Protein AF-0000000078242827 (afdb_homodimer)

Sequence (764 aa):
MNLHIILLSLVAAVYADTYSPLSYVDRPCGTDLSNLWLDVVLVVDNSQEMGSQRLNDITSNILSVFGANTRIGSNSAEPRTTRVGLVTYNSAATLNADLNQFQSFSDLRNGVISFLKVAANTKDSYLANGLAMAAQVLDSNVQRDHYQKVIIVYASKYSGYGDLNPQSIADRLKGSGVKIITVPYGDEALLKSLSSPRFGFNSASGYPQIQGALLESNCYCPHTWIQYRSDYSDRSSSPYGVCLLPFSLRANWAAAKMKCSRSLNNTYLATEFSQTKHDFIFNAVKDSNIQGNPYAYHIGLNYVNGDWVWDQPEGQPPVKLQRWSNWQAGYPNSPVSQSGVSNIQNGVTTKWNNVTVYTAAADYVCETYSCDTDNYCDAEKYMNLHIILLSLVAAVYADTYSPLSYVDRPCGTDLSNLWLDVVLVVDNSQEMGSQRLNDITSNILSVFGANTRIGSNSAEPRTTRVGLVTYNSAATLNADLNQFQSFSDLRNGVISFLKVAANTKDSYLANGLAMAAQVLDSNVQRDHYQKVIIVYASKYSGYGDLNPQSIADRLKGSGVKIITVPYGDEALLKSLSSPRFGFNSASGYPQIQGALLESNCYCPHTWIQYRSDYSDRSSSPYGVCLLPFSLRANWAAAKMKCSRSLNNTYLATEFSQTKHDFIFNAVKDSNIQGNPYAYHIGLNYVNGDWVWDQPEGQPPVKLQRWSNWQAGYPNSPVSQSGVSNIQNGVTTKWNNVTVYTAAADYVCETYSCDTDNYCDAEKY

InterPro domains:
  IPR001304 C-type lectin-like [PS50041] (239-354)
  IPR001304 C-type lectin-like [SM00034] (221-367)
  IPR002035 von Willebrand factor, type A [PF00092] (39-188)
  IPR002035 von Willebrand factor, type A [PS50234] (39-194)
  IPR002035 von Willebrand factor, type A [SM00327] (37-219)
  IPR016186 C-type lectin-like/link domain superfamily [G3DSA:3.10.100.10] (222-368)
  IPR016187 C-type lectin fold [SSF56436] (214-371)
  IPR036465 von Willebrand factor A-like domain superfamily [G3DSA:3.40.50.410] (35-221)
  IPR036465 von Willebrand factor A-like domain superfamily [SSF53300] (35-225)

pLDDT: mean 88.64, std 14.14, range [30.14, 98.75]

Structure (mmCIF, N/CA/C/O backbone):
data_AF-0000000078242827-model_v1
#
loop_
_entity.id
_entity.type
_entity.pdbx_description
1 polymer 'C-type LECtin'
#
loop_
_atom_site.group_PDB
_atom_site.id
_atom_site.type_symbol
_atom_site.label_atom_id
_atom_site.label_alt_id
_atom_site.label_comp_id
_atom_site.label_asym_id
_atom_site.label_entity_id
_atom_site.label_seq_id
_atom_site.pdbx_PDB_ins_code
_atom_site.Cartn_x
_atom_site.Cartn_y
_atom_site.Cartn_z
_atom_site.occupancy
_atom_site.B_iso_or_equiv
_atom_site.auth_seq_id
_atom_site.auth_comp_id
_atom_site.auth_asym_id
_atom_site.auth_atom_id
_atom_site.pdbx_PDB_model_num
ATOM 1 N N . MET A 1 1 ? 22.266 -23.828 -60.125 1 33.56 1 MET A N 1
ATOM 2 C CA . MET A 1 1 ? 23 -23.797 -58.875 1 33.56 1 MET A CA 1
ATOM 3 C C . MET A 1 1 ? 22.422 -22.734 -57.938 1 33.56 1 MET A C 1
ATOM 5 O O . MET A 1 1 ? 22.781 -21.547 -58.062 1 33.56 1 MET A O 1
ATOM 9 N N . ASN A 1 2 ? 21.141 -22.719 -57.625 1 38.22 2 ASN A N 1
ATOM 10 C CA . ASN A 1 2 ? 20.328 -21.781 -56.844 1 38.22 2 ASN A CA 1
ATOM 11 C C . ASN A 1 2 ? 20.828 -21.688 -55.406 1 38.22 2 ASN A C 1
ATOM 13 O O . ASN A 1 2 ? 20.844 -22.688 -54.688 1 38.22 2 ASN A O 1
ATOM 17 N N . LEU A 1 3 ? 21.719 -20.688 -55.125 1 38.78 3 LEU A N 1
ATOM 18 C CA . LEU A 1 3 ? 22.281 -20.328 -53.812 1 38.78 3 LEU A CA 1
ATOM 19 C C . LEU A 1 3 ? 21.188 -20 -52.812 1 38.78 3 LEU A C 1
ATOM 21 O O . LEU A 1 3 ? 20.469 -19 -53 1 38.78 3 LEU A O 1
ATOM 25 N N . HIS A 1 4 ? 20.594 -20.969 -52.156 1 37.72 4 HIS A N 1
ATOM 26 C CA . HIS A 1 4 ? 19.703 -20.781 -51.031 1 37.72 4 HIS A CA 1
ATOM 27 C C . HIS A 1 4 ? 20.406 -20.016 -49.906 1 37.72 4 HIS A C 1
ATOM 29 O O . HIS A 1 4 ? 21.422 -20.484 -49.375 1 37.72 4 HIS A O 1
ATOM 35 N N . ILE A 1 5 ? 20.312 -18.656 -49.875 1 37.84 5 ILE A N 1
ATOM 36 C CA . ILE A 1 5 ? 20.781 -17.812 -48.781 1 37.84 5 ILE A CA 1
ATOM 37 C C . ILE A 1 5 ? 20.047 -18.203 -47.5 1 37.84 5 ILE A C 1
ATOM 39 O O . ILE A 1 5 ? 18.812 -18.109 -47.406 1 37.84 5 ILE A O 1
ATOM 43 N N . ILE A 1 6 ? 20.609 -19.109 -46.719 1 36.31 6 ILE A N 1
ATOM 44 C CA . ILE A 1 6 ? 20.188 -19.406 -45.344 1 36.31 6 ILE A CA 1
ATOM 45 C C . ILE A 1 6 ? 20.25 -18.141 -44.5 1 36.31 6 ILE A C 1
ATOM 47 O O . ILE A 1 6 ? 21.344 -17.578 -44.312 1 36.31 6 ILE A O 1
ATOM 51 N N . LEU A 1 7 ? 19.234 -17.344 -44.469 1 30.81 7 LEU A N 1
ATOM 52 C CA . LEU A 1 7 ? 19.109 -16.219 -43.562 1 30.81 7 LEU A CA 1
ATOM 53 C C . LEU A 1 7 ? 19.203 -16.703 -42.094 1 30.81 7 LEU A C 1
ATOM 55 O O . LEU A 1 7 ? 18.328 -17.422 -41.625 1 30.81 7 LEU A O 1
ATOM 59 N N . LEU A 1 8 ? 20.406 -16.828 -41.594 1 30.53 8 LEU A N 1
ATOM 60 C CA . LEU A 1 8 ? 20.656 -17.031 -40.156 1 30.53 8 LEU A CA 1
ATOM 61 C C . LEU A 1 8 ? 20.031 -15.898 -39.344 1 30.53 8 LEU A C 1
ATOM 63 O O . LEU A 1 8 ? 20.438 -14.734 -39.469 1 30.53 8 LEU A O 1
ATOM 67 N N . SER A 1 9 ? 18.797 -15.961 -39.031 1 31.44 9 SER A N 1
ATOM 68 C CA . SER A 1 9 ? 18.25 -15.047 -38.031 1 31.44 9 SER A CA 1
ATOM 69 C C . SER A 1 9 ? 19.047 -15.094 -36.75 1 31.44 9 SER A C 1
ATOM 71 O O . SER A 1 9 ? 19.125 -16.141 -36.094 1 31.44 9 SER A O 1
ATOM 73 N N . LEU A 1 10 ? 20.062 -14.281 -36.625 1 32.38 10 LEU A N 1
ATOM 74 C CA . LEU A 1 10 ? 20.719 -14.031 -35.344 1 32.38 10 LEU A CA 1
ATOM 75 C C . LEU A 1 10 ? 19.703 -13.602 -34.281 1 32.38 10 LEU A C 1
ATOM 77 O O . LEU A 1 10 ? 19.109 -12.523 -34.375 1 32.38 10 LEU A O 1
ATOM 81 N N . VAL A 1 11 ? 19.094 -14.508 -33.656 1 32.16 11 VAL A N 1
ATOM 82 C CA . VAL A 1 11 ? 18.406 -14.203 -32.406 1 32.16 11 VAL A CA 1
ATOM 83 C C . VAL A 1 11 ? 19.359 -13.484 -31.453 1 32.16 11 VAL A C 1
ATOM 85 O O . VAL A 1 11 ? 20.375 -14.047 -31.031 1 32.16 11 VAL A O 1
ATOM 88 N N . ALA A 1 12 ? 19.516 -12.242 -31.609 1 31.77 12 ALA A N 1
ATOM 89 C CA . ALA A 1 12 ? 20.203 -11.477 -30.562 1 31.77 12 ALA A CA 1
ATOM 90 C C . ALA A 1 12 ? 19.688 -11.836 -29.172 1 31.77 12 ALA A C 1
ATOM 92 O O . ALA A 1 12 ? 18.531 -11.523 -28.844 1 31.77 12 ALA A O 1
ATOM 93 N N . ALA A 1 13 ? 20.25 -12.75 -28.531 1 35.56 13 ALA A N 1
ATOM 94 C CA . ALA A 1 13 ? 20.078 -12.93 -27.078 1 35.56 13 ALA A CA 1
ATOM 95 C C . ALA A 1 13 ? 20.266 -11.602 -26.344 1 35.56 13 ALA A C 1
ATOM 97 O O . ALA A 1 13 ? 21.344 -11.008 -26.391 1 35.56 13 ALA A O 1
ATOM 98 N N . VAL A 1 14 ? 19.344 -10.789 -26.266 1 36.72 14 VAL A N 1
ATOM 99 C CA . VAL A 1 14 ? 19.438 -9.68 -25.312 1 36.72 14 VAL A CA 1
ATOM 100 C C . VAL A 1 14 ? 20.016 -10.18 -24 1 36.72 14 VAL A C 1
ATOM 102 O O . VAL A 1 14 ? 19.375 -10.945 -23.281 1 36.72 14 VAL A O 1
ATOM 105 N N . TYR A 1 15 ? 21.312 -10.289 -23.875 1 34.97 15 TYR A N 1
ATOM 106 C CA . TYR A 1 15 ? 21.984 -10.438 -22.594 1 34.97 15 TYR A CA 1
ATOM 107 C C . TYR A 1 15 ? 21.562 -9.344 -21.625 1 34.97 15 TYR A C 1
ATOM 109 O O . TYR A 1 15 ? 21.891 -8.172 -21.812 1 34.97 15 TYR A O 1
ATOM 117 N N . ALA A 1 16 ? 20.453 -9.43 -21.125 1 43.03 16 ALA A N 1
ATOM 118 C CA . ALA A 1 16 ? 20.203 -8.586 -19.969 1 43.03 16 ALA A CA 1
ATOM 119 C C . ALA A 1 16 ? 21.375 -8.617 -19 1 43.03 16 ALA A C 1
ATOM 121 O O . ALA A 1 16 ? 21.797 -9.688 -18.547 1 43.03 16 ALA A O 1
ATOM 122 N N . ASP A 1 17 ? 22.188 -7.688 -18.984 1 46 17 ASP A N 1
ATOM 123 C CA . ASP A 1 17 ? 23.312 -7.613 -18.062 1 46 17 ASP A CA 1
ATOM 124 C C . ASP A 1 17 ? 22.875 -7.902 -16.625 1 46 17 ASP A C 1
ATOM 126 O O . ASP A 1 17 ? 21.844 -7.422 -16.188 1 46 17 ASP A O 1
ATOM 130 N N . THR A 1 18 ? 23.359 -9.039 -16.109 1 57.44 18 THR A N 1
ATOM 131 C CA . THR A 1 18 ? 23.234 -9.359 -14.695 1 57.44 18 THR A CA 1
ATOM 132 C C . THR A 1 18 ? 23.484 -8.125 -13.828 1 57.44 18 THR A C 1
ATOM 134 O O . THR A 1 18 ? 24.391 -7.344 -14.102 1 57.44 18 THR A O 1
ATOM 137 N N . TYR A 1 19 ? 22.547 -7.781 -13.211 1 60.19 19 TYR A N 1
ATOM 138 C CA . TYR A 1 19 ? 22.688 -6.672 -12.273 1 60.19 19 TYR A CA 1
ATOM 139 C C . TYR A 1 19 ? 24.062 -6.691 -11.617 1 60.19 19 TYR A C 1
ATOM 141 O O . TYR A 1 19 ? 24.562 -7.75 -11.234 1 60.19 19 TYR A O 1
ATOM 149 N N . SER A 1 20 ? 24.75 -5.562 -11.938 1 65.25 20 SER A N 1
ATOM 150 C CA . SER A 1 20 ? 25.953 -5.301 -11.172 1 65.25 20 SER A CA 1
ATOM 151 C C . SER A 1 20 ? 25.656 -4.465 -9.93 1 65.25 20 SER A C 1
ATOM 153 O O . SER A 1 20 ? 25.109 -3.367 -10.031 1 65.25 20 SER A O 1
ATOM 155 N N . PRO A 1 21 ? 25.922 -5.012 -8.797 1 60.81 21 PRO A N 1
ATOM 156 C CA . PRO A 1 21 ? 25.75 -4.195 -7.598 1 60.81 21 PRO A CA 1
ATOM 157 C C . PRO A 1 21 ? 26.469 -2.85 -7.691 1 60.81 21 PRO A C 1
ATOM 159 O O . PRO A 1 21 ? 26.156 -1.925 -6.938 1 60.81 21 PRO A O 1
ATOM 162 N N . LEU A 1 22 ? 27.359 -2.814 -8.703 1 62.78 22 LEU A N 1
ATOM 163 C CA . LEU A 1 22 ? 28.125 -1.582 -8.836 1 62.78 22 LEU A CA 1
ATOM 164 C C . LEU A 1 22 ? 27.359 -0.55 -9.656 1 62.78 22 LEU A C 1
ATOM 166 O O . LEU A 1 22 ? 27.844 0.562 -9.875 1 62.78 22 LEU A O 1
ATOM 170 N N . SER A 1 23 ? 26.141 -0.86 -10.078 1 64.56 23 SER A N 1
ATOM 171 C CA . SER A 1 23 ? 25.391 -0.021 -11.008 1 64.56 23 SER A CA 1
ATOM 172 C C . SER A 1 23 ? 24.812 1.195 -10.305 1 64.56 23 SER A C 1
ATOM 174 O O . SER A 1 23 ? 24.344 2.137 -10.953 1 64.56 23 SER A O 1
ATOM 176 N N . TYR A 1 24 ? 25.078 1.463 -9.102 1 71.75 24 TYR A N 1
ATOM 177 C CA . TYR A 1 24 ? 24.609 2.604 -8.328 1 71.75 24 TYR A CA 1
ATOM 178 C C . TYR A 1 24 ? 23.094 2.744 -8.445 1 71.75 24 TYR A C 1
ATOM 180 O O . TYR A 1 24 ? 22.547 3.848 -8.328 1 71.75 24 TYR A O 1
ATOM 188 N N . VAL A 1 25 ? 22.438 1.628 -9.023 1 83 25 VAL A N 1
ATOM 189 C CA . VAL A 1 25 ? 20.984 1.574 -9.102 1 83 25 VAL A CA 1
ATOM 190 C C . VAL A 1 25 ? 20.469 0.362 -8.336 1 83 25 VAL A C 1
ATOM 192 O O . VAL A 1 25 ? 21.219 -0.581 -8.07 1 83 25 VAL A O 1
ATOM 195 N N . ASP A 1 26 ? 19.25 0.489 -7.961 1 92.38 26 ASP A N 1
ATOM 196 C CA . ASP A 1 26 ? 18.656 -0.622 -7.234 1 92.38 26 ASP A CA 1
ATOM 197 C C . ASP A 1 26 ? 18.469 -1.837 -8.141 1 92.38 26 ASP A C 1
ATOM 199 O O . ASP A 1 26 ? 18.156 -1.693 -9.328 1 92.38 26 ASP A O 1
ATOM 203 N N . ARG A 1 27 ? 18.641 -3.02 -7.582 1 92.75 27 ARG A N 1
ATOM 204 C CA . ARG A 1 27 ? 18.516 -4.289 -8.289 1 92.75 27 ARG A CA 1
ATOM 205 C C . ARG A 1 27 ? 17.141 -4.434 -8.93 1 92.75 27 ARG A C 1
ATOM 207 O O . ARG A 1 27 ? 16.125 -4.297 -8.25 1 92.75 27 ARG A O 1
ATOM 214 N N . PRO A 1 28 ? 17.094 -4.648 -10.25 1 94 28 PRO A N 1
ATOM 215 C CA . PRO A 1 28 ? 15.805 -4.961 -10.875 1 94 28 PRO A CA 1
ATOM 216 C C . PRO A 1 28 ? 15.367 -6.402 -10.625 1 94 28 PRO A C 1
ATOM 218 O O . PRO A 1 28 ? 16.172 -7.234 -10.195 1 94 28 PRO A O 1
ATOM 221 N N . CYS A 1 29 ? 14.062 -6.664 -10.867 1 96 29 CYS A N 1
ATOM 222 C CA . CYS A 1 29 ? 13.617 -8.055 -10.875 1 96 29 CYS A CA 1
ATOM 223 C C . CYS A 1 29 ? 14.305 -8.844 -11.977 1 96 29 CYS A C 1
ATOM 225 O O . CYS A 1 29 ? 14.625 -8.297 -13.031 1 96 29 CYS A O 1
ATOM 227 N N . GLY A 1 30 ? 14.484 -10.07 -11.695 1 94.88 30 GLY A N 1
ATOM 228 C CA . GLY A 1 30 ? 15.102 -10.93 -12.695 1 94.88 30 GLY A CA 1
ATOM 229 C C . GLY A 1 30 ? 14.297 -11.016 -13.984 1 94.88 30 GLY A C 1
ATOM 230 O O . GLY A 1 30 ? 13.07 -10.922 -13.961 1 94.88 30 GLY A O 1
ATOM 231 N N . THR A 1 31 ? 15.055 -11.281 -15.148 1 93.38 31 THR A N 1
ATOM 232 C CA . THR A 1 31 ? 14.367 -11.266 -16.438 1 93.38 31 THR A CA 1
ATOM 233 C C . THR A 1 31 ? 14.617 -12.562 -17.203 1 93.38 31 THR A C 1
ATOM 235 O O . THR A 1 31 ? 14.336 -12.648 -18.391 1 93.38 31 THR A O 1
ATOM 238 N N . ASP A 1 32 ? 15.172 -13.531 -16.594 1 95 32 ASP A N 1
ATOM 239 C CA . ASP A 1 32 ? 15.469 -14.797 -17.25 1 95 32 ASP A CA 1
ATOM 240 C C . ASP A 1 32 ? 14.25 -15.711 -17.266 1 95 32 ASP A C 1
ATOM 242 O O . ASP A 1 32 ? 13.969 -16.391 -16.281 1 95 32 ASP A O 1
ATOM 246 N N . LEU A 1 33 ? 13.617 -15.859 -18.375 1 95.25 33 LEU A N 1
ATOM 247 C CA . LEU A 1 33 ? 12.375 -16.625 -18.516 1 95.25 33 LEU A CA 1
ATOM 248 C C . LEU A 1 33 ? 12.617 -18.109 -18.266 1 95.25 33 LEU A C 1
ATOM 250 O O . LEU A 1 33 ? 11.695 -18.844 -17.922 1 95.25 33 LEU A O 1
ATOM 254 N N . SER A 1 34 ? 13.805 -18.562 -18.391 1 94.62 34 SER A N 1
ATOM 255 C CA . SER A 1 34 ? 14.117 -19.984 -18.203 1 94.62 34 SER A CA 1
ATOM 256 C C . SER A 1 34 ? 14.125 -20.344 -16.719 1 94.62 34 SER A C 1
ATOM 258 O O . SER A 1 34 ? 14.117 -21.516 -16.359 1 94.62 34 SER A O 1
ATOM 260 N N . ASN A 1 35 ? 14.117 -19.328 -15.875 1 94.88 35 ASN A N 1
ATOM 261 C CA . ASN A 1 35 ? 14.172 -19.547 -14.438 1 94.88 35 ASN A CA 1
ATOM 262 C C . ASN A 1 35 ? 12.852 -19.203 -13.766 1 94.88 35 ASN A C 1
ATOM 264 O O . ASN A 1 35 ? 12.797 -19 -12.547 1 94.88 35 ASN A O 1
ATOM 268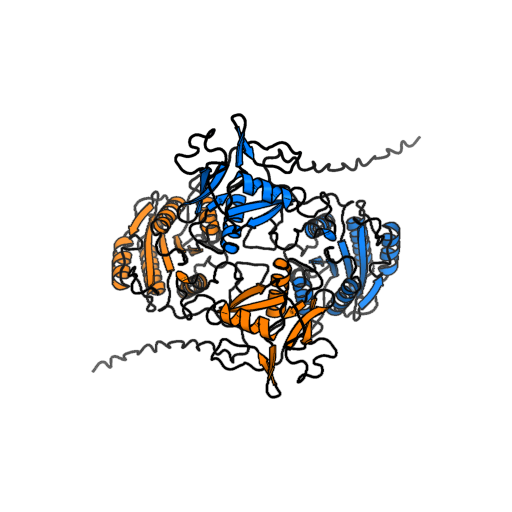 N N . LEU A 1 36 ? 11.766 -19.219 -14.516 1 95.62 36 LEU A N 1
ATOM 269 C CA . LEU A 1 36 ? 10.445 -18.938 -13.961 1 95.62 36 LEU A CA 1
ATOM 270 C C . LEU A 1 36 ? 9.953 -20.109 -13.117 1 95.62 36 LEU A C 1
ATOM 272 O O . LEU A 1 36 ? 10.133 -21.266 -13.492 1 95.62 36 LEU A O 1
ATOM 276 N N . TRP A 1 37 ? 9.367 -19.859 -11.961 1 94.88 37 TRP A N 1
ATOM 277 C CA . TRP A 1 37 ? 8.664 -20.859 -11.18 1 94.88 37 TRP A CA 1
ATOM 278 C C . TRP A 1 37 ? 7.301 -20.344 -10.719 1 94.88 37 TRP A C 1
ATOM 280 O O . TRP A 1 37 ? 7.199 -19.672 -9.695 1 94.88 37 TRP A O 1
ATOM 290 N N . LEU A 1 38 ? 6.301 -20.641 -11.453 1 95.62 38 LEU A N 1
ATOM 291 C CA . LEU A 1 38 ? 4.93 -20.172 -11.25 1 95.62 38 LEU A CA 1
ATOM 292 C C . LEU A 1 38 ? 3.938 -21.312 -11.43 1 95.62 38 LEU A C 1
ATOM 294 O O . LEU A 1 38 ? 4.277 -22.359 -12.008 1 95.62 38 LEU A O 1
ATOM 298 N N . ASP A 1 39 ? 2.826 -21.156 -10.844 1 95.31 39 ASP A N 1
ATOM 299 C CA . ASP A 1 39 ? 1.642 -21.922 -11.227 1 95.31 39 ASP A CA 1
ATOM 300 C C . ASP A 1 39 ? 0.697 -21.078 -12.078 1 95.31 39 ASP A C 1
ATOM 302 O O . ASP A 1 39 ? 0.121 -20.109 -11.594 1 95.31 39 ASP A O 1
ATOM 306 N N . VAL A 1 40 ? 0.542 -21.484 -13.352 1 97.38 40 VAL A N 1
ATOM 307 C CA . VAL A 1 40 ? -0.205 -20.672 -14.305 1 97.38 40 VAL A CA 1
ATOM 308 C C . VAL A 1 40 ? -1.395 -21.469 -14.836 1 97.38 40 VAL A C 1
ATOM 310 O O . VAL A 1 40 ? -1.243 -22.609 -15.266 1 97.38 40 VAL A O 1
ATOM 313 N N . VAL A 1 41 ? -2.533 -20.891 -14.781 1 98.19 41 VAL A N 1
ATOM 314 C CA . VAL A 1 41 ? -3.695 -21.5 -15.422 1 98.19 41 VAL A CA 1
ATOM 315 C C . VAL A 1 41 ? -4.164 -20.625 -16.578 1 98.19 41 VAL A C 1
ATOM 317 O O . VAL A 1 41 ? -4.434 -19.438 -16.391 1 98.19 41 VAL A O 1
ATOM 320 N N . LEU A 1 42 ? -4.207 -21.188 -17.75 1 98.62 42 LEU A N 1
ATOM 321 C CA . LEU A 1 42 ? -4.762 -20.516 -18.922 1 98.62 42 LEU A CA 1
ATOM 322 C C . LEU A 1 42 ? -6.273 -20.688 -18.984 1 98.62 42 LEU A C 1
ATOM 324 O O . LEU A 1 42 ? -6.785 -21.797 -18.844 1 98.62 42 LEU A O 1
ATOM 328 N N . VAL A 1 43 ? -6.969 -19.641 -19.062 1 98.38 43 VAL A N 1
ATOM 329 C CA . VAL A 1 43 ? -8.414 -19.641 -19.219 1 98.38 43 VAL A CA 1
ATOM 330 C C . VAL A 1 43 ? -8.789 -19.078 -20.594 1 98.38 43 VAL A C 1
ATOM 332 O O . VAL A 1 43 ? -8.648 -17.875 -20.844 1 98.38 43 VAL A O 1
ATOM 335 N N . VAL A 1 44 ? -9.367 -19.953 -21.484 1 97.62 44 VAL A N 1
ATOM 336 C CA . VAL A 1 44 ? -9.539 -19.562 -22.875 1 97.62 44 VAL A CA 1
ATOM 337 C C . VAL A 1 44 ? -11.016 -19.656 -23.25 1 97.62 44 VAL A C 1
ATOM 339 O O . VAL A 1 44 ? -11.641 -20.703 -23.078 1 97.62 44 VAL A O 1
ATOM 342 N N . ASP A 1 45 ? -11.531 -18.578 -23.75 1 96.38 45 ASP A N 1
ATOM 343 C CA . ASP A 1 45 ? -12.859 -18.578 -24.359 1 96.38 45 ASP A CA 1
ATOM 344 C C . ASP A 1 45 ? -12.875 -19.359 -25.656 1 96.38 45 ASP A C 1
ATOM 346 O O . ASP A 1 45 ? -12.203 -18.984 -26.625 1 96.38 45 ASP A O 1
ATOM 350 N N . ASN A 1 46 ? -13.578 -20.469 -25.703 1 95.81 46 ASN A N 1
ATOM 351 C CA . ASN A 1 46 ? -13.695 -21.219 -26.953 1 95.81 46 ASN A CA 1
ATOM 352 C C . ASN A 1 46 ? -15.133 -21.234 -27.453 1 95.81 46 ASN A C 1
ATOM 354 O O . ASN A 1 46 ? -15.547 -22.203 -28.109 1 95.81 46 ASN A O 1
ATOM 358 N N . SER A 1 47 ? -15.914 -20.219 -27.078 1 93.31 47 SER A N 1
ATOM 359 C CA . SER A 1 47 ? -17.281 -20.109 -27.578 1 93.31 47 SER A CA 1
ATOM 360 C C . SER A 1 47 ? -17.297 -19.938 -29.094 1 93.31 47 SER A C 1
ATOM 362 O O . SER A 1 47 ? -16.266 -19.688 -29.719 1 93.31 47 SER A O 1
ATOM 364 N N . GLN A 1 48 ? -18.469 -20.031 -29.641 1 92.12 48 GLN A N 1
ATOM 365 C CA . GLN A 1 48 ? -18.672 -20.031 -31.094 1 92.12 48 GLN A CA 1
ATOM 366 C C . GLN A 1 48 ? -18.078 -18.781 -31.734 1 92.12 48 GLN A C 1
ATOM 368 O O . GLN A 1 48 ? -17.5 -18.844 -32.812 1 92.12 48 GLN A O 1
ATOM 373 N N . GLU A 1 49 ? -18.203 -17.688 -31.109 1 88.56 49 GLU A N 1
ATOM 374 C CA . GLU A 1 49 ? -17.797 -16.406 -31.688 1 88.56 49 GLU A CA 1
ATOM 375 C C . GLU A 1 49 ? -16.281 -16.328 -31.844 1 88.56 49 GLU A C 1
ATOM 377 O O . GLU A 1 49 ? -15.773 -15.539 -32.656 1 88.56 49 GLU A O 1
ATOM 382 N N . MET A 1 50 ? -15.469 -17.031 -31.047 1 92.12 50 MET A N 1
ATOM 383 C CA . MET A 1 50 ? -14.008 -17 -31.141 1 92.12 50 MET A CA 1
ATOM 384 C C . MET A 1 50 ? -13.547 -17.594 -32.469 1 92.12 50 MET A C 1
ATOM 386 O O . MET A 1 50 ? -12.625 -17.062 -33.094 1 92.12 50 MET A O 1
ATOM 390 N N . GLY A 1 51 ? -14.281 -18.625 -32.906 1 89.88 51 GLY A N 1
ATOM 391 C CA . GLY A 1 51 ? -13.945 -19.234 -34.188 1 89.88 51 GLY A CA 1
ATOM 392 C C . GLY A 1 51 ? -12.562 -19.875 -34.188 1 89.88 51 GLY A C 1
ATOM 393 O O . GLY A 1 51 ? -11.812 -19.75 -33.219 1 89.88 51 GLY A O 1
ATOM 394 N N . SER A 1 52 ? -12.172 -20.484 -35.281 1 90.44 52 SER A N 1
ATOM 395 C CA . SER A 1 52 ? -10.922 -21.219 -35.406 1 90.44 52 SER A CA 1
ATOM 396 C C . SER A 1 52 ? -9.727 -20.281 -35.531 1 90.44 52 SER A C 1
ATOM 398 O O . SER A 1 52 ? -8.641 -20.578 -35.062 1 90.44 52 SER A O 1
ATOM 400 N N . GLN A 1 53 ? -9.922 -19.172 -36.188 1 90.81 53 GLN A N 1
ATOM 401 C CA . GLN A 1 53 ? -8.812 -18.25 -36.406 1 90.81 53 GLN A CA 1
ATOM 402 C C . GLN A 1 53 ? -8.312 -17.672 -35.094 1 90.81 53 GLN A C 1
ATOM 404 O O . GLN A 1 53 ? -7.109 -17.656 -34.812 1 90.81 53 GLN A O 1
ATOM 409 N N . ARG A 1 54 ? -9.219 -17.172 -34.281 1 91.94 54 ARG A N 1
ATOM 410 C CA . ARG A 1 54 ? -8.836 -16.594 -33 1 91.94 54 ARG A CA 1
ATOM 411 C C . ARG A 1 54 ? -8.203 -17.641 -32.094 1 91.94 54 ARG A C 1
ATOM 413 O O . ARG A 1 54 ? -7.246 -17.359 -31.375 1 91.94 54 ARG A O 1
ATOM 420 N N . LEU A 1 55 ? -8.758 -18.797 -32.125 1 95.44 55 LEU A N 1
ATOM 421 C CA . LEU A 1 55 ? -8.188 -19.859 -31.312 1 95.44 55 LEU A CA 1
ATOM 422 C C . LEU A 1 55 ? -6.781 -20.219 -31.781 1 95.44 55 LEU A C 1
ATOM 424 O O . LEU A 1 55 ? -5.906 -20.5 -30.953 1 95.44 55 LEU A O 1
ATOM 428 N N . ASN A 1 56 ? -6.574 -20.188 -33.062 1 93.81 56 ASN A N 1
ATOM 429 C CA . ASN A 1 56 ? -5.227 -20.391 -33.594 1 93.81 56 ASN A CA 1
ATOM 430 C C . ASN A 1 56 ? -4.273 -19.281 -33.156 1 93.81 56 ASN A C 1
ATOM 432 O O . ASN A 1 56 ? -3.111 -19.547 -32.844 1 93.81 56 ASN A O 1
ATOM 436 N N . ASP A 1 57 ? -4.73 -18.094 -33.156 1 93.44 57 ASP A N 1
ATOM 437 C CA . ASP A 1 57 ? -3.924 -16.969 -32.719 1 93.44 57 ASP A CA 1
ATOM 438 C C . ASP A 1 57 ? -3.555 -17.109 -31.25 1 93.44 57 ASP A C 1
ATOM 440 O O . ASP A 1 57 ? -2.428 -16.812 -30.844 1 93.44 57 ASP A O 1
ATOM 444 N N . ILE A 1 58 ? -4.543 -17.516 -30.469 1 95.19 58 ILE A N 1
ATOM 445 C CA . ILE A 1 58 ? -4.316 -17.719 -29.047 1 95.19 58 ILE A CA 1
ATOM 446 C C . ILE A 1 58 ? -3.273 -18.812 -28.844 1 95.19 58 ILE A C 1
ATOM 448 O O . ILE A 1 58 ? -2.367 -18.688 -28.016 1 95.19 58 ILE A O 1
ATOM 452 N N . THR A 1 59 ? -3.453 -19.875 -29.594 1 95.94 59 THR A N 1
ATOM 453 C CA . THR A 1 59 ? -2.484 -20.969 -29.547 1 95.94 59 THR A CA 1
ATOM 454 C C . THR A 1 59 ? -1.075 -20.453 -29.812 1 95.94 59 THR A C 1
ATOM 456 O O . THR A 1 59 ? -0.141 -20.734 -29.062 1 95.94 59 THR A O 1
ATOM 459 N N . SER A 1 60 ? -0.951 -19.672 -30.828 1 94.38 60 SER A N 1
ATOM 460 C CA . SER A 1 60 ? 0.342 -19.094 -31.188 1 94.38 60 SER A CA 1
ATOM 461 C C . SER A 1 60 ? 0.876 -18.203 -30.078 1 94.38 60 SER A C 1
ATOM 463 O O . SER A 1 60 ? 2.072 -18.219 -29.781 1 94.38 60 SER A O 1
ATOM 465 N N . ASN A 1 61 ? 0.028 -17.406 -29.547 1 94.62 61 ASN A N 1
ATOM 466 C CA . ASN A 1 61 ? 0.422 -16.531 -28.453 1 94.62 61 ASN A CA 1
ATOM 467 C C . ASN A 1 61 ? 0.948 -17.312 -27.25 1 94.62 61 ASN A C 1
ATOM 469 O O . ASN A 1 61 ? 2.023 -17.016 -26.734 1 94.62 61 ASN A O 1
ATOM 473 N N . ILE A 1 62 ? 0.167 -18.312 -26.844 1 96.56 62 ILE A N 1
ATOM 474 C CA . ILE A 1 62 ? 0.542 -19.141 -25.703 1 96.56 62 ILE A CA 1
ATOM 475 C C . ILE A 1 62 ? 1.915 -19.766 -25.938 1 96.56 62 ILE A C 1
ATOM 477 O O . ILE A 1 62 ? 2.779 -19.734 -25.062 1 96.56 62 ILE A O 1
ATOM 481 N N . LEU A 1 63 ? 2.121 -20.297 -27.156 1 95.38 63 LEU A N 1
ATOM 482 C CA . LEU A 1 63 ? 3.387 -20.953 -27.469 1 95.38 63 LEU A CA 1
ATOM 483 C C . LEU A 1 63 ? 4.527 -19.938 -27.5 1 95.38 63 LEU A C 1
ATOM 485 O O . LEU A 1 63 ? 5.66 -20.266 -27.141 1 95.38 63 LEU A O 1
ATOM 489 N N . SER A 1 64 ? 4.242 -18.734 -27.922 1 94.69 64 SER A N 1
ATOM 490 C CA . SER A 1 64 ? 5.254 -17.688 -27.891 1 94.69 64 SER A CA 1
ATOM 491 C C . SER A 1 64 ? 5.582 -17.266 -26.469 1 94.69 64 SER A C 1
ATOM 493 O O . SER A 1 64 ? 6.746 -17.047 -26.125 1 94.69 64 SER A O 1
ATOM 495 N N . VAL A 1 65 ? 4.609 -17.125 -25.594 1 96.44 65 VAL A N 1
ATOM 496 C CA . VAL A 1 65 ? 4.781 -16.703 -24.203 1 96.44 65 VAL A CA 1
ATOM 497 C C . VAL A 1 65 ? 5.688 -17.703 -23.469 1 96.44 65 VAL A C 1
ATOM 499 O O . VAL A 1 65 ? 6.59 -17.297 -22.734 1 96.44 65 VAL A O 1
ATOM 502 N N . PHE A 1 66 ? 5.504 -19.016 -23.719 1 96.44 66 PHE A N 1
ATOM 503 C CA . PHE A 1 66 ? 6.211 -20.031 -22.938 1 96.44 66 PHE A CA 1
ATOM 504 C C . PHE A 1 66 ? 7.352 -20.625 -23.75 1 96.44 66 PHE A C 1
ATOM 506 O O . PHE A 1 66 ? 8.07 -21.5 -23.25 1 96.44 66 PHE A O 1
ATOM 513 N N . GLY A 1 67 ? 7.523 -20.188 -24.953 1 91.75 67 GLY A N 1
ATOM 514 C CA . GLY A 1 67 ? 8.484 -20.797 -25.859 1 91.75 67 GLY A CA 1
ATOM 515 C C . GLY A 1 67 ? 9.898 -20.297 -25.641 1 91.75 67 GLY A C 1
ATOM 516 O O . GLY A 1 67 ? 10.844 -20.797 -26.266 1 91.75 67 GLY A O 1
ATOM 517 N N . ALA A 1 68 ? 10.031 -19.297 -24.812 1 86.44 68 ALA A N 1
ATOM 518 C CA . ALA A 1 68 ? 11.359 -18.734 -24.562 1 86.44 68 ALA A CA 1
ATOM 519 C C . ALA A 1 68 ? 12.078 -19.5 -23.453 1 86.44 68 ALA A C 1
ATOM 521 O O . ALA A 1 68 ? 12.523 -18.891 -22.469 1 86.44 68 ALA A O 1
ATOM 522 N N . ASN A 1 69 ? 12.234 -20.812 -23.578 1 87.12 69 ASN A N 1
ATOM 523 C CA . ASN A 1 69 ? 13 -21.734 -22.75 1 87.12 69 ASN A CA 1
ATOM 524 C C . ASN A 1 69 ? 12.406 -21.828 -21.344 1 87.12 69 ASN A C 1
ATOM 526 O O . ASN A 1 69 ? 13.109 -22.188 -20.391 1 87.12 69 ASN A O 1
ATOM 530 N N . THR A 1 70 ? 11.195 -21.406 -21.219 1 94.31 70 THR A N 1
ATOM 531 C CA . THR A 1 70 ? 10.531 -21.625 -19.938 1 94.31 70 THR A CA 1
ATOM 532 C C . THR A 1 70 ? 10.492 -23.109 -19.594 1 94.31 70 THR A C 1
ATOM 534 O O . THR A 1 70 ? 10.109 -23.938 -20.438 1 94.31 70 THR A O 1
ATOM 537 N N . ARG A 1 71 ? 10.938 -23.469 -18.422 1 95.56 71 ARG A N 1
ATOM 538 C CA . ARG A 1 71 ? 10.891 -24.844 -17.969 1 95.56 71 ARG A CA 1
ATOM 539 C C . ARG A 1 71 ? 9.492 -25.219 -17.469 1 95.56 71 ARG A C 1
ATOM 541 O O . ARG A 1 71 ? 9.062 -24.75 -16.422 1 95.56 71 ARG A O 1
ATOM 548 N N . ILE A 1 72 ? 8.875 -26.062 -18.234 1 96.69 72 ILE A N 1
ATOM 549 C CA . ILE A 1 72 ? 7.516 -26.484 -17.922 1 96.69 72 ILE A CA 1
ATOM 550 C C . ILE A 1 72 ? 7.539 -27.859 -17.234 1 96.69 72 ILE A C 1
ATOM 552 O O . ILE A 1 72 ? 8.219 -28.766 -17.703 1 96.69 72 ILE A O 1
ATOM 556 N N . GLY A 1 73 ? 6.789 -27.922 -16.109 1 93.81 73 GLY A N 1
ATOM 557 C CA . GLY A 1 73 ? 6.672 -29.219 -15.461 1 93.81 73 GLY A CA 1
ATOM 558 C C . GLY A 1 73 ? 6.336 -29.125 -13.984 1 93.81 73 GLY A C 1
ATOM 559 O O . GLY A 1 73 ? 6.199 -28.031 -13.438 1 93.81 73 GLY A O 1
ATOM 560 N N . SER A 1 74 ? 6.125 -30.266 -13.328 1 90.5 74 SER A N 1
ATOM 561 C CA . SER A 1 74 ? 5.75 -30.344 -11.922 1 90.5 74 SER A CA 1
ATOM 562 C C . SER A 1 74 ? 6.762 -31.156 -11.117 1 90.5 74 SER A C 1
ATOM 564 O O . SER A 1 74 ? 6.477 -31.562 -9.992 1 90.5 74 SER A O 1
ATOM 566 N N . ASN A 1 75 ? 7.875 -31.391 -11.773 1 86.5 75 ASN A N 1
ATOM 567 C CA . ASN A 1 75 ? 8.891 -32.188 -11.078 1 86.5 75 ASN A CA 1
ATOM 568 C C . ASN A 1 75 ? 9.445 -31.438 -9.875 1 86.5 75 ASN A C 1
ATOM 570 O O . ASN A 1 75 ? 10.094 -30.406 -10.023 1 86.5 75 ASN A O 1
ATOM 574 N N . SER A 1 76 ? 9.328 -31.969 -8.688 1 80.62 76 SER A N 1
ATOM 575 C CA . SER A 1 76 ? 9.742 -31.312 -7.441 1 80.62 76 SER A CA 1
ATOM 576 C C . SER A 1 76 ? 11.258 -31.234 -7.344 1 80.62 76 SER A C 1
ATOM 578 O O . SER A 1 76 ? 11.789 -30.422 -6.582 1 80.62 76 SER A O 1
ATOM 580 N N . ALA A 1 77 ? 11.922 -32.094 -8.094 1 85.06 77 ALA A N 1
ATOM 581 C CA . ALA A 1 77 ? 13.383 -32.094 -8.086 1 85.06 77 ALA A CA 1
ATOM 582 C C . ALA A 1 77 ? 13.922 -30.875 -8.828 1 85.06 77 ALA A C 1
ATOM 584 O O . ALA A 1 77 ? 15.102 -30.516 -8.688 1 85.06 77 ALA A O 1
ATOM 585 N N . GLU A 1 78 ? 13.102 -30.25 -9.586 1 88 78 GLU A N 1
ATOM 586 C CA . GLU A 1 78 ? 13.43 -29.031 -10.305 1 88 78 GLU A CA 1
ATOM 587 C C . GLU A 1 78 ? 12.555 -27.859 -9.844 1 88 78 GLU A C 1
ATOM 589 O O . GLU A 1 78 ? 11.547 -27.547 -10.492 1 88 78 GLU A O 1
ATOM 594 N N . PRO A 1 79 ? 12.984 -27.203 -8.852 1 87 79 PRO A N 1
ATOM 595 C CA . PRO A 1 79 ? 12.094 -26.219 -8.234 1 87 79 PRO A CA 1
ATOM 596 C C . PRO A 1 79 ? 11.859 -25 -9.125 1 87 79 PRO A C 1
ATOM 598 O O . PRO A 1 79 ? 10.844 -24.312 -8.969 1 87 79 PRO A O 1
ATOM 601 N N . ARG A 1 80 ? 12.75 -24.672 -10.023 1 90.5 80 ARG A N 1
ATOM 602 C CA . ARG A 1 80 ? 12.562 -23.531 -10.914 1 90.5 80 ARG A CA 1
ATOM 603 C C . ARG A 1 80 ? 11.789 -23.938 -12.164 1 90.5 80 ARG A C 1
ATOM 605 O O . ARG A 1 80 ? 12.289 -23.797 -13.281 1 90.5 80 ARG A O 1
ATOM 612 N N . THR A 1 81 ? 10.609 -24.391 -11.938 1 93.5 81 THR A N 1
ATOM 613 C CA . THR A 1 81 ? 9.727 -24.844 -13.008 1 93.5 81 THR A CA 1
ATOM 614 C C . THR A 1 81 ? 8.359 -24.172 -12.898 1 93.5 81 THR A C 1
ATOM 616 O O . THR A 1 81 ? 7.922 -23.812 -11.797 1 93.5 81 THR A O 1
ATOM 619 N N . THR A 1 82 ? 7.758 -24.031 -14.062 1 95.88 82 THR A N 1
ATOM 620 C CA . THR A 1 82 ? 6.418 -23.453 -14.141 1 95.88 82 THR A CA 1
ATOM 621 C C . THR A 1 82 ? 5.395 -24.531 -14.516 1 95.88 82 THR A C 1
ATOM 623 O O . THR A 1 82 ? 5.586 -25.266 -15.484 1 95.88 82 THR A O 1
ATOM 626 N N . ARG A 1 83 ? 4.426 -24.656 -13.672 1 95.94 83 ARG A N 1
ATOM 627 C CA . ARG A 1 83 ? 3.309 -25.516 -14.039 1 95.94 83 ARG A CA 1
ATOM 628 C C . ARG A 1 83 ? 2.234 -24.75 -14.789 1 95.94 83 ARG A C 1
ATOM 630 O O . ARG A 1 83 ? 1.939 -23.594 -14.445 1 95.94 83 ARG A O 1
ATOM 637 N N . VAL A 1 84 ? 1.723 -25.406 -15.852 1 97.12 84 VAL A N 1
ATOM 638 C CA . VAL A 1 84 ? 0.734 -24.719 -16.672 1 97.12 84 VAL A CA 1
ATOM 639 C C . VAL A 1 84 ? -0.517 -25.578 -16.812 1 97.12 84 VAL A C 1
ATOM 641 O O . VAL A 1 84 ? -0.427 -26.766 -17.125 1 97.12 84 VAL A O 1
ATOM 644 N N . GLY A 1 85 ? -1.611 -25.047 -16.375 1 97.44 85 GLY A N 1
ATOM 645 C CA . GLY A 1 85 ? -2.908 -25.656 -16.625 1 97.44 85 GLY A CA 1
ATOM 646 C C . GLY A 1 85 ? -3.707 -24.953 -17.703 1 97.44 85 GLY A C 1
ATOM 647 O O . GLY A 1 85 ? -3.359 -23.844 -18.109 1 97.44 85 GLY A O 1
ATOM 648 N N . LEU A 1 86 ? -4.793 -25.641 -18.188 1 98.5 86 LEU A N 1
ATOM 649 C CA . LEU A 1 86 ? -5.625 -25.094 -19.25 1 98.5 86 LEU A CA 1
ATOM 650 C C . LEU A 1 86 ? -7.102 -25.344 -18.969 1 98.5 86 LEU A C 1
ATOM 652 O O . LEU A 1 86 ? -7.508 -26.484 -18.719 1 98.5 86 LEU A O 1
ATOM 656 N N . VAL A 1 87 ? -7.773 -24.297 -18.922 1 98.44 87 VAL A N 1
ATOM 657 C CA . VAL A 1 87 ? -9.227 -24.312 -18.812 1 98.44 87 VAL A CA 1
ATOM 658 C C . VAL A 1 87 ? -9.852 -23.625 -20.016 1 98.44 87 VAL A C 1
ATOM 660 O O . VAL A 1 87 ? -9.461 -22.516 -20.375 1 98.44 87 VAL A O 1
ATOM 663 N N . THR A 1 88 ? -10.789 -24.312 -20.703 1 97.56 88 THR A N 1
ATOM 664 C CA . THR A 1 88 ? -11.609 -23.656 -21.719 1 97.56 88 THR A CA 1
ATOM 665 C C . THR A 1 88 ? -13.031 -23.438 -21.203 1 97.56 88 THR A C 1
ATOM 667 O O . THR A 1 88 ? -13.477 -24.125 -20.281 1 97.56 88 THR A O 1
ATOM 670 N N . TYR A 1 89 ? -13.656 -22.375 -21.734 1 95.88 89 TYR A N 1
ATOM 671 C CA . TYR A 1 89 ? -15.016 -22.141 -21.266 1 95.88 89 TYR A CA 1
ATOM 672 C C . TYR A 1 89 ? -15.875 -21.562 -22.391 1 95.88 89 TYR A C 1
ATOM 674 O O . TYR A 1 89 ? -15.359 -20.953 -23.328 1 95.88 89 TYR A O 1
ATOM 682 N N . ASN A 1 90 ? -17.109 -21.828 -22.375 1 94.69 90 ASN A N 1
ATOM 683 C CA . ASN A 1 90 ? -18.25 -21.25 -23.078 1 94.69 90 ASN A CA 1
ATOM 684 C C . ASN A 1 90 ? -19.438 -21.031 -22.141 1 94.69 90 ASN A C 1
ATOM 686 O O . ASN A 1 90 ? -19.328 -20.312 -21.156 1 94.69 90 ASN A O 1
ATOM 690 N N . SER A 1 91 ? -20.484 -21.781 -22.266 1 91 91 SER A N 1
ATOM 691 C CA . SER A 1 91 ? -21.547 -21.734 -21.266 1 91 91 SER A CA 1
ATOM 692 C C . SER A 1 91 ? -21.141 -22.453 -19.984 1 91 91 SER A C 1
ATOM 694 O O . SER A 1 91 ? -21.609 -22.125 -18.891 1 91 91 SER A O 1
ATOM 696 N N . ALA A 1 92 ? -20.266 -23.359 -20.203 1 93.62 92 ALA A N 1
ATOM 697 C CA . ALA A 1 92 ? -19.672 -24.109 -19.094 1 93.62 92 ALA A CA 1
ATOM 698 C C . ALA A 1 92 ? -18.156 -24.188 -19.234 1 93.62 92 ALA A C 1
ATOM 700 O O . ALA A 1 92 ? -17.609 -23.953 -20.312 1 93.62 92 ALA A O 1
ATOM 701 N N . ALA A 1 93 ? -17.516 -24.438 -18.109 1 96.25 93 ALA A N 1
ATOM 702 C CA . ALA A 1 93 ? -16.062 -24.547 -18.141 1 96.25 93 ALA A CA 1
ATOM 703 C C . ALA A 1 93 ? -15.617 -26 -18.188 1 96.25 93 ALA A C 1
ATOM 705 O O . ALA A 1 93 ? -16.297 -26.891 -17.656 1 96.25 93 ALA A O 1
ATOM 706 N N . THR A 1 94 ? -14.586 -26.266 -18.875 1 97.19 94 THR A N 1
ATOM 707 C CA . THR A 1 94 ? -13.984 -27.594 -19 1 97.19 94 THR A CA 1
ATOM 708 C C . THR A 1 94 ? -12.516 -27.547 -18.609 1 97.19 94 THR A C 1
ATOM 710 O O . THR A 1 94 ? -11.75 -26.719 -19.094 1 97.19 94 THR A O 1
ATOM 713 N N . LEU A 1 95 ? -12.156 -28.438 -17.656 1 97.69 95 LEU A N 1
ATOM 714 C CA . LEU A 1 95 ? -10.75 -28.609 -17.328 1 97.69 95 LEU A CA 1
ATOM 715 C C . LEU A 1 95 ? -10.047 -29.484 -18.359 1 97.69 95 LEU A C 1
ATOM 717 O O . LEU A 1 95 ? -10.273 -30.688 -18.406 1 97.69 95 LEU A O 1
ATOM 721 N N . ASN A 1 96 ? -9.258 -28.938 -19.156 1 97.81 96 ASN A N 1
ATOM 722 C CA . ASN A 1 96 ? -8.547 -29.672 -20.203 1 97.81 96 ASN A CA 1
ATOM 723 C C . ASN A 1 96 ? -7.258 -30.297 -19.672 1 97.81 96 ASN A C 1
ATOM 725 O O . ASN A 1 96 ? -6.906 -31.422 -20.047 1 97.81 96 ASN A O 1
ATOM 729 N N . ALA A 1 97 ? -6.57 -29.562 -18.906 1 97.31 97 ALA A N 1
ATOM 730 C CA . ALA A 1 97 ? -5.312 -30 -18.312 1 97.31 97 ALA A CA 1
ATOM 731 C C . ALA A 1 97 ? -5.094 -29.344 -16.953 1 97.31 97 ALA A C 1
ATOM 733 O O . ALA A 1 97 ? -5.195 -28.125 -16.812 1 97.31 97 ALA A O 1
ATOM 734 N N . ASP A 1 98 ? -4.844 -30.172 -15.914 1 96.06 98 ASP A N 1
ATOM 735 C CA . ASP A 1 98 ? -4.492 -29.594 -14.617 1 96.06 98 ASP A CA 1
ATOM 736 C C . ASP A 1 98 ? -3.014 -29.203 -14.578 1 96.06 98 ASP A C 1
ATOM 738 O O . ASP A 1 98 ? -2.332 -29.219 -15.602 1 96.06 98 ASP A O 1
ATOM 742 N N . LEU A 1 99 ? -2.518 -28.828 -13.422 1 95.31 99 LEU A N 1
ATOM 743 C CA . LEU A 1 99 ? -1.178 -28.266 -13.305 1 95.31 99 LEU A CA 1
ATOM 744 C C . LEU A 1 99 ? -0.118 -29.359 -13.438 1 95.31 99 LEU A C 1
ATOM 746 O O . LEU A 1 99 ? 1.067 -29.062 -13.602 1 95.31 99 LEU A O 1
ATOM 750 N N . ASN A 1 100 ? -0.523 -30.594 -13.469 1 93.75 100 ASN A N 1
ATOM 751 C CA . ASN A 1 100 ? 0.435 -31.688 -13.508 1 93.75 100 ASN A CA 1
ATOM 752 C C . ASN A 1 100 ? 0.41 -32.406 -14.859 1 93.75 100 ASN A C 1
ATOM 754 O O . ASN A 1 100 ? 1.135 -33.375 -15.062 1 93.75 100 ASN A O 1
ATOM 758 N N . GLN A 1 101 ? -0.374 -31.922 -15.758 1 94.81 101 GLN A N 1
ATOM 759 C CA . GLN A 1 101 ? -0.557 -32.625 -17.016 1 94.81 101 GLN A CA 1
ATOM 760 C C . GLN A 1 101 ? 0.603 -32.344 -17.969 1 94.81 101 GLN A C 1
ATOM 762 O O . GLN A 1 101 ? 1.136 -33.281 -18.594 1 94.81 101 GLN A O 1
ATOM 767 N N . PHE A 1 102 ? 0.908 -31.094 -18.188 1 96.62 102 PHE A N 1
ATOM 768 C CA . PHE A 1 102 ? 2.004 -30.734 -19.094 1 96.62 102 PHE A CA 1
ATOM 769 C C . PHE A 1 102 ? 3.344 -30.844 -18.375 1 96.62 102 PHE A C 1
ATOM 771 O O . PHE A 1 102 ? 3.559 -30.172 -17.359 1 96.62 102 PHE A O 1
ATOM 778 N N . GLN A 1 103 ? 4.27 -31.688 -18.891 1 96.12 103 GLN A N 1
ATOM 779 C CA . GLN A 1 103 ? 5.543 -31.922 -18.219 1 96.12 103 GLN A CA 1
ATOM 780 C C . GLN A 1 103 ? 6.707 -31.375 -19.047 1 96.12 103 GLN A C 1
ATOM 782 O O . GLN A 1 103 ? 7.867 -31.5 -18.641 1 96.12 103 GLN A O 1
ATOM 787 N N . SER A 1 104 ? 6.473 -30.812 -20.156 1 95.81 104 SER A N 1
ATOM 788 C CA . SER A 1 104 ? 7.445 -30.172 -21.031 1 95.81 104 SER A CA 1
ATOM 789 C C . SER A 1 104 ? 6.77 -29.172 -21.969 1 95.81 104 SER A C 1
ATOM 791 O O . SER A 1 104 ? 5.543 -29.125 -22.062 1 95.81 104 SER A O 1
ATOM 793 N N . PHE A 1 105 ? 7.629 -28.406 -22.578 1 95.75 105 PHE A N 1
ATOM 794 C CA . PHE A 1 105 ? 7.078 -27.484 -23.578 1 95.75 105 PHE A CA 1
ATOM 795 C C . PHE A 1 105 ? 6.391 -28.25 -24.703 1 95.75 105 PHE A C 1
ATOM 797 O O . PHE A 1 105 ? 5.371 -27.797 -25.234 1 95.75 105 PHE A O 1
ATOM 804 N N . SER A 1 106 ? 6.949 -29.359 -25.094 1 96.44 106 SER A N 1
ATOM 805 C CA . SER A 1 106 ? 6.344 -30.172 -26.141 1 96.44 106 SER A CA 1
ATOM 806 C C . SER A 1 106 ? 4.953 -30.656 -25.719 1 96.44 106 SER A C 1
ATOM 808 O O . SER A 1 106 ? 4.031 -30.672 -26.547 1 96.44 106 SER A O 1
ATOM 810 N N . ASP A 1 107 ? 4.852 -31.078 -24.453 1 96.69 107 ASP A N 1
ATOM 811 C CA . ASP A 1 107 ? 3.545 -31.469 -23.922 1 96.69 107 ASP A CA 1
ATOM 812 C C . ASP A 1 107 ? 2.549 -30.312 -24.016 1 96.69 107 ASP A C 1
ATOM 814 O O . ASP A 1 107 ? 1.402 -30.516 -24.438 1 96.69 107 ASP A O 1
ATOM 818 N N . LEU A 1 108 ? 3.02 -29.188 -23.594 1 97.44 108 LEU A N 1
ATOM 819 C CA . LEU A 1 108 ? 2.17 -28 -23.625 1 97.44 108 LEU A CA 1
ATOM 820 C C . LEU A 1 108 ? 1.744 -27.688 -25.062 1 97.44 108 LEU A C 1
ATOM 822 O O . LEU A 1 108 ? 0.562 -27.453 -25.328 1 97.44 108 LEU A O 1
ATOM 826 N N . ARG A 1 109 ? 2.707 -27.656 -25.984 1 96.25 109 ARG A N 1
ATOM 827 C CA . ARG A 1 109 ? 2.441 -27.375 -27.391 1 96.25 109 ARG A CA 1
ATOM 828 C C . ARG A 1 109 ? 1.385 -28.328 -27.953 1 96.25 109 ARG A C 1
ATOM 830 O O . ARG A 1 109 ? 0.387 -27.875 -28.516 1 96.25 109 ARG A O 1
ATOM 837 N N . ASN A 1 110 ? 1.599 -29.609 -27.75 1 97.19 110 ASN A N 1
ATOM 838 C CA . ASN A 1 110 ? 0.666 -30.594 -28.281 1 97.19 110 ASN A CA 1
ATOM 839 C C . ASN A 1 110 ? -0.716 -30.453 -27.641 1 97.19 110 ASN A C 1
ATOM 841 O O . ASN A 1 110 ? -1.732 -30.578 -28.328 1 97.19 110 ASN A O 1
ATOM 845 N N . GLY A 1 111 ? -0.712 -30.266 -26.328 1 97 111 GLY A N 1
ATOM 846 C CA . GLY A 1 111 ? -1.972 -30.109 -25.625 1 97 111 GLY A CA 1
ATOM 847 C C . GLY A 1 111 ? -2.768 -28.906 -26.094 1 97 111 GLY A C 1
ATOM 848 O O . GLY A 1 111 ? -3.949 -29.016 -26.422 1 97 111 GLY A O 1
ATOM 849 N N . VAL A 1 112 ? -2.115 -27.734 -26.125 1 97.12 112 VAL A N 1
ATOM 850 C CA . VAL A 1 112 ? -2.785 -26.5 -26.484 1 97.12 112 VAL A CA 1
ATOM 851 C C . VAL A 1 112 ? -3.303 -26.578 -27.922 1 97.12 112 VAL A C 1
ATOM 853 O O . VAL A 1 112 ? -4.43 -26.172 -28.219 1 97.12 112 VAL A O 1
ATOM 856 N N . ILE A 1 113 ? -2.488 -27.109 -28.891 1 95.31 113 ILE A N 1
ATOM 857 C CA . ILE A 1 113 ? -2.902 -27.266 -30.281 1 95.31 113 ILE A CA 1
ATOM 858 C C . ILE A 1 113 ? -4.137 -28.156 -30.359 1 95.31 113 ILE A C 1
ATOM 860 O O . ILE A 1 113 ? -5.082 -27.875 -31.094 1 95.31 113 ILE A O 1
ATOM 864 N N . SER A 1 114 ? -4.113 -29.25 -29.547 1 96.12 114 SER A N 1
ATOM 865 C CA . SER A 1 114 ? -5.199 -30.219 -29.578 1 96.12 114 SER A CA 1
ATOM 866 C C . SER A 1 114 ? -6.473 -29.656 -28.969 1 96.12 114 SER A C 1
ATOM 868 O O . SER A 1 114 ? -7.559 -29.781 -29.531 1 96.12 114 SER A O 1
ATOM 870 N N . PHE A 1 115 ? -6.352 -29.047 -27.828 1 95.5 115 PHE A N 1
ATOM 871 C CA . PHE A 1 115 ? -7.516 -28.641 -27.047 1 95.5 115 PHE A CA 1
ATOM 872 C C . PHE A 1 115 ? -8.133 -27.375 -27.625 1 95.5 115 PHE A C 1
ATOM 874 O O . PHE A 1 115 ? -9.312 -27.094 -27.406 1 95.5 115 PHE A O 1
ATOM 881 N N . LEU A 1 116 ? -7.383 -26.562 -28.359 1 95.88 116 LEU A N 1
ATOM 882 C CA . LEU A 1 116 ? -7.887 -25.281 -28.875 1 95.88 116 LEU A CA 1
ATOM 883 C C . LEU A 1 116 ? -8.086 -25.359 -30.375 1 95.88 116 LEU A C 1
ATOM 885 O O . LEU A 1 116 ? -8.055 -24.328 -31.062 1 95.88 116 LEU A O 1
ATOM 889 N N . LYS A 1 117 ? -8.242 -26.5 -30.844 1 91.38 117 LYS A N 1
ATOM 890 C CA . LYS A 1 117 ? -8.352 -26.703 -32.281 1 91.38 117 LYS A CA 1
ATOM 891 C C . LYS A 1 117 ? -9.695 -26.219 -32.812 1 91.38 117 LYS A C 1
ATOM 893 O O . LYS A 1 117 ? -9.773 -25.641 -33.906 1 91.38 117 LYS A O 1
ATOM 898 N N . VAL A 1 118 ? -10.781 -26.562 -32.062 1 89.94 118 VAL A N 1
ATOM 899 C CA . VAL A 1 118 ? -12.117 -26.266 -32.562 1 89.94 118 VAL A CA 1
ATOM 900 C C . VAL A 1 118 ? -12.906 -25.5 -31.531 1 89.94 118 VAL A C 1
ATOM 902 O O . VAL A 1 118 ? -12.844 -25.812 -30.328 1 89.94 118 VAL A O 1
ATOM 905 N N . ALA A 1 119 ? -13.586 -24.531 -32 1 92 119 ALA A N 1
ATOM 906 C CA . ALA A 1 119 ? -14.469 -23.766 -31.141 1 92 119 ALA A CA 1
ATOM 907 C C . ALA A 1 119 ? -15.75 -24.531 -30.844 1 92 119 ALA A C 1
ATOM 909 O O . ALA A 1 119 ? -16.172 -25.391 -31.625 1 92 119 ALA A O 1
ATOM 910 N N . ALA A 1 120 ? -16.281 -24.219 -29.703 1 90.81 120 ALA A N 1
ATOM 911 C CA . ALA A 1 120 ? -17.562 -24.828 -29.359 1 90.81 120 ALA A CA 1
ATOM 912 C C . ALA A 1 120 ? -18.688 -24.219 -30.156 1 90.81 120 ALA A C 1
ATOM 914 O O . ALA A 1 120 ? -18.531 -23.141 -30.766 1 90.81 120 ALA A O 1
ATOM 915 N N . ASN A 1 121 ? -19.844 -24.922 -30.203 1 90.81 121 ASN A N 1
ATOM 916 C CA . ASN A 1 121 ? -21.016 -24.438 -30.938 1 90.81 121 ASN A CA 1
ATOM 917 C C . ASN A 1 121 ? -21.953 -23.672 -30.016 1 90.81 121 ASN A C 1
ATOM 919 O O . ASN A 1 121 ? -23.141 -23.531 -30.328 1 90.81 121 ASN A O 1
ATOM 923 N N . THR A 1 122 ? -21.5 -23.25 -28.969 1 90 122 THR A N 1
ATOM 924 C CA . THR A 1 122 ? -22.297 -22.5 -28 1 90 122 THR A CA 1
ATOM 925 C C . THR A 1 122 ? -21.953 -21.016 -28.078 1 90 122 THR A C 1
ATOM 927 O O . THR A 1 122 ? -20.781 -20.641 -28.125 1 90 122 THR A O 1
ATOM 930 N N . LYS A 1 123 ? -23.031 -20.109 -28.078 1 87.19 123 LYS A N 1
ATOM 931 C CA . LYS A 1 123 ? -22.828 -18.672 -28.219 1 87.19 123 LYS A CA 1
ATOM 932 C C . LYS A 1 123 ? -22.5 -18.016 -26.875 1 87.19 123 LYS A C 1
ATOM 934 O O . LYS A 1 123 ? -21.812 -17 -26.812 1 87.19 123 LYS A O 1
ATOM 939 N N . ASP A 1 124 ? -23.016 -18.625 -25.797 1 89.12 124 ASP A N 1
ATOM 940 C CA . ASP A 1 124 ? -22.828 -18.047 -24.484 1 89.12 124 ASP A CA 1
ATOM 941 C C . ASP A 1 124 ? -21.391 -18.25 -23.984 1 89.12 124 ASP A C 1
ATOM 943 O O . ASP A 1 124 ? -20.797 -19.297 -24.234 1 89.12 124 ASP A O 1
ATOM 947 N N . SER A 1 125 ? -20.797 -17.266 -23.406 1 91.88 125 SER A N 1
ATOM 948 C CA . SER A 1 125 ? -19.453 -17.297 -22.828 1 91.88 125 SER A CA 1
ATOM 949 C C . SER A 1 125 ? -19.438 -16.75 -21.406 1 91.88 125 SER A C 1
ATOM 951 O O . SER A 1 125 ? -19.391 -15.531 -21.219 1 91.88 125 SER A O 1
ATOM 953 N N . TYR A 1 126 ? -19.531 -17.594 -20.453 1 93.25 126 TYR A N 1
ATOM 954 C CA . TYR A 1 126 ? -19.547 -17.172 -19.062 1 93.25 126 TYR A CA 1
ATOM 955 C C . TYR A 1 126 ? -18.156 -17.297 -18.438 1 93.25 126 TYR A C 1
ATOM 957 O O . TYR A 1 126 ? -17.797 -18.344 -17.891 1 93.25 126 TYR A O 1
ATOM 965 N N . LEU A 1 127 ? -17.438 -16.188 -18.453 1 95 127 LEU A N 1
ATOM 966 C CA . LEU A 1 127 ? -16.062 -16.141 -17.953 1 95 127 LEU A CA 1
ATOM 967 C C . LEU A 1 127 ? -16 -16.5 -16.484 1 95 127 LEU A C 1
ATOM 969 O O . LEU A 1 127 ? -15.008 -17.062 -16.016 1 95 127 LEU A O 1
ATOM 973 N N . ALA A 1 128 ? -17.062 -16.203 -15.695 1 95 128 ALA A N 1
ATOM 974 C CA . ALA A 1 128 ? -17.125 -16.547 -14.273 1 95 128 ALA A CA 1
ATOM 975 C C . ALA A 1 128 ? -16.875 -18.031 -14.055 1 95 128 ALA A C 1
ATOM 977 O O . ALA A 1 128 ? -16.172 -18.422 -13.109 1 95 128 ALA A O 1
ATOM 978 N N . ASN A 1 129 ? -17.422 -18.844 -14.953 1 94.81 129 ASN A N 1
ATOM 979 C CA . ASN A 1 129 ? -17.234 -20.297 -14.852 1 94.81 129 ASN A CA 1
ATOM 980 C C . ASN A 1 129 ? -15.773 -20.688 -15.109 1 94.81 129 ASN A C 1
ATOM 982 O O . ASN A 1 129 ? -15.234 -21.562 -14.438 1 94.81 129 ASN A O 1
ATOM 986 N N . GLY A 1 130 ? -15.203 -20.047 -16.078 1 96.88 130 GLY A N 1
ATOM 987 C CA . GLY A 1 130 ? -13.797 -20.297 -16.359 1 96.88 130 GLY A CA 1
ATOM 988 C C . GLY A 1 130 ? -12.891 -19.953 -15.195 1 96.88 130 GLY A C 1
ATOM 989 O O . GLY A 1 130 ? -12.008 -20.734 -14.836 1 96.88 130 GLY A O 1
ATOM 990 N N . LEU A 1 131 ? -13.133 -18.781 -14.625 1 96.62 131 LEU A N 1
ATOM 991 C CA . LEU A 1 131 ? -12.336 -18.328 -13.492 1 96.62 131 LEU A CA 1
ATOM 992 C C . LEU A 1 131 ? -12.539 -19.234 -12.281 1 96.62 131 LEU A C 1
ATOM 994 O O . LEU A 1 131 ? -11.594 -19.516 -11.539 1 96.62 131 LEU A O 1
ATOM 998 N N . ALA A 1 132 ? -13.75 -19.625 -12.094 1 94.19 132 ALA A N 1
ATOM 999 C CA . ALA A 1 132 ? -14.039 -20.516 -10.977 1 94.19 132 ALA A CA 1
ATOM 1000 C C . ALA A 1 132 ? -13.281 -21.844 -11.109 1 94.19 132 ALA A C 1
ATOM 1002 O O . ALA A 1 132 ? -12.727 -22.344 -10.133 1 94.19 132 ALA A O 1
ATOM 1003 N N . MET A 1 133 ? -13.312 -22.375 -12.258 1 96.19 133 MET A N 1
ATOM 1004 C CA . MET A 1 133 ? -12.586 -23.625 -12.484 1 96.19 133 MET A CA 1
ATOM 1005 C C . MET A 1 133 ? -11.086 -23.406 -12.312 1 96.19 133 MET A C 1
ATOM 1007 O O . MET A 1 133 ? -10.398 -24.266 -11.75 1 96.19 133 MET A O 1
ATOM 1011 N N . ALA A 1 134 ? -10.602 -22.328 -12.805 1 97 134 ALA A N 1
ATOM 1012 C CA . ALA A 1 134 ? -9.188 -22 -12.617 1 97 134 ALA A CA 1
ATOM 1013 C C . ALA A 1 134 ? -8.828 -21.938 -11.133 1 97 134 ALA A C 1
ATOM 1015 O O . ALA A 1 134 ? -7.773 -22.422 -10.719 1 97 134 ALA A O 1
ATOM 1016 N N . ALA A 1 135 ? -9.672 -21.328 -10.391 1 93.88 135 ALA A N 1
ATOM 1017 C CA . ALA A 1 135 ? -9.469 -21.234 -8.953 1 93.88 135 ALA A CA 1
ATOM 1018 C C . ALA A 1 135 ? -9.352 -22.625 -8.328 1 93.88 135 ALA A C 1
ATOM 1020 O O . ALA A 1 135 ? -8.492 -22.859 -7.473 1 93.88 135 ALA A O 1
ATOM 1021 N N . GLN A 1 136 ? -10.195 -23.5 -8.75 1 92.5 136 GLN A N 1
ATOM 1022 C CA . GLN A 1 136 ? -10.164 -24.859 -8.25 1 92.5 136 GLN A CA 1
ATOM 1023 C C . GLN A 1 136 ? -8.852 -25.562 -8.594 1 92.5 136 GLN A C 1
ATOM 1025 O O . GLN A 1 136 ? -8.289 -26.281 -7.781 1 92.5 136 GLN A O 1
ATOM 1030 N N . VAL A 1 137 ? -8.422 -25.328 -9.758 1 94.31 137 VAL A N 1
ATOM 1031 C CA . VAL A 1 137 ? -7.172 -25.938 -10.219 1 94.31 137 VAL A CA 1
ATOM 1032 C C . VAL A 1 137 ? -6.012 -25.422 -9.359 1 94.31 137 VAL A C 1
ATOM 1034 O O . VAL A 1 137 ? -5.148 -26.203 -8.953 1 94.31 137 VAL A O 1
ATOM 1037 N N . LEU A 1 138 ? -6.012 -24.172 -9.031 1 92.62 138 LEU A N 1
ATOM 1038 C CA . LEU A 1 138 ? -4.941 -23.547 -8.258 1 92.62 138 LEU A CA 1
ATOM 1039 C C . LEU A 1 138 ? -4.992 -24 -6.797 1 92.62 138 LEU A C 1
ATOM 1041 O O . LEU A 1 138 ? -3.984 -23.938 -6.094 1 92.62 138 LEU A O 1
ATOM 1045 N N . ASP A 1 139 ? -6.148 -24.406 -6.34 1 84.88 139 ASP A N 1
ATOM 1046 C CA . ASP A 1 139 ? -6.348 -24.797 -4.949 1 84.88 139 ASP A CA 1
ATOM 1047 C C . ASP A 1 139 ? -5.816 -26.203 -4.699 1 84.88 139 ASP A C 1
ATOM 1049 O O . ASP A 1 139 ? -5.527 -26.578 -3.561 1 84.88 139 ASP A O 1
ATOM 1053 N N . SER A 1 140 ? -5.766 -27.016 -5.613 1 70.94 140 SER A N 1
ATOM 1054 C CA . SER A 1 140 ? -5.492 -28.438 -5.465 1 70.94 140 SER A CA 1
ATOM 1055 C C . SER A 1 140 ? -4.035 -28.688 -5.086 1 70.94 140 SER A C 1
ATOM 1057 O O . SER A 1 140 ? -3.682 -29.781 -4.652 1 70.94 140 SER A O 1
ATOM 1059 N N . ASN A 1 141 ? -3.189 -27.688 -5.164 1 60.44 141 ASN A N 1
ATOM 1060 C CA . ASN A 1 141 ? -1.787 -28.047 -4.977 1 60.44 141 ASN A CA 1
ATOM 1061 C C . ASN A 1 141 ? -1.174 -27.297 -3.793 1 60.44 141 ASN A C 1
ATOM 1063 O O . ASN A 1 141 ? -0.762 -26.141 -3.926 1 60.44 141 ASN A O 1
ATOM 1067 N N . VAL A 1 142 ? -1.102 -28.125 -2.648 1 61.31 142 VAL A N 1
ATOM 1068 C CA . VAL A 1 142 ? -0.694 -27.578 -1.36 1 61.31 142 VAL A CA 1
ATOM 1069 C C . VAL A 1 142 ? 0.83 -27.562 -1.261 1 61.31 142 VAL A C 1
ATOM 1071 O O . VAL A 1 142 ? 1.4 -26.797 -0.476 1 61.31 142 VAL A O 1
ATOM 1074 N N . GLN A 1 143 ? 1.579 -28.125 -2.289 1 61.91 143 GLN A N 1
ATOM 1075 C CA . GLN A 1 143 ? 2.998 -28.312 -2.02 1 61.91 143 GLN A CA 1
ATOM 1076 C C . GLN A 1 143 ? 3.818 -27.109 -2.465 1 61.91 143 GLN A C 1
ATOM 1078 O O . GLN A 1 143 ? 4.996 -26.984 -2.117 1 61.91 143 GLN A O 1
ATOM 1083 N N . ARG A 1 144 ? 3.287 -26.188 -3.121 1 77.25 144 ARG A N 1
ATOM 1084 C CA . ARG A 1 144 ? 4.039 -25.047 -3.637 1 77.25 144 ARG A CA 1
ATOM 1085 C C . ARG A 1 144 ? 3.436 -23.734 -3.16 1 77.25 144 ARG A C 1
ATOM 1087 O O . ARG A 1 144 ? 3.238 -22.812 -3.953 1 77.25 144 ARG A O 1
ATOM 1094 N N . ASP A 1 145 ? 3.354 -23.688 -1.862 1 71.69 145 ASP A N 1
ATOM 1095 C CA . ASP A 1 145 ? 2.598 -22.562 -1.304 1 71.69 145 ASP A CA 1
ATOM 1096 C C . ASP A 1 145 ? 3.344 -21.25 -1.494 1 71.69 145 ASP A C 1
ATOM 1098 O O . ASP A 1 145 ? 2.736 -20.172 -1.473 1 71.69 145 ASP A O 1
ATOM 1102 N N . HIS A 1 146 ? 4.652 -21.297 -1.749 1 77.5 146 HIS A N 1
ATOM 1103 C CA . HIS A 1 146 ? 5.379 -20.047 -1.9 1 77.5 146 HIS A CA 1
ATOM 1104 C C . HIS A 1 146 ? 5.469 -19.641 -3.365 1 77.5 146 HIS A C 1
ATOM 1106 O O . HIS A 1 146 ? 6.008 -18.578 -3.686 1 77.5 146 HIS A O 1
ATOM 1112 N N . TYR A 1 147 ? 4.91 -20.516 -4.246 1 88.25 147 TYR A N 1
ATOM 1113 C CA . TYR A 1 147 ? 4.859 -20.156 -5.656 1 88.25 147 TYR A CA 1
ATOM 1114 C C . TYR A 1 147 ? 3.713 -19.188 -5.93 1 88.25 147 TYR A C 1
ATOM 1116 O O . TYR A 1 147 ? 2.615 -19.344 -5.391 1 88.25 147 TYR A O 1
ATOM 1124 N N . GLN A 1 148 ? 4.035 -18.203 -6.688 1 91.88 148 GLN A N 1
ATOM 1125 C CA . GLN A 1 148 ? 2.982 -17.266 -7.066 1 91.88 148 GLN A CA 1
ATOM 1126 C C . GLN A 1 148 ? 2.025 -17.891 -8.078 1 91.88 148 GLN A C 1
ATOM 1128 O O . GLN A 1 148 ? 2.43 -18.734 -8.891 1 91.88 148 GLN A O 1
ATOM 1133 N N . LYS A 1 149 ? 0.831 -17.578 -7.977 1 94.75 149 LYS A N 1
ATOM 1134 C CA . LYS A 1 149 ? -0.224 -18.125 -8.82 1 94.75 149 LYS A CA 1
ATOM 1135 C C . LYS A 1 149 ? -0.744 -17.094 -9.8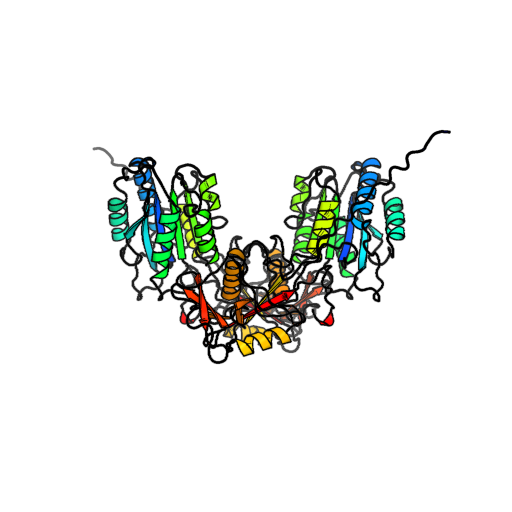05 1 94.75 149 LYS A C 1
ATOM 1137 O O . LYS A 1 149 ? -1.003 -15.938 -9.43 1 94.75 149 LYS A O 1
ATOM 1142 N N . VAL A 1 150 ? -0.884 -17.484 -11.086 1 97.69 150 VAL A N 1
ATOM 1143 C CA . VAL A 1 150 ? -1.27 -16.562 -12.148 1 97.69 150 VAL A CA 1
ATOM 1144 C C . VAL A 1 150 ? -2.355 -17.188 -13.008 1 97.69 150 VAL A C 1
ATOM 1146 O O . VAL A 1 150 ? -2.299 -18.391 -13.32 1 97.69 150 VAL A O 1
ATOM 1149 N N . ILE A 1 151 ? -3.342 -16.422 -13.352 1 98.38 151 ILE A N 1
ATOM 1150 C CA . ILE A 1 151 ? -4.344 -16.797 -14.344 1 98.38 151 ILE A CA 1
ATOM 1151 C C . ILE A 1 151 ? -4.207 -15.898 -15.578 1 98.38 151 ILE A C 1
ATOM 1153 O O . ILE A 1 151 ? -4.141 -14.68 -15.461 1 98.38 151 ILE A O 1
ATOM 1157 N N . ILE A 1 152 ? -4.074 -16.469 -16.734 1 98.19 152 ILE A N 1
ATOM 1158 C CA . ILE A 1 152 ? -4.098 -15.711 -17.984 1 98.19 152 ILE A CA 1
ATOM 1159 C C . ILE A 1 152 ? -5.422 -15.945 -18.703 1 98.19 152 ILE A C 1
ATOM 1161 O O . ILE A 1 152 ? -5.742 -17.078 -19.062 1 98.19 152 ILE A O 1
ATOM 1165 N N . VAL A 1 153 ? -6.172 -14.891 -18.953 1 97.31 153 VAL A N 1
ATOM 1166 C CA . VAL A 1 153 ? -7.492 -14.969 -19.562 1 97.31 153 VAL A CA 1
ATOM 1167 C C . VAL A 1 153 ? -7.418 -14.516 -21.016 1 97.31 153 VAL A C 1
ATOM 1169 O O . VAL A 1 153 ? -6.988 -13.398 -21.297 1 97.31 153 VAL A O 1
ATOM 1172 N N . TYR A 1 154 ? -7.758 -15.359 -21.891 1 95.62 154 TYR A N 1
ATOM 1173 C CA . TYR A 1 154 ? -7.941 -15.039 -23.297 1 95.62 154 TYR A CA 1
ATOM 1174 C C . TYR A 1 154 ? -9.422 -15.016 -23.656 1 95.62 154 TYR A C 1
ATOM 1176 O O . TYR A 1 154 ? -10.086 -16.062 -23.656 1 95.62 154 TYR A O 1
ATOM 1184 N N . ALA A 1 155 ? -9.914 -13.891 -23.938 1 93.06 155 ALA A N 1
ATOM 1185 C CA . ALA A 1 155 ? -11.352 -13.781 -24.188 1 93.06 155 ALA A CA 1
ATOM 1186 C C . ALA A 1 155 ? -11.656 -12.602 -25.109 1 93.06 155 ALA A C 1
ATOM 1188 O O . ALA A 1 155 ? -10.828 -11.703 -25.266 1 93.06 155 ALA A O 1
ATOM 1189 N N . SER A 1 156 ? -12.766 -12.672 -25.797 1 85.06 156 SER A N 1
ATOM 1190 C CA . SER A 1 156 ? -13.25 -11.539 -26.594 1 85.06 156 SER A CA 1
ATOM 1191 C C . SER A 1 156 ? -14.273 -10.719 -25.812 1 85.06 156 SER A C 1
ATOM 1193 O O . SER A 1 156 ? -14.266 -9.492 -25.875 1 85.06 156 SER A O 1
ATOM 1195 N N . LYS A 1 157 ? -15.164 -11.289 -25.281 1 81.12 157 LYS A N 1
ATOM 1196 C CA . LYS A 1 157 ? -16.188 -10.719 -24.422 1 81.12 157 LYS A CA 1
ATOM 1197 C C . LYS A 1 157 ? -16.656 -11.727 -23.375 1 81.12 157 LYS A C 1
ATOM 1199 O O . LYS A 1 157 ? -16.172 -12.859 -23.328 1 81.12 157 LYS A O 1
ATOM 1204 N N . TYR A 1 158 ? -17.422 -11.227 -22.469 1 78.75 158 TYR A N 1
ATOM 1205 C CA . TYR A 1 158 ? -18.078 -12.164 -21.562 1 78.75 158 TYR A CA 1
ATOM 1206 C C . TYR A 1 158 ? -19.516 -11.734 -21.297 1 78.75 158 TYR A C 1
ATOM 1208 O O . TYR A 1 158 ? -19.859 -10.57 -21.469 1 78.75 158 TYR A O 1
ATOM 1216 N N . SER A 1 159 ? -20.188 -12.758 -21.047 1 78.12 159 SER A N 1
ATOM 1217 C CA . SER A 1 159 ? -21.562 -12.547 -20.594 1 78.12 159 SER A CA 1
ATOM 1218 C C . SER A 1 159 ? -21.703 -12.836 -19.109 1 78.12 159 SER A C 1
ATOM 1220 O O . SER A 1 159 ? -20.906 -13.578 -18.531 1 78.12 159 SER A O 1
ATOM 1222 N N . GLY A 1 160 ? -22.516 -12.062 -18.484 1 72.69 160 GLY A N 1
ATOM 1223 C CA . GLY A 1 160 ? -22.797 -12.492 -17.125 1 72.69 160 GLY A CA 1
ATOM 1224 C C . GLY A 1 160 ? -23.578 -11.461 -16.328 1 72.69 160 GLY A C 1
ATOM 1225 O O . GLY A 1 160 ? -23.422 -10.258 -16.547 1 72.69 160 GLY A O 1
ATOM 1226 N N . TYR A 1 161 ? -24.578 -11.977 -15.711 1 73.62 161 TYR A N 1
ATOM 1227 C CA . TYR A 1 161 ? -25.359 -11.227 -14.727 1 73.62 161 TYR A CA 1
ATOM 1228 C C . TYR A 1 161 ? -25.375 -11.953 -13.383 1 73.62 161 TYR A C 1
ATOM 1230 O O . TYR A 1 161 ? -25.141 -13.156 -13.32 1 73.62 161 TYR A O 1
ATOM 1238 N N . GLY A 1 162 ? -25.547 -11.219 -12.328 1 71.62 162 GLY A N 1
ATOM 1239 C CA . GLY A 1 162 ? -25.625 -11.828 -11.016 1 71.62 162 GLY A CA 1
ATOM 1240 C C . GLY A 1 162 ? -24.391 -12.641 -10.672 1 71.62 162 GLY A C 1
ATOM 1241 O O . GLY A 1 162 ? -23.266 -12.141 -10.75 1 71.62 162 GLY A O 1
ATOM 1242 N N . ASP A 1 163 ? -24.656 -13.992 -10.461 1 74.44 163 ASP A N 1
ATOM 1243 C CA . ASP A 1 163 ? -23.594 -14.914 -10.047 1 74.44 163 ASP A CA 1
ATOM 1244 C C . ASP A 1 163 ? -22.672 -15.234 -11.219 1 74.44 163 ASP A C 1
ATOM 1246 O O . ASP A 1 163 ? -21.562 -15.727 -11.008 1 74.44 163 ASP A O 1
ATOM 1250 N N . LEU A 1 164 ? -23.109 -14.93 -12.336 1 84.31 164 LEU A N 1
ATOM 1251 C CA . LEU A 1 164 ? -22.297 -15.219 -13.516 1 84.31 164 LEU A CA 1
ATOM 1252 C C . LEU A 1 164 ? -21.469 -14 -13.914 1 84.31 164 LEU A C 1
ATOM 1254 O O . LEU A 1 164 ? -20.734 -14.031 -14.906 1 84.31 164 LEU A O 1
ATOM 1258 N N . ASN A 1 165 ? -21.578 -12.969 -13.125 1 88.38 165 ASN A N 1
ATOM 1259 C CA . ASN A 1 165 ? -20.688 -11.828 -13.305 1 88.38 165 ASN A CA 1
ATOM 1260 C C . ASN A 1 165 ? -19.266 -12.164 -12.891 1 88.38 165 ASN A C 1
ATOM 1262 O O . ASN A 1 165 ? -19 -12.477 -11.727 1 88.38 165 ASN A O 1
ATOM 1266 N N . PRO A 1 166 ? -18.344 -12.078 -13.812 1 93.5 166 PRO A N 1
ATOM 1267 C CA . PRO A 1 166 ? -16.984 -12.516 -13.5 1 93.5 166 PRO A CA 1
ATOM 1268 C C . PRO A 1 166 ? -16.25 -11.555 -12.562 1 93.5 166 PRO A C 1
ATOM 1270 O O . PRO A 1 166 ? -15.195 -11.891 -12.023 1 93.5 166 PRO A O 1
ATOM 1273 N N . GLN A 1 167 ? -16.781 -10.367 -12.352 1 91.31 167 GLN A N 1
ATOM 1274 C CA . GLN A 1 167 ? -16.109 -9.359 -11.531 1 91.31 167 GLN A CA 1
ATOM 1275 C C . GLN A 1 167 ? -15.922 -9.844 -10.102 1 91.31 167 GLN A C 1
ATOM 1277 O O . GLN A 1 167 ? -14.852 -9.672 -9.508 1 91.31 167 GLN A O 1
ATOM 1282 N N . SER A 1 168 ? -16.938 -10.445 -9.586 1 87.31 168 SER A N 1
ATOM 1283 C CA . SER A 1 168 ? -16.906 -10.891 -8.195 1 87.31 168 SER A CA 1
ATOM 1284 C C . SER A 1 168 ? -15.812 -11.922 -7.973 1 87.31 168 SER A C 1
ATOM 1286 O O . SER A 1 168 ? -15.016 -11.805 -7.043 1 87.31 168 SER A O 1
ATOM 1288 N N . ILE A 1 169 ? -15.82 -12.93 -8.789 1 91.06 169 ILE A N 1
ATOM 1289 C CA . ILE A 1 169 ? -14.828 -13.984 -8.617 1 91.06 169 ILE A CA 1
ATOM 1290 C C . ILE A 1 169 ? -13.438 -13.438 -8.93 1 91.06 169 ILE A C 1
ATOM 1292 O O . ILE A 1 169 ? -12.453 -13.828 -8.297 1 91.06 169 ILE A O 1
ATOM 1296 N N . ALA A 1 170 ? -13.336 -12.594 -9.891 1 94.25 170 ALA A N 1
ATOM 1297 C CA . ALA A 1 170 ? -12.047 -11.969 -10.195 1 94.25 170 ALA A CA 1
ATOM 1298 C C . ALA A 1 170 ? -11.508 -11.203 -8.992 1 94.25 170 ALA A C 1
ATOM 1300 O O . ALA A 1 170 ? -10.336 -11.32 -8.641 1 94.25 170 ALA A O 1
ATOM 1301 N N . ASP A 1 171 ? -12.367 -10.461 -8.414 1 89.69 171 ASP A N 1
ATOM 1302 C CA . ASP A 1 171 ? -11.977 -9.68 -7.242 1 89.69 171 ASP A CA 1
ATOM 1303 C C . ASP A 1 171 ? -11.523 -10.594 -6.102 1 89.69 171 ASP A C 1
ATOM 1305 O O . ASP A 1 171 ? -10.547 -10.289 -5.406 1 89.69 171 ASP A O 1
ATOM 1309 N N . ARG A 1 172 ? -12.203 -11.648 -5.938 1 87.38 172 ARG A N 1
ATOM 1310 C CA . ARG A 1 172 ? -11.844 -12.602 -4.898 1 87.38 172 ARG A CA 1
ATOM 1311 C C . ARG A 1 172 ? -10.477 -13.227 -5.176 1 87.38 172 ARG A C 1
ATOM 1313 O O . ARG A 1 172 ? -9.656 -13.367 -4.266 1 87.38 172 ARG A O 1
ATOM 1320 N N . LEU A 1 173 ? -10.273 -13.57 -6.398 1 93.38 173 LEU A N 1
ATOM 1321 C CA . LEU A 1 173 ? -8.992 -14.156 -6.793 1 93.38 173 LEU A CA 1
ATOM 1322 C C . LEU A 1 173 ? -7.855 -13.164 -6.586 1 93.38 173 LEU A C 1
ATOM 1324 O O . LEU A 1 173 ? -6.84 -13.492 -5.973 1 93.38 173 LEU A O 1
ATOM 1328 N N . LYS A 1 174 ? -8.047 -12 -7.027 1 92.88 174 LYS A N 1
ATOM 1329 C CA . LYS A 1 174 ? -7.035 -10.961 -6.828 1 92.88 174 LYS A CA 1
ATOM 1330 C C . LYS A 1 174 ? -6.82 -10.688 -5.344 1 92.88 174 LYS A C 1
ATOM 1332 O O . LYS A 1 174 ? -5.684 -10.523 -4.898 1 92.88 174 LYS A O 1
ATOM 1337 N N . GLY A 1 175 ? -7.875 -10.656 -4.676 1 85.88 175 GLY A N 1
ATOM 1338 C CA . GLY A 1 175 ? -7.805 -10.438 -3.236 1 85.88 175 GLY A CA 1
ATOM 1339 C C . GLY A 1 175 ? -7.047 -11.531 -2.508 1 85.88 175 GLY A C 1
ATOM 1340 O O . GLY A 1 175 ? -6.535 -11.312 -1.41 1 85.88 175 GLY A O 1
ATOM 1341 N N . SER A 1 176 ? -7.008 -12.68 -3.127 1 86.12 176 SER A N 1
ATOM 1342 C CA . SER A 1 176 ? -6.305 -13.805 -2.533 1 86.12 176 SER A CA 1
ATOM 1343 C C . SER A 1 176 ? -4.836 -13.82 -2.943 1 86.12 176 SER A C 1
ATOM 1345 O O . SER A 1 176 ? -4.078 -14.703 -2.533 1 86.12 176 SER A O 1
ATOM 1347 N N . GLY A 1 177 ? -4.48 -12.914 -3.76 1 86.94 177 GLY A N 1
ATOM 1348 C CA . GLY A 1 177 ? -3.09 -12.82 -4.168 1 86.94 177 GLY A CA 1
ATOM 1349 C C . GLY A 1 177 ? -2.83 -13.398 -5.547 1 86.94 177 GLY A C 1
ATOM 1350 O O . GLY A 1 177 ? -1.706 -13.336 -6.047 1 86.94 177 GLY A O 1
ATOM 1351 N N . VAL A 1 178 ? -3.826 -13.984 -6.133 1 93.44 178 VAL A N 1
ATOM 1352 C CA . VAL A 1 178 ? -3.684 -14.516 -7.484 1 93.44 178 VAL A CA 1
ATOM 1353 C C . VAL A 1 178 ? -3.609 -13.367 -8.484 1 93.44 178 VAL A C 1
ATOM 1355 O O . VAL A 1 178 ? -4.363 -12.398 -8.383 1 93.44 178 VAL A O 1
ATOM 1358 N N . LYS A 1 179 ? -2.654 -13.461 -9.359 1 96.88 179 LYS A N 1
ATOM 1359 C CA . LYS A 1 179 ? -2.561 -12.461 -10.422 1 96.88 179 LYS A CA 1
ATOM 1360 C C . LYS A 1 179 ? -3.391 -12.859 -11.633 1 96.88 179 LYS A C 1
ATOM 1362 O O . LYS A 1 179 ? -3.375 -14.023 -12.047 1 96.88 179 LYS A O 1
ATOM 1367 N N . ILE A 1 180 ? -4.137 -11.891 -12.156 1 97.88 180 ILE A N 1
ATOM 1368 C CA . ILE A 1 180 ? -4.938 -12.148 -13.352 1 97.88 180 ILE A CA 1
ATOM 1369 C C . ILE A 1 180 ? -4.422 -11.289 -14.508 1 97.88 180 ILE A C 1
ATOM 1371 O O . ILE A 1 180 ? -4.414 -10.062 -14.422 1 97.88 180 ILE A O 1
ATOM 1375 N N . ILE A 1 181 ? -3.992 -11.938 -15.5 1 97.62 181 ILE A N 1
ATOM 1376 C CA . ILE A 1 181 ? -3.598 -11.297 -16.75 1 97.62 181 ILE A CA 1
ATOM 1377 C C . ILE A 1 181 ? -4.715 -11.453 -17.781 1 97.62 181 ILE A C 1
ATOM 1379 O O . ILE A 1 181 ? -5.23 -12.555 -17.984 1 97.62 181 ILE A O 1
ATOM 1383 N N . THR A 1 182 ? -5.113 -10.344 -18.422 1 96.12 182 THR A N 1
ATOM 1384 C CA . THR A 1 182 ? -6.145 -10.445 -19.453 1 96.12 182 THR A CA 1
ATOM 1385 C C . THR A 1 182 ? -5.582 -10.086 -20.812 1 96.12 182 THR A C 1
ATOM 1387 O O . THR A 1 182 ? -4.859 -9.094 -20.953 1 96.12 182 THR A O 1
ATOM 1390 N N . VAL A 1 183 ? -5.805 -10.883 -21.719 1 94.75 183 VAL A N 1
ATOM 1391 C CA . VAL A 1 183 ? -5.418 -10.711 -23.125 1 94.75 183 VAL A CA 1
ATOM 1392 C C . VAL A 1 183 ? -6.664 -10.68 -24 1 94.75 183 VAL A C 1
ATOM 1394 O O . VAL A 1 183 ? -7.227 -11.727 -24.328 1 94.75 183 VAL A O 1
ATOM 1397 N N . PRO A 1 184 ? -6.996 -9.531 -24.5 1 92.56 184 PRO A N 1
ATOM 1398 C CA . PRO A 1 184 ? -8.281 -9.383 -25.203 1 92.56 184 PRO A CA 1
ATOM 1399 C C . PRO A 1 184 ? -8.195 -9.766 -26.672 1 92.56 184 PRO A C 1
ATOM 1401 O O . PRO A 1 184 ? -7.211 -9.438 -27.344 1 92.56 184 PRO A O 1
ATOM 1404 N N . TYR A 1 185 ? -9.195 -10.414 -27.156 1 88.56 185 TYR A N 1
ATOM 1405 C CA . TYR A 1 185 ? -9.445 -10.68 -28.578 1 88.56 185 TYR A CA 1
ATOM 1406 C C . TYR A 1 185 ? -10.789 -10.102 -29.016 1 88.56 185 TYR A C 1
ATOM 1408 O O . TYR A 1 185 ? -11.555 -10.766 -29.719 1 88.56 185 TYR A O 1
ATOM 1416 N N . GLY A 1 186 ? -11.117 -8.93 -28.453 1 86 186 GLY A N 1
ATOM 1417 C CA . GLY A 1 186 ? -12.359 -8.211 -28.672 1 86 186 GLY A CA 1
ATOM 1418 C C . GLY A 1 186 ? -12.508 -6.988 -27.797 1 86 186 GLY A C 1
ATOM 1419 O O . GLY A 1 186 ? -11.688 -6.07 -27.859 1 86 186 GLY A O 1
ATOM 1420 N N . ASP A 1 187 ? -13.562 -7.051 -26.906 1 79.12 187 ASP A N 1
ATOM 1421 C CA . ASP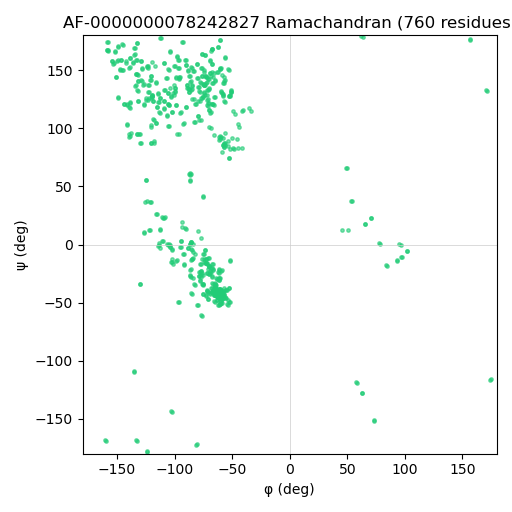 A 1 187 ? -13.852 -5.93 -26.016 1 79.12 187 ASP A CA 1
ATOM 1422 C C . ASP A 1 187 ? -12.758 -5.77 -24.969 1 79.12 187 ASP A C 1
ATOM 1424 O O . ASP A 1 187 ? -12.875 -6.312 -23.859 1 79.12 187 ASP A O 1
ATOM 1428 N N . GLU A 1 188 ? -11.898 -4.883 -25.156 1 79.56 188 GLU A N 1
ATOM 1429 C CA . GLU A 1 188 ? -10.703 -4.711 -24.328 1 79.56 188 GLU A CA 1
ATOM 1430 C C . GLU A 1 188 ? -11.047 -4.086 -22.984 1 79.56 188 GLU A C 1
ATOM 1432 O O . GLU A 1 188 ? -10.523 -4.504 -21.938 1 79.56 188 GLU A O 1
ATOM 1437 N N . ALA A 1 189 ? -11.883 -3.109 -22.969 1 79.06 189 ALA A N 1
ATOM 1438 C CA . ALA A 1 189 ? -12.203 -2.375 -21.75 1 79.06 189 ALA A CA 1
ATOM 1439 C C . ALA A 1 189 ? -12.875 -3.283 -20.719 1 79.06 189 ALA A C 1
ATOM 1441 O O . ALA A 1 189 ? -12.586 -3.205 -19.531 1 79.06 189 ALA A O 1
ATOM 1442 N N . LEU A 1 190 ? -13.703 -4.133 -21.219 1 80.88 190 LEU A N 1
ATOM 1443 C CA . LEU A 1 190 ? -14.453 -5.051 -20.359 1 80.88 190 LEU A CA 1
ATOM 1444 C C . LEU A 1 190 ? -13.516 -6.023 -19.656 1 80.88 190 LEU A C 1
ATOM 1446 O O . LEU A 1 190 ? -13.664 -6.273 -18.453 1 80.88 190 LEU A O 1
ATOM 1450 N N . LEU A 1 191 ? -12.547 -6.508 -20.312 1 88.62 191 LEU A N 1
ATOM 1451 C CA . LEU A 1 191 ? -11.641 -7.496 -19.734 1 88.62 191 LEU A CA 1
ATOM 1452 C C . LEU A 1 191 ? -10.625 -6.836 -18.812 1 88.62 191 LEU A C 1
ATOM 1454 O O . LEU A 1 191 ? -10.203 -7.438 -17.812 1 88.62 191 LEU A O 1
ATOM 1458 N N . LYS A 1 192 ? -10.297 -5.605 -19.156 1 87.75 192 LYS A N 1
ATOM 1459 C CA . LYS A 1 192 ? -9.289 -4.895 -18.375 1 87.75 192 LYS A CA 1
ATOM 1460 C C . LYS A 1 192 ? -9.734 -4.707 -16.922 1 87.75 192 LYS A C 1
ATOM 1462 O O . LYS A 1 192 ? -8.906 -4.734 -16.016 1 87.75 192 LYS A O 1
ATOM 1467 N N . SER A 1 193 ? -10.961 -4.621 -16.656 1 87.81 193 SER A N 1
ATOM 1468 C CA . SER A 1 193 ? -11.492 -4.414 -15.32 1 87.81 193 SER A CA 1
ATOM 1469 C C . SER A 1 193 ? -11.297 -5.652 -14.453 1 87.81 193 SER A C 1
ATOM 1471 O O . SER A 1 193 ? -11.352 -5.57 -13.219 1 87.81 193 SER A O 1
ATOM 1473 N N . LEU A 1 194 ? -11.07 -6.773 -15.062 1 92.81 194 LEU A N 1
ATOM 1474 C CA . LEU A 1 194 ? -10.945 -8.031 -14.344 1 92.81 194 LEU A CA 1
ATOM 1475 C C . LEU A 1 194 ? -9.484 -8.32 -13.992 1 92.81 194 LEU A C 1
ATOM 1477 O O . LEU A 1 194 ? -9.203 -9.148 -13.133 1 92.81 194 LEU A O 1
ATOM 1481 N N . SER A 1 195 ? -8.602 -7.633 -14.648 1 95.38 195 SER A N 1
ATOM 1482 C CA . SER A 1 195 ? -7.184 -7.945 -14.516 1 95.38 195 SER A CA 1
ATOM 1483 C C . SER A 1 195 ? -6.602 -7.328 -13.242 1 95.38 195 SER A C 1
ATOM 1485 O O . SER A 1 195 ? -7.188 -6.402 -12.672 1 95.38 195 SER A O 1
ATOM 1487 N N . SER A 1 196 ? -5.535 -7.938 -12.773 1 95.69 196 SER A N 1
ATOM 1488 C CA . SER A 1 196 ? -4.719 -7.254 -11.781 1 95.69 196 SER A CA 1
ATOM 1489 C C . SER A 1 196 ? -4.156 -5.945 -12.328 1 95.69 196 SER A C 1
ATOM 1491 O O . SER A 1 196 ? -3.967 -5.805 -13.539 1 95.69 196 SER A O 1
ATOM 1493 N N . PRO A 1 197 ? -3.918 -4.973 -11.438 1 91.5 197 PRO A N 1
ATOM 1494 C CA . PRO A 1 197 ? -3.359 -3.705 -11.906 1 91.5 197 PRO A CA 1
ATOM 1495 C C . PRO A 1 197 ? -2.111 -3.895 -12.766 1 91.5 197 PRO A C 1
ATOM 1497 O O . PRO A 1 197 ? -1.223 -4.672 -12.406 1 91.5 197 PRO A O 1
ATOM 1500 N N . ARG A 1 198 ? -2.072 -3.213 -13.984 1 92.94 198 ARG A N 1
ATOM 1501 C CA . ARG A 1 198 ? -0.967 -3.182 -14.938 1 92.94 198 ARG A CA 1
ATOM 1502 C C . ARG A 1 198 ? -0.921 -4.461 -15.766 1 92.94 198 ARG A C 1
ATOM 1504 O O . ARG A 1 198 ? -0.062 -4.613 -16.641 1 92.94 198 ARG A O 1
ATOM 1511 N N . PHE A 1 199 ? -1.891 -5.418 -15.516 1 96.19 199 PHE A N 1
ATOM 1512 C CA . PHE A 1 199 ? -1.839 -6.703 -16.203 1 96.19 199 PHE A CA 1
ATOM 1513 C C . PHE A 1 199 ? -3.008 -6.848 -17.172 1 96.19 199 PHE A C 1
ATOM 1515 O O . PHE A 1 199 ? -3.359 -7.961 -17.562 1 96.19 199 PHE A O 1
ATOM 1522 N N . GLY A 1 200 ? -3.678 -5.738 -17.406 1 94.31 200 GLY A N 1
ATOM 1523 C CA . GLY A 1 200 ? -4.684 -5.688 -18.453 1 94.31 200 GLY A CA 1
ATOM 1524 C C . GLY A 1 200 ? -4.133 -5.223 -19.797 1 94.31 200 GLY A C 1
ATOM 1525 O O . GLY A 1 200 ? -3.984 -4.02 -20.031 1 94.31 200 GLY A O 1
ATOM 1526 N N . PHE A 1 201 ? -3.953 -6.133 -20.688 1 90.5 201 PHE A N 1
ATOM 1527 C CA . PHE A 1 201 ? -3.273 -5.781 -21.938 1 90.5 201 PHE A CA 1
ATOM 1528 C C . PHE A 1 201 ? -4.281 -5.516 -23.047 1 90.5 201 PHE A C 1
ATOM 1530 O O . PHE A 1 201 ? -5.477 -5.754 -22.875 1 90.5 201 PHE A O 1
ATOM 1537 N N . ASN A 1 202 ? -3.775 -4.852 -24.062 1 87.06 202 ASN A N 1
ATOM 1538 C CA . ASN A 1 202 ? -4.633 -4.543 -25.203 1 87.06 202 ASN A CA 1
ATOM 1539 C C . ASN A 1 202 ? -4.195 -5.297 -26.453 1 87.06 202 ASN A C 1
ATOM 1541 O O . ASN A 1 202 ? -3.256 -6.094 -26.406 1 87.06 202 ASN A O 1
ATOM 1545 N N . SER A 1 203 ? -4.977 -5.098 -27.531 1 78.75 203 SER A N 1
ATOM 1546 C CA . SER A 1 203 ? -4.758 -5.82 -28.781 1 78.75 203 SER A CA 1
ATOM 1547 C C . SER A 1 203 ? -3.383 -5.508 -29.359 1 78.75 203 SER A C 1
ATOM 1549 O O . SER A 1 203 ? -2.832 -6.305 -30.125 1 78.75 203 SER A O 1
ATOM 1551 N N . ALA A 1 204 ? -2.881 -4.406 -28.938 1 74.62 204 ALA A N 1
ATOM 1552 C CA . ALA A 1 204 ? -1.571 -4.012 -29.453 1 74.62 204 ALA A CA 1
ATOM 1553 C C . ALA A 1 204 ? -0.449 -4.656 -28.641 1 74.62 204 ALA A C 1
ATOM 1555 O O . ALA A 1 204 ? 0.707 -4.664 -29.062 1 74.62 204 ALA A O 1
ATOM 1556 N N . SER A 1 205 ? -0.901 -5.191 -27.531 1 78.38 205 SER A N 1
ATOM 1557 C CA . SER A 1 205 ? 0.103 -5.816 -26.672 1 78.38 205 SER A CA 1
ATOM 1558 C C . SER A 1 205 ? 0.563 -7.152 -27.25 1 78.38 205 SER A C 1
ATOM 1560 O O . SER A 1 205 ? -0.245 -7.914 -27.781 1 78.38 205 SER A O 1
ATOM 1562 N N . GLY A 1 206 ? 1.909 -7.371 -27.344 1 84.69 206 GLY A N 1
ATOM 1563 C CA . GLY A 1 206 ? 2.465 -8.641 -27.781 1 84.69 206 GLY A CA 1
ATOM 1564 C C . GLY A 1 206 ? 2.777 -9.586 -26.625 1 84.69 206 GLY A C 1
ATOM 1565 O O . GLY A 1 206 ? 2.529 -9.258 -25.469 1 84.69 206 GLY A O 1
ATOM 1566 N N . TYR A 1 207 ? 3.174 -10.828 -27 1 91.12 207 TYR A N 1
ATOM 1567 C CA . TYR A 1 207 ? 3.461 -11.852 -26.016 1 91.12 207 TYR A CA 1
ATOM 1568 C C . TYR A 1 207 ? 4.578 -11.406 -25.078 1 91.12 207 TYR A C 1
ATOM 1570 O O . TYR A 1 207 ? 4.652 -11.852 -23.922 1 91.12 207 TYR A O 1
ATOM 1578 N N . PRO A 1 208 ? 5.469 -10.406 -25.516 1 92.25 208 PRO A N 1
ATOM 1579 C CA . PRO A 1 208 ? 6.5 -9.969 -24.562 1 92.25 208 PRO A CA 1
ATOM 1580 C C . PRO A 1 208 ? 5.918 -9.297 -23.328 1 92.25 208 PRO A C 1
ATOM 1582 O O . PRO A 1 208 ? 6.488 -9.398 -22.234 1 92.25 208 PRO A O 1
ATOM 1585 N N . GLN A 1 209 ? 4.844 -8.578 -23.484 1 94.19 209 GLN A N 1
ATOM 1586 C CA . GLN A 1 209 ? 4.219 -7.934 -22.328 1 94.19 209 GLN A CA 1
ATOM 1587 C C . GLN A 1 209 ? 3.676 -8.969 -21.344 1 94.19 209 GLN A C 1
ATOM 1589 O O . GLN A 1 209 ? 3.73 -8.773 -20.125 1 94.19 209 GLN A O 1
ATOM 1594 N N . ILE A 1 210 ? 3.139 -10.031 -21.906 1 95.94 210 ILE A N 1
ATOM 1595 C CA . ILE A 1 210 ? 2.666 -11.117 -21.047 1 95.94 210 ILE A CA 1
ATOM 1596 C C . ILE A 1 210 ? 3.846 -11.758 -20.328 1 95.94 210 ILE A C 1
ATOM 1598 O O . ILE A 1 210 ? 3.773 -12.016 -19.125 1 95.94 210 ILE A O 1
ATOM 1602 N N . GLN A 1 211 ? 4.938 -11.93 -21.047 1 96.12 211 GLN A N 1
ATOM 1603 C CA . GLN A 1 211 ? 6.156 -12.453 -20.422 1 96.12 211 GLN A CA 1
ATOM 1604 C C . GLN A 1 211 ? 6.648 -11.523 -19.312 1 96.12 211 GLN A C 1
ATOM 1606 O O . GLN A 1 211 ? 7.066 -11.992 -18.25 1 96.12 211 GLN A O 1
ATOM 1611 N N . GLY A 1 212 ? 6.602 -10.234 -19.594 1 96.31 212 GLY A N 1
ATOM 1612 C CA . GLY A 1 212 ? 6.961 -9.266 -18.562 1 96.31 212 GLY A CA 1
ATOM 1613 C C . GLY A 1 212 ? 6.109 -9.383 -17.312 1 96.31 212 GLY A C 1
ATOM 1614 O O . GLY A 1 212 ? 6.621 -9.289 -16.203 1 96.31 212 GLY A O 1
ATOM 1615 N N . ALA A 1 213 ? 4.812 -9.594 -17.516 1 97.19 213 ALA A N 1
ATOM 1616 C CA . ALA A 1 213 ? 3.9 -9.75 -16.391 1 97.19 213 ALA A CA 1
ATOM 1617 C C . ALA A 1 213 ? 4.223 -11.008 -15.586 1 97.19 213 ALA A C 1
ATOM 1619 O O . ALA A 1 213 ? 4.133 -11.008 -14.352 1 97.19 213 ALA A O 1
ATOM 1620 N N . LEU A 1 214 ? 4.566 -12.07 -16.266 1 97.75 214 LEU A N 1
ATOM 1621 C CA . LEU A 1 214 ? 4.945 -13.305 -15.586 1 97.75 214 LEU A CA 1
ATOM 1622 C C . LEU A 1 214 ? 6.219 -13.102 -14.766 1 97.75 214 LEU A C 1
ATOM 1624 O O . LEU A 1 214 ? 6.309 -13.562 -13.625 1 97.75 214 LEU A O 1
ATOM 1628 N N . LEU A 1 215 ? 7.16 -12.445 -15.375 1 97.19 215 LEU A N 1
ATOM 1629 C CA . LEU A 1 215 ? 8.406 -12.148 -14.672 1 97.19 215 LEU A CA 1
ATOM 1630 C C . LEU A 1 215 ? 8.141 -11.297 -13.438 1 97.19 215 LEU A C 1
ATOM 1632 O O . LEU A 1 215 ? 8.695 -11.562 -12.367 1 97.19 215 LEU A O 1
ATOM 1636 N N . GLU A 1 216 ? 7.316 -10.305 -13.586 1 97.12 216 GLU A N 1
ATOM 1637 C CA . GLU A 1 216 ? 6.977 -9.453 -12.453 1 97.12 216 GLU A CA 1
ATOM 1638 C C . GLU A 1 216 ? 6.234 -10.234 -11.375 1 97.12 216 GLU A C 1
ATOM 1640 O O . GLU A 1 216 ? 6.445 -10.016 -10.18 1 97.12 216 GLU A O 1
ATOM 1645 N N . SER A 1 217 ? 5.348 -11.156 -11.773 1 96.75 217 SER A N 1
ATOM 1646 C CA . SER A 1 217 ? 4.621 -11.992 -10.828 1 96.75 217 SER A CA 1
ATOM 1647 C C . SER A 1 217 ? 5.566 -12.906 -10.047 1 96.75 217 SER A C 1
ATOM 1649 O O . SER A 1 217 ? 5.305 -13.242 -8.891 1 96.75 217 SER A O 1
ATOM 1651 N N . ASN A 1 218 ? 6.648 -13.258 -10.641 1 97 218 ASN A N 1
ATOM 1652 C CA . ASN A 1 218 ? 7.645 -14.133 -10.031 1 97 218 ASN A CA 1
ATOM 1653 C C . ASN A 1 218 ? 8.633 -13.352 -9.18 1 97 218 ASN A C 1
ATOM 1655 O O . ASN A 1 218 ? 9.664 -13.883 -8.758 1 97 218 ASN A O 1
ATOM 1659 N N . CYS A 1 219 ? 8.461 -12.094 -9.062 1 96.81 219 CYS A N 1
ATOM 1660 C CA . CYS A 1 219 ? 9.289 -11.203 -8.258 1 96.81 219 CYS A CA 1
ATOM 1661 C C . CYS A 1 219 ? 8.57 -10.789 -6.98 1 96.81 219 CYS A C 1
ATOM 1663 O O . CYS A 1 219 ? 7.664 -9.961 -7.012 1 96.81 219 CYS A O 1
ATOM 1665 N N . TYR A 1 220 ? 8.945 -11.406 -5.875 1 93.94 220 TYR A N 1
ATOM 1666 C CA . TYR A 1 220 ? 8.219 -11.156 -4.629 1 93.94 220 TYR A CA 1
ATOM 1667 C C . TYR A 1 220 ? 9.164 -11.227 -3.434 1 93.94 220 TYR A C 1
ATOM 1669 O O . TYR A 1 220 ? 10.266 -11.773 -3.533 1 93.94 220 TYR A O 1
ATOM 1677 N N . CYS A 1 221 ? 8.781 -10.625 -2.363 1 92.94 221 CYS A N 1
ATOM 1678 C CA . CYS A 1 221 ? 9.578 -10.594 -1.142 1 92.94 221 CYS A CA 1
ATOM 1679 C C . CYS A 1 221 ? 9.07 -11.617 -0.135 1 92.94 221 CYS A C 1
ATOM 1681 O O . CYS A 1 221 ? 7.906 -12.023 -0.183 1 92.94 221 CYS A O 1
ATOM 1683 N N . PRO A 1 222 ? 10.008 -12.062 0.724 1 86.06 222 PRO A N 1
ATOM 1684 C CA . PRO A 1 222 ? 9.555 -12.891 1.843 1 86.06 222 PRO A CA 1
ATOM 1685 C C . PRO A 1 222 ? 8.492 -12.195 2.695 1 86.06 222 PRO A C 1
ATOM 1687 O O . PRO A 1 222 ? 8.383 -10.969 2.674 1 86.06 222 PRO A O 1
ATOM 1690 N N . HIS A 1 223 ? 7.812 -13.078 3.42 1 82.38 223 HIS A N 1
ATOM 1691 C CA . HIS A 1 223 ? 6.766 -12.547 4.289 1 82.38 223 HIS A CA 1
ATOM 1692 C C . HIS A 1 223 ? 7.324 -11.508 5.254 1 82.38 223 HIS A C 1
ATOM 1694 O O . HIS A 1 223 ? 8.445 -11.648 5.742 1 82.38 223 HIS A O 1
ATOM 1700 N N . THR A 1 224 ? 6.637 -10.445 5.551 1 85.81 224 THR A N 1
ATOM 1701 C CA . THR A 1 224 ? 6.914 -9.383 6.508 1 85.81 224 THR A CA 1
ATOM 1702 C C . THR A 1 224 ? 7.844 -8.336 5.902 1 85.81 224 THR A C 1
ATOM 1704 O O . THR A 1 224 ? 8.078 -7.281 6.5 1 85.81 224 THR A O 1
ATOM 1707 N N . TRP A 1 225 ? 8.539 -8.766 4.777 1 92.81 225 TRP A N 1
ATOM 1708 C CA . TRP A 1 225 ? 9.391 -7.793 4.105 1 92.81 225 TRP A CA 1
ATOM 1709 C C . TRP A 1 225 ? 8.586 -6.93 3.145 1 92.81 225 TRP A C 1
ATOM 1711 O O . TRP A 1 225 ? 7.574 -7.375 2.6 1 92.81 225 TRP A O 1
ATOM 1721 N N . ILE A 1 226 ? 9.023 -5.727 2.99 1 95.12 226 ILE A N 1
ATOM 1722 C CA . ILE A 1 226 ? 8.344 -4.773 2.119 1 95.12 226 ILE A CA 1
ATOM 1723 C C . ILE A 1 226 ? 9.055 -4.715 0.768 1 95.12 226 ILE A C 1
ATOM 1725 O O . ILE A 1 226 ? 10.234 -4.375 0.695 1 95.12 226 ILE A O 1
ATOM 1729 N N . GLN A 1 227 ? 8.336 -5.035 -0.291 1 96.81 227 GLN A N 1
ATOM 1730 C CA . GLN A 1 227 ? 8.898 -4.934 -1.634 1 96.81 227 GLN A CA 1
ATOM 1731 C C . GLN A 1 227 ? 9.148 -3.479 -2.016 1 96.81 227 GLN A C 1
ATOM 1733 O O . GLN A 1 227 ? 8.234 -2.648 -1.948 1 96.81 227 GLN A O 1
ATOM 1738 N N . TYR A 1 228 ? 10.43 -3.15 -2.328 1 97.94 228 TYR A N 1
ATOM 1739 C CA . TYR A 1 228 ? 10.695 -1.82 -2.861 1 97.94 228 TYR A CA 1
ATOM 1740 C C . TYR A 1 228 ? 10.055 -1.642 -4.23 1 97.94 228 TYR A C 1
ATOM 1742 O O . TYR A 1 228 ? 10.211 -2.49 -5.113 1 97.94 228 TYR A O 1
ATOM 1750 N N . ARG A 1 229 ? 9.273 -0.594 -4.363 1 96.75 229 ARG A N 1
ATOM 1751 C CA . ARG A 1 229 ? 8.547 -0.29 -5.59 1 96.75 229 ARG A CA 1
ATOM 1752 C C . ARG A 1 229 ? 8.711 1.175 -5.977 1 96.75 229 ARG A C 1
ATOM 1754 O O . ARG A 1 229 ? 9.305 1.957 -5.23 1 96.75 229 ARG A O 1
ATOM 1761 N N . SER A 1 230 ? 8.18 1.504 -7.188 1 93.75 230 SER A N 1
ATOM 1762 C CA . SER A 1 230 ? 8.32 2.861 -7.703 1 93.75 230 SER A CA 1
ATOM 1763 C C . SER A 1 230 ? 7.5 3.852 -6.887 1 93.75 230 SER A C 1
ATOM 1765 O O . SER A 1 230 ? 7.766 5.055 -6.91 1 93.75 230 SER A O 1
ATOM 1767 N N . ASP A 1 231 ? 6.496 3.314 -6.258 1 91.81 231 ASP A N 1
ATOM 1768 C CA . ASP A 1 231 ? 5.598 4.148 -5.465 1 91.81 231 ASP A CA 1
ATOM 1769 C C . ASP A 1 231 ? 5.172 3.434 -4.184 1 91.81 231 ASP A C 1
ATOM 1771 O O . ASP A 1 231 ? 4.535 2.379 -4.238 1 91.81 231 ASP A O 1
ATOM 1775 N N . TYR A 1 232 ? 5.488 4.027 -2.988 1 93.56 232 TYR A N 1
ATOM 1776 C CA . TYR A 1 232 ? 5.148 3.398 -1.717 1 93.56 232 TYR A CA 1
ATOM 1777 C C . TYR A 1 232 ? 3.637 3.305 -1.542 1 93.56 232 TYR A C 1
ATOM 1779 O O . TYR A 1 232 ? 3.133 2.352 -0.944 1 93.56 232 TYR A O 1
ATOM 1787 N N . SER A 1 233 ? 2.92 4.293 -2.061 1 90.88 233 SER A N 1
ATOM 1788 C CA . SER A 1 233 ? 1.479 4.371 -1.837 1 90.88 233 SER A CA 1
ATOM 1789 C C . SER A 1 233 ? 0.728 3.383 -2.723 1 90.88 233 SER A C 1
ATOM 1791 O O . SER A 1 233 ? -0.458 3.125 -2.506 1 90.88 233 SER A O 1
ATOM 1793 N N . ASP A 1 234 ? 1.371 2.875 -3.744 1 92.75 234 ASP A N 1
ATOM 1794 C CA . ASP A 1 234 ? 0.758 1.933 -4.676 1 92.75 234 ASP A CA 1
ATOM 1795 C C . ASP A 1 234 ? 1.457 0.576 -4.625 1 92.75 234 ASP A C 1
ATOM 1797 O O . ASP A 1 234 ? 2.484 0.376 -5.273 1 92.75 234 ASP A O 1
ATOM 1801 N N . ARG A 1 235 ? 0.783 -0.387 -3.979 1 92.81 235 ARG A N 1
ATOM 1802 C CA . ARG A 1 235 ? 1.368 -1.709 -3.775 1 92.81 235 ARG A CA 1
ATOM 1803 C C . ARG A 1 235 ? 1.39 -2.504 -5.078 1 92.81 235 ARG A C 1
ATOM 1805 O O . ARG A 1 235 ? 1.964 -3.594 -5.137 1 92.81 235 ARG A O 1
ATOM 1812 N N . SER A 1 236 ? 0.796 -1.916 -6.129 1 92.38 236 SER A N 1
ATOM 1813 C CA . SER A 1 236 ? 0.776 -2.594 -7.422 1 92.38 236 SER A CA 1
ATOM 1814 C C . SER A 1 236 ? 1.752 -1.947 -8.398 1 92.38 236 SER A C 1
ATOM 1816 O O . SER A 1 236 ? 1.87 -2.385 -9.547 1 92.38 236 SER A O 1
ATOM 1818 N N . SER A 1 237 ? 2.469 -0.868 -7.922 1 95.19 237 SER A N 1
ATOM 1819 C CA . SER A 1 237 ? 3.42 -0.208 -8.812 1 95.19 237 SER A CA 1
ATOM 1820 C C . SER A 1 237 ? 4.598 -1.121 -9.141 1 95.19 237 SER A C 1
ATOM 1822 O O . SER A 1 237 ? 4.699 -2.227 -8.602 1 95.19 237 SER A O 1
ATOM 1824 N N . SER A 1 238 ? 5.41 -0.757 -10.109 1 95.06 238 SER A N 1
ATOM 1825 C CA . SER A 1 238 ? 6.5 -1.599 -10.594 1 95.06 238 SER A CA 1
ATOM 1826 C C . SER A 1 238 ? 7.473 -1.948 -9.469 1 95.06 238 SER A C 1
ATOM 1828 O O . SER A 1 238 ? 7.918 -1.068 -8.727 1 95.06 238 SER A O 1
ATOM 1830 N N . PRO A 1 239 ? 7.75 -3.238 -9.367 1 97 239 PRO A N 1
ATOM 1831 C CA . PRO A 1 239 ? 8.656 -3.668 -8.297 1 97 239 PRO A CA 1
ATOM 1832 C C . PRO A 1 239 ? 10.125 -3.627 -8.719 1 97 239 PRO A C 1
ATOM 1834 O O . PRO A 1 239 ? 10.43 -3.746 -9.906 1 97 239 PRO A O 1
ATOM 1837 N N . TYR A 1 240 ? 10.984 -3.381 -7.762 1 96.81 240 TYR A N 1
ATOM 1838 C CA . TYR A 1 240 ? 12.406 -3.672 -7.867 1 96.81 240 TYR A CA 1
ATOM 1839 C C . TYR A 1 240 ? 12.742 -5.012 -7.223 1 96.81 240 TYR A C 1
ATOM 1841 O O . TYR A 1 240 ? 11.938 -5.562 -6.473 1 96.81 240 TYR A O 1
ATOM 1849 N N . GLY A 1 241 ? 13.867 -5.621 -7.59 1 96.69 241 GLY A N 1
ATOM 1850 C CA . GLY A 1 241 ? 14.32 -6.859 -6.977 1 96.69 241 GLY A CA 1
ATOM 1851 C C . GLY A 1 241 ? 14.906 -6.656 -5.594 1 96.69 241 GLY A C 1
ATOM 1852 O O . GLY A 1 241 ? 15.961 -7.207 -5.273 1 96.69 241 GLY A O 1
ATOM 1853 N N . VAL A 1 242 ? 14.25 -5.773 -4.777 1 96.88 242 VAL A N 1
ATOM 1854 C CA . VAL A 1 242 ? 14.742 -5.359 -3.467 1 96.88 242 VAL A CA 1
ATOM 1855 C C . VAL A 1 242 ? 13.617 -5.465 -2.436 1 96.88 242 VAL A C 1
ATOM 1857 O O . VAL A 1 242 ? 12.477 -5.074 -2.707 1 96.88 242 VAL A O 1
ATOM 1860 N N . CYS A 1 243 ? 13.914 -6.062 -1.312 1 96.75 243 CYS A N 1
ATOM 1861 C CA . CYS A 1 243 ? 13.008 -6.137 -0.172 1 96.75 243 CYS A CA 1
ATOM 1862 C C . CYS A 1 243 ? 13.57 -5.395 1.028 1 96.75 243 CYS A C 1
ATOM 1864 O O . CYS A 1 243 ? 14.773 -5.465 1.297 1 96.75 243 CYS A O 1
ATOM 1866 N N . LEU A 1 244 ? 12.711 -4.668 1.754 1 97.62 244 LEU A N 1
ATOM 1867 C CA . LEU A 1 244 ? 13.125 -3.832 2.879 1 97.62 244 LEU A CA 1
ATOM 1868 C C . LEU A 1 244 ? 12.43 -4.277 4.164 1 97.62 244 LEU A C 1
ATOM 1870 O O . LEU A 1 244 ? 11.273 -4.703 4.137 1 97.62 244 LEU A O 1
ATOM 1874 N N . LEU A 1 245 ? 13.094 -4.191 5.238 1 95.88 245 LEU A N 1
ATOM 1875 C CA . LEU A 1 245 ? 12.508 -4.469 6.547 1 95.88 245 LEU A CA 1
ATOM 1876 C C . LEU A 1 245 ? 13.039 -3.492 7.594 1 95.88 245 LEU A C 1
ATOM 1878 O O . LEU A 1 245 ? 14.195 -3.584 8.008 1 95.88 245 LEU A O 1
ATOM 1882 N N . PRO A 1 246 ? 12.234 -2.473 7.988 1 95.38 246 PRO A N 1
ATOM 1883 C CA . PRO A 1 246 ? 12.617 -1.632 9.125 1 95.38 246 PRO A CA 1
ATOM 1884 C C . PRO A 1 246 ? 12.539 -2.373 10.461 1 95.38 246 PRO A C 1
ATOM 1886 O O . PRO A 1 246 ? 11.594 -3.121 10.703 1 95.38 246 PRO A O 1
ATOM 1889 N N . PHE A 1 247 ? 13.531 -2.227 11.258 1 93.25 247 PHE A N 1
ATOM 1890 C CA . PHE A 1 247 ? 13.562 -2.771 12.609 1 93.25 247 PHE A CA 1
ATOM 1891 C C . PHE A 1 247 ? 13.453 -1.656 13.641 1 93.25 247 PHE A C 1
ATOM 1893 O O . PHE A 1 247 ? 14.305 -0.766 13.695 1 93.25 247 PHE A O 1
ATOM 1900 N N . SER A 1 248 ? 12.375 -1.739 14.383 1 89.81 248 SER A N 1
ATOM 1901 C CA . SER A 1 248 ? 12.234 -0.816 15.5 1 89.81 248 SER A CA 1
ATOM 1902 C C . SER A 1 248 ? 12.914 -1.36 16.75 1 89.81 248 SER A C 1
ATOM 1904 O O . SER A 1 248 ? 12.266 -1.574 17.781 1 89.81 248 SER A O 1
ATOM 1906 N N . LEU A 1 249 ? 14.078 -1.546 16.688 1 89.12 249 LEU A N 1
ATOM 1907 C CA . LEU A 1 249 ? 14.969 -2.057 17.719 1 89.12 249 LEU A CA 1
ATOM 1908 C C . LEU A 1 249 ? 16.297 -1.294 17.719 1 89.12 249 LEU A C 1
ATOM 1910 O O . LEU A 1 249 ? 17.062 -1.372 16.75 1 89.12 249 LEU A O 1
ATOM 1914 N N . ARG A 1 250 ? 16.594 -0.643 18.797 1 92 250 ARG A N 1
ATOM 1915 C CA . ARG A 1 250 ? 17.781 0.203 18.844 1 92 250 ARG A CA 1
ATOM 1916 C C . ARG A 1 250 ? 19.047 -0.64 18.922 1 92 250 ARG A C 1
ATOM 1918 O O . ARG A 1 250 ? 19.125 -1.604 19.672 1 92 250 ARG A O 1
ATOM 1925 N N . ALA A 1 251 ? 19.938 -0.394 18.094 1 95.56 251 ALA A N 1
ATOM 1926 C CA . ALA A 1 251 ? 21.266 -0.996 18.031 1 95.56 251 ALA A CA 1
ATOM 1927 C C . ALA A 1 251 ? 22.297 -0.002 17.5 1 95.56 251 ALA A C 1
ATOM 1929 O O . ALA A 1 251 ? 21.938 0.987 16.859 1 95.56 251 ALA A O 1
ATOM 1930 N N . ASN A 1 252 ? 23.5 -0.193 17.969 1 96.19 252 ASN A N 1
ATOM 1931 C CA . ASN A 1 252 ? 24.516 0.615 17.281 1 96.19 252 ASN A CA 1
ATOM 1932 C C . ASN A 1 252 ? 24.703 0.172 15.836 1 96.19 252 ASN A C 1
ATOM 1934 O O . ASN A 1 252 ? 24.188 -0.866 15.43 1 96.19 252 ASN A O 1
ATOM 1938 N N . TRP A 1 253 ? 25.391 0.96 15.078 1 97.81 253 TRP A N 1
ATOM 1939 C CA . TRP A 1 253 ? 25.469 0.749 13.633 1 97.81 253 TRP A CA 1
ATOM 1940 C C . TRP A 1 253 ? 26.109 -0.599 13.312 1 97.81 253 TRP A C 1
ATOM 1942 O O . TRP A 1 253 ? 25.641 -1.321 12.43 1 97.81 253 TRP A O 1
ATOM 1952 N N . ALA A 1 254 ? 27.188 -0.959 14.023 1 96.25 254 ALA A N 1
ATOM 1953 C CA . ALA A 1 254 ? 27.891 -2.219 13.797 1 96.25 254 ALA A CA 1
ATOM 1954 C C . ALA A 1 254 ? 26.984 -3.412 14.109 1 96.25 254 ALA A C 1
ATOM 1956 O O . ALA A 1 254 ? 26.969 -4.391 13.359 1 96.25 254 ALA A O 1
ATOM 1957 N N . ALA A 1 255 ? 26.312 -3.305 15.172 1 96.62 255 ALA A N 1
ATOM 1958 C CA . ALA A 1 255 ? 25.391 -4.371 15.555 1 96.62 255 ALA A CA 1
ATOM 1959 C C . ALA A 1 255 ? 24.25 -4.496 14.555 1 96.62 255 ALA A C 1
ATOM 1961 O O . ALA A 1 255 ? 23.812 -5.605 14.234 1 96.62 255 ALA A O 1
ATOM 1962 N N . ALA A 1 256 ? 23.75 -3.348 14.109 1 97.75 256 ALA A N 1
ATOM 1963 C CA . ALA A 1 256 ? 22.688 -3.35 13.109 1 97.75 256 ALA A CA 1
ATOM 1964 C C . ALA A 1 256 ? 23.125 -4.07 11.844 1 97.75 256 ALA A C 1
ATOM 1966 O O . ALA A 1 256 ? 22.391 -4.895 11.297 1 97.75 256 ALA A O 1
ATOM 1967 N N . LYS A 1 257 ? 24.328 -3.758 11.398 1 97 257 LYS A N 1
ATOM 1968 C CA . LYS A 1 257 ? 24.891 -4.422 10.227 1 97 257 LYS A CA 1
ATOM 1969 C C . LYS A 1 257 ? 24.969 -5.934 10.43 1 97 257 LYS A C 1
ATOM 1971 O O . LYS A 1 257 ? 24.578 -6.699 9.547 1 97 257 LYS A O 1
ATOM 1976 N N . MET A 1 258 ? 25.406 -6.309 11.562 1 94.75 258 MET A N 1
ATOM 1977 C CA . MET A 1 258 ? 25.547 -7.727 11.875 1 94.75 258 MET A CA 1
ATOM 1978 C C . MET A 1 258 ? 24.188 -8.414 11.914 1 94.75 258 MET A C 1
ATOM 1980 O O . MET A 1 258 ? 24.016 -9.516 11.391 1 94.75 258 MET A O 1
ATOM 1984 N N . LYS A 1 259 ? 23.25 -7.77 12.5 1 95.25 259 LYS A N 1
ATOM 1985 C CA . LYS A 1 259 ? 21.922 -8.352 12.602 1 95.25 259 LYS A CA 1
ATOM 1986 C C . LYS A 1 259 ? 21.281 -8.531 11.227 1 95.25 259 LYS A C 1
ATOM 1988 O O . LYS A 1 259 ? 20.641 -9.547 10.969 1 95.25 259 LYS A O 1
ATOM 1993 N N . CYS A 1 260 ? 21.469 -7.543 10.367 1 96.5 260 CYS A N 1
ATOM 1994 C CA . CYS A 1 260 ? 20.953 -7.672 9.016 1 96.5 260 CYS A CA 1
ATOM 1995 C C . CYS A 1 260 ? 21.609 -8.836 8.289 1 96.5 260 CYS A C 1
ATOM 1997 O O . CYS A 1 260 ? 20.922 -9.656 7.672 1 96.5 260 CYS A O 1
ATOM 1999 N N . SER A 1 261 ? 22.906 -8.984 8.422 1 94.25 261 SER A N 1
ATOM 2000 C CA . SER A 1 261 ? 23.641 -10.008 7.684 1 94.25 261 SER A CA 1
ATOM 2001 C C . SER A 1 261 ? 23.25 -11.406 8.141 1 94.25 261 SER A C 1
ATOM 2003 O O . SER A 1 261 ? 23.453 -12.383 7.418 1 94.25 261 SER A O 1
ATOM 2005 N N . ARG A 1 262 ? 22.625 -11.477 9.312 1 89.38 262 ARG A N 1
ATOM 2006 C CA . ARG A 1 262 ? 22.281 -12.781 9.875 1 89.38 262 ARG A CA 1
ATOM 2007 C C . ARG A 1 262 ? 20.812 -13.102 9.672 1 89.38 262 ARG A C 1
ATOM 2009 O O . ARG A 1 262 ? 20.344 -14.18 10.039 1 89.38 262 ARG A O 1
ATOM 2016 N N . SER A 1 263 ? 20.047 -12.219 9.141 1 84.88 263 SER A N 1
ATOM 2017 C CA . SER A 1 263 ? 18.594 -12.391 9.008 1 84.88 263 SER A CA 1
ATOM 2018 C C . SER A 1 263 ? 18.266 -13.328 7.852 1 84.88 263 SER A C 1
ATOM 2020 O O . SER A 1 263 ? 17.547 -14.312 8.039 1 84.88 263 SER A O 1
ATOM 2022 N N . LEU A 1 264 ? 18.625 -13.016 6.66 1 86.25 264 LEU A N 1
ATOM 2023 C CA . LEU A 1 264 ? 18.438 -13.797 5.441 1 86.25 264 LEU A CA 1
ATOM 2024 C C . LEU A 1 264 ? 19.672 -13.75 4.562 1 86.25 264 LEU A C 1
ATOM 2026 O O . LEU A 1 264 ? 20.531 -12.875 4.727 1 86.25 264 LEU A O 1
ATOM 2030 N N . ASN A 1 265 ? 19.688 -14.703 3.723 1 87.12 265 ASN A N 1
ATOM 2031 C CA . ASN A 1 265 ? 20.766 -14.648 2.746 1 87.12 265 ASN A CA 1
ATOM 2032 C C . ASN A 1 265 ? 20.75 -13.352 1.945 1 87.12 265 ASN A C 1
ATOM 2034 O O . ASN A 1 265 ? 19.672 -12.867 1.571 1 87.12 265 ASN A O 1
ATOM 2038 N N . ASN A 1 266 ? 21.922 -12.75 1.691 1 90.12 266 ASN A N 1
ATOM 2039 C CA . ASN A 1 266 ? 22.078 -11.555 0.872 1 90.12 266 ASN A CA 1
ATOM 2040 C C . ASN A 1 266 ? 21.516 -10.32 1.562 1 90.12 266 ASN A C 1
ATOM 2042 O O . ASN A 1 266 ? 21.094 -9.375 0.896 1 90.12 266 ASN A O 1
ATOM 2046 N N . THR A 1 267 ? 21.422 -10.391 2.859 1 95.19 267 THR A N 1
ATOM 2047 C CA . THR A 1 267 ? 20.828 -9.266 3.578 1 95.19 267 THR A CA 1
ATOM 2048 C C . THR A 1 267 ? 21.922 -8.32 4.09 1 95.19 267 THR A C 1
ATOM 2050 O O . THR A 1 267 ? 22.984 -8.773 4.512 1 95.19 267 THR A O 1
ATOM 2053 N N . TYR A 1 268 ? 21.688 -7.086 4.094 1 96.94 268 TYR A N 1
ATOM 2054 C CA . TYR A 1 268 ? 22.609 -6.02 4.48 1 96.94 268 TYR A CA 1
ATOM 2055 C C . TYR A 1 268 ? 21.844 -4.754 4.863 1 96.94 268 TYR A C 1
ATOM 2057 O O . TYR A 1 268 ? 20.625 -4.727 4.812 1 96.94 268 TYR A O 1
ATOM 2065 N N . LEU A 1 269 ? 22.578 -3.738 5.352 1 97.88 269 LEU A N 1
ATOM 2066 C CA . LEU A 1 269 ? 21.938 -2.469 5.676 1 97.88 269 LEU A CA 1
ATOM 2067 C C . LEU A 1 269 ? 21.516 -1.738 4.406 1 97.88 269 LEU A C 1
ATOM 2069 O O . LEU A 1 269 ? 22.25 -1.718 3.42 1 97.88 269 LEU A O 1
ATOM 2073 N N . ALA A 1 270 ? 20.406 -1.105 4.449 1 98.06 270 ALA A N 1
ATOM 2074 C CA . ALA A 1 270 ? 19.719 -0.589 3.268 1 98.06 270 ALA A CA 1
ATOM 2075 C C . ALA A 1 270 ? 20.547 0.503 2.592 1 98.06 270 ALA A C 1
ATOM 2077 O O . ALA A 1 270 ? 21.156 1.344 3.268 1 98.06 270 ALA A O 1
ATOM 2078 N N . THR A 1 271 ? 20.531 0.484 1.284 1 96.38 271 THR A N 1
ATOM 2079 C CA . THR A 1 271 ? 21.094 1.562 0.487 1 96.38 271 THR A CA 1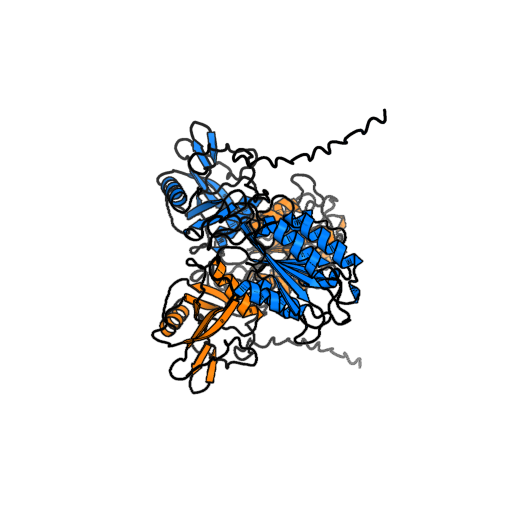
ATOM 2080 C C . THR A 1 271 ? 20.062 2.635 0.194 1 96.38 271 THR A C 1
ATOM 2082 O O . THR A 1 271 ? 18.859 2.371 0.248 1 96.38 271 THR A O 1
ATOM 2085 N N . GLU A 1 272 ? 20.453 3.812 -0.03 1 95.81 272 GLU A N 1
ATOM 2086 C CA . GLU A 1 272 ? 19.656 4.91 -0.556 1 95.81 272 GLU A CA 1
ATOM 2087 C C . GLU A 1 272 ? 20.344 5.582 -1.742 1 95.81 272 GLU A C 1
ATOM 2089 O O . GLU A 1 272 ? 20.953 6.637 -1.593 1 95.81 272 GLU A O 1
ATOM 2094 N N . PHE A 1 273 ? 20.094 5.027 -2.938 1 93.38 273 PHE A N 1
ATOM 2095 C CA . PHE A 1 273 ? 20.797 5.5 -4.129 1 93.38 273 PHE A CA 1
ATOM 2096 C C . PHE A 1 273 ? 20.094 6.723 -4.715 1 93.38 273 PHE A C 1
ATOM 2098 O O . PHE A 1 273 ? 20.641 7.395 -5.59 1 93.38 273 PHE A O 1
ATOM 2105 N N . SER A 1 274 ? 18.891 6.988 -4.23 1 91.5 274 SER A N 1
ATOM 2106 C CA . SER A 1 274 ? 18.109 8.07 -4.816 1 91.5 274 SER A CA 1
ATOM 2107 C C . SER A 1 274 ? 17.141 8.68 -3.793 1 91.5 274 SER A C 1
ATOM 2109 O O . SER A 1 274 ? 16.906 8.094 -2.734 1 91.5 274 SER A O 1
ATOM 2111 N N . GLN A 1 275 ? 16.641 9.836 -4.168 1 90.69 275 GLN A N 1
ATOM 2112 C CA . GLN A 1 275 ? 15.617 10.484 -3.35 1 90.69 275 GLN A CA 1
ATOM 2113 C C . GLN A 1 275 ? 14.375 9.609 -3.234 1 90.69 275 GLN A C 1
ATOM 2115 O O . GLN A 1 275 ? 13.773 9.516 -2.162 1 90.69 275 GLN A O 1
ATOM 2120 N N . THR A 1 276 ? 14.016 8.938 -4.297 1 91.19 276 THR A N 1
ATOM 2121 C CA . THR A 1 276 ? 12.828 8.102 -4.332 1 91.19 276 THR A CA 1
ATOM 2122 C C . THR A 1 276 ? 12.945 6.961 -3.322 1 91.19 276 THR A C 1
ATOM 2124 O O . THR A 1 276 ? 12 6.684 -2.582 1 91.19 276 THR A O 1
ATOM 2127 N N . LYS A 1 277 ? 14.094 6.371 -3.291 1 95.5 277 LYS A N 1
ATOM 2128 C CA . LYS A 1 277 ? 14.258 5.266 -2.35 1 95.5 277 LYS A CA 1
ATOM 2129 C C . LYS A 1 277 ? 14.328 5.777 -0.913 1 95.5 277 LYS A C 1
ATOM 2131 O O . LYS A 1 277 ? 13.805 5.137 0.005 1 95.5 277 LYS A O 1
ATOM 2136 N N . HIS A 1 278 ? 15.031 6.902 -0.727 1 96.06 278 HIS A N 1
ATOM 2137 C CA . HIS A 1 278 ? 15.039 7.531 0.59 1 96.06 278 HIS A CA 1
ATOM 2138 C C . HIS A 1 278 ? 13.617 7.75 1.104 1 96.06 278 HIS A C 1
ATOM 2140 O O . HIS A 1 278 ? 13.305 7.391 2.24 1 96.06 278 HIS A O 1
ATOM 2146 N N . ASP A 1 279 ? 12.766 8.352 0.234 1 93.56 279 ASP A N 1
ATOM 2147 C CA . ASP A 1 279 ? 11.391 8.633 0.617 1 93.56 279 ASP A CA 1
ATOM 2148 C C . ASP A 1 279 ? 10.617 7.336 0.886 1 93.56 279 ASP A C 1
ATOM 2150 O O . ASP A 1 279 ? 9.828 7.266 1.826 1 93.56 279 ASP A O 1
ATOM 2154 N N . PHE A 1 280 ? 10.82 6.312 0.072 1 96.31 280 PHE A N 1
ATOM 2155 C CA . PHE A 1 280 ? 10.172 5.02 0.238 1 96.31 280 PHE A CA 1
ATOM 2156 C C . PHE A 1 280 ? 10.516 4.41 1.591 1 96.31 280 PHE A C 1
ATOM 2158 O O . PHE A 1 280 ? 9.633 3.961 2.32 1 96.31 280 PHE A O 1
ATOM 2165 N N . ILE A 1 281 ? 11.805 4.457 1.928 1 97.25 281 ILE A N 1
ATOM 2166 C CA . ILE A 1 281 ? 12.281 3.877 3.18 1 97.25 281 ILE A CA 1
ATOM 2167 C C . ILE A 1 281 ? 11.719 4.664 4.359 1 97.25 281 ILE A C 1
ATOM 2169 O O . ILE A 1 281 ? 11.305 4.078 5.363 1 97.25 281 ILE A O 1
ATOM 2173 N N . PHE A 1 282 ? 11.688 5.953 4.242 1 95.5 282 PHE A N 1
ATOM 2174 C CA . PHE A 1 282 ? 11.156 6.777 5.32 1 95.5 282 PHE A CA 1
ATOM 2175 C C . PHE A 1 282 ? 9.703 6.426 5.605 1 95.5 282 PHE A C 1
ATOM 2177 O O . PHE A 1 282 ? 9.305 6.285 6.766 1 95.5 282 PHE A O 1
ATOM 2184 N N . ASN A 1 283 ? 8.906 6.227 4.562 1 92.5 283 ASN A N 1
ATOM 2185 C CA . ASN A 1 283 ? 7.512 5.855 4.742 1 92.5 283 ASN A CA 1
ATOM 2186 C C . ASN A 1 283 ? 7.375 4.465 5.355 1 92.5 283 ASN A C 1
ATOM 2188 O O . ASN A 1 283 ? 6.504 4.23 6.195 1 92.5 283 ASN A O 1
ATOM 2192 N N . ALA A 1 284 ? 8.203 3.586 4.938 1 94.31 284 ALA A N 1
ATOM 2193 C CA . ALA A 1 284 ? 8.195 2.244 5.516 1 94.31 284 ALA A CA 1
ATOM 2194 C C . ALA A 1 284 ? 8.508 2.287 7.008 1 94.31 284 ALA A C 1
ATOM 2196 O O . ALA A 1 284 ? 7.891 1.571 7.801 1 94.31 284 ALA A O 1
ATOM 2197 N N . VAL A 1 285 ? 9.484 3.137 7.348 1 94.19 285 VAL A N 1
ATOM 2198 C CA . VAL A 1 285 ? 9.875 3.281 8.742 1 94.19 285 VAL A CA 1
ATOM 2199 C C . VAL A 1 285 ? 8.719 3.889 9.539 1 94.19 285 VAL A C 1
ATOM 2201 O O . VAL A 1 285 ? 8.406 3.432 10.641 1 94.19 285 VAL A O 1
ATOM 2204 N N . LYS A 1 286 ? 8.07 4.891 8.992 1 88.06 286 LYS A N 1
ATOM 2205 C CA . LYS A 1 286 ? 6.945 5.531 9.664 1 88.06 286 LYS A CA 1
ATOM 2206 C C . LYS A 1 286 ? 5.828 4.531 9.938 1 88.06 286 LYS A C 1
ATOM 2208 O O . LYS A 1 286 ? 5.234 4.539 11.023 1 88.06 286 LYS A O 1
ATOM 2213 N N . ASP A 1 287 ? 5.594 3.648 9.016 1 86.38 287 ASP A N 1
ATOM 2214 C CA . ASP A 1 287 ? 4.484 2.699 9.102 1 86.38 287 ASP A CA 1
ATOM 2215 C C . ASP A 1 287 ? 4.812 1.565 10.07 1 86.38 287 ASP A C 1
ATOM 2217 O O . ASP A 1 287 ? 3.91 0.915 10.602 1 86.38 287 ASP A O 1
ATOM 2221 N N . SER A 1 288 ? 6.086 1.398 10.242 1 84.12 288 SER A N 1
ATOM 2222 C CA . SER A 1 288 ? 6.484 0.234 11.031 1 84.12 288 SER A CA 1
ATOM 2223 C C . SER A 1 288 ? 6.859 0.629 12.453 1 84.12 288 SER A C 1
ATOM 2225 O O . SER A 1 288 ? 6.977 -0.23 13.328 1 84.12 288 SER A O 1
ATOM 2227 N N . ASN A 1 289 ? 7.082 1.883 12.609 1 73 289 ASN A N 1
ATOM 2228 C CA . ASN A 1 289 ? 7.699 2.344 13.844 1 73 289 ASN A CA 1
ATOM 2229 C C . ASN A 1 289 ? 6.688 2.393 14.992 1 73 289 ASN A C 1
ATOM 2231 O O . ASN A 1 289 ? 5.629 3.008 14.859 1 73 289 ASN A O 1
ATOM 2235 N N . ILE A 1 290 ? 7.176 1.824 16.016 1 65 290 ILE A N 1
ATOM 2236 C CA . ILE A 1 290 ? 6.336 1.733 17.203 1 65 290 ILE A CA 1
ATOM 2237 C C . ILE A 1 290 ? 6.414 3.041 17.984 1 65 290 ILE A C 1
ATOM 2239 O O . ILE A 1 290 ? 5.41 3.5 18.547 1 65 290 ILE A O 1
ATOM 2243 N N . GLN A 1 291 ? 7.602 3.654 17.969 1 68.62 291 GLN A N 1
ATOM 2244 C CA . GLN A 1 291 ? 7.832 4.816 18.812 1 68.62 291 GLN A CA 1
ATOM 2245 C C . GLN A 1 291 ? 7.383 6.102 18.125 1 68.62 291 GLN A C 1
ATOM 2247 O O . GLN A 1 291 ? 7.039 7.082 18.797 1 68.62 291 GLN A O 1
ATOM 2252 N N . GLY A 1 292 ? 7.289 6.043 16.891 1 67.44 292 GLY A N 1
ATOM 2253 C CA . GLY A 1 292 ? 6.891 7.242 16.172 1 67.44 292 GLY A CA 1
ATOM 2254 C C . GLY A 1 292 ? 7.98 8.297 16.109 1 67.44 292 GLY A C 1
ATOM 2255 O O . GLY A 1 292 ? 9.164 7.965 16.062 1 67.44 292 GLY A O 1
ATOM 2256 N N . ASN A 1 293 ? 7.645 9.664 16.016 1 75.81 293 ASN A N 1
ATOM 2257 C CA . ASN A 1 293 ? 8.562 10.797 15.922 1 75.81 293 ASN A CA 1
ATOM 2258 C C . ASN A 1 293 ? 9.219 11.094 17.266 1 75.81 293 ASN A C 1
ATOM 2260 O O . ASN A 1 293 ? 8.594 10.938 18.312 1 75.81 293 ASN A O 1
ATOM 2264 N N . PRO A 1 294 ? 10.586 11.406 17.25 1 85.44 294 PRO A N 1
ATOM 2265 C CA . PRO A 1 294 ? 11.414 11.617 16.062 1 85.44 294 PRO A CA 1
ATOM 2266 C C . PRO A 1 294 ? 12.008 10.32 15.516 1 85.44 294 PRO A C 1
ATOM 2268 O O . PRO A 1 294 ? 12.383 9.438 16.297 1 85.44 294 PRO A O 1
ATOM 2271 N N . TYR A 1 295 ? 12.109 10.281 14.32 1 90.62 295 TYR A N 1
ATOM 2272 C CA . TYR A 1 295 ? 12.633 9.086 13.664 1 90.62 295 TYR A CA 1
ATOM 2273 C C . TYR A 1 295 ? 14.148 9.133 13.57 1 90.62 295 TYR A C 1
ATOM 2275 O O . TYR A 1 295 ? 14.734 10.18 13.281 1 90.62 295 TYR A O 1
ATOM 2283 N N . ALA A 1 296 ? 14.82 8.07 13.906 1 95.19 296 ALA A N 1
ATOM 2284 C CA . ALA A 1 296 ? 16.25 7.855 13.742 1 95.19 296 ALA A CA 1
ATOM 2285 C C . ALA A 1 296 ? 16.562 6.402 13.391 1 95.19 296 ALA A C 1
ATOM 2287 O O . ALA A 1 296 ? 16.188 5.488 14.133 1 95.19 296 ALA A O 1
ATOM 2288 N N . TYR A 1 297 ? 17.188 6.223 12.25 1 97.38 297 TYR A N 1
ATOM 2289 C CA . TYR A 1 297 ? 17.469 4.844 11.867 1 97.38 297 TYR A CA 1
ATOM 2290 C C . TYR A 1 297 ? 18.719 4.754 11.008 1 97.38 297 TYR A C 1
ATOM 2292 O O . TYR A 1 297 ? 19 5.648 10.203 1 97.38 297 TYR A O 1
ATOM 2300 N N . HIS A 1 298 ? 19.469 3.646 11.219 1 98.56 298 HIS A N 1
ATOM 2301 C CA . HIS A 1 298 ? 20.703 3.393 10.477 1 98.56 298 HIS A CA 1
ATOM 2302 C C . HIS A 1 298 ? 20.391 2.918 9.055 1 98.56 298 HIS A C 1
ATOM 2304 O O . HIS A 1 298 ? 19.406 2.201 8.836 1 98.56 298 HIS A O 1
ATOM 2310 N N . ILE A 1 299 ? 21.25 3.322 8.094 1 98.5 299 ILE A N 1
ATOM 2311 C CA . ILE A 1 299 ? 21.297 2.797 6.73 1 98.5 299 ILE A CA 1
ATOM 2312 C C . ILE A 1 299 ? 22.688 2.281 6.418 1 98.5 299 ILE A C 1
ATOM 2314 O O . ILE A 1 299 ? 23.578 2.305 7.281 1 98.5 299 ILE A O 1
ATOM 2318 N N . GLY A 1 300 ? 22.922 1.8 5.168 1 97.81 300 GLY A N 1
ATOM 2319 C CA . GLY A 1 300 ? 24.094 0.99 4.891 1 97.81 300 GLY A CA 1
ATOM 2320 C C . GLY A 1 300 ? 25.297 1.808 4.434 1 97.81 300 GLY A C 1
ATOM 2321 O O . GLY A 1 300 ? 26.266 1.259 3.91 1 97.81 300 GLY A O 1
ATOM 2322 N N . LEU A 1 301 ? 25.25 3.133 4.621 1 97.62 301 LEU A N 1
ATOM 2323 C CA . LEU A 1 301 ? 26.391 3.959 4.23 1 97.62 301 LEU A CA 1
ATOM 2324 C C . LEU A 1 301 ? 27.406 4.062 5.363 1 97.62 301 LEU A C 1
ATOM 2326 O O . LEU A 1 301 ? 27.031 4.266 6.523 1 97.62 301 LEU A O 1
ATOM 2330 N N . ASN A 1 302 ? 28.672 3.826 5.055 1 97.5 302 ASN A N 1
ATOM 2331 C CA . ASN A 1 302 ? 29.734 3.943 6.047 1 97.5 302 ASN A CA 1
ATOM 2332 C C . ASN A 1 302 ? 31.047 4.375 5.41 1 97.5 302 ASN A C 1
ATOM 2334 O O . ASN A 1 302 ? 31.219 4.285 4.191 1 97.5 302 ASN A O 1
ATOM 2338 N N . TYR A 1 303 ? 31.906 4.926 6.246 1 97.5 303 TYR A N 1
ATOM 2339 C CA . TYR A 1 303 ? 33.188 5.43 5.797 1 97.5 303 TYR A CA 1
ATOM 2340 C C . TYR A 1 303 ? 34.281 4.375 5.973 1 97.5 303 TYR A C 1
ATOM 2342 O O . TYR A 1 303 ? 34.625 3.992 7.098 1 97.5 303 TYR A O 1
ATOM 2350 N N . VAL A 1 304 ? 34.781 3.936 4.863 1 93.81 304 VAL A N 1
ATOM 2351 C CA . VAL A 1 304 ? 35.781 2.875 4.855 1 93.81 304 VAL A CA 1
ATOM 2352 C C . VAL A 1 304 ? 36.969 3.275 3.957 1 93.81 304 VAL A C 1
ATOM 2354 O O . VAL A 1 304 ? 36.781 3.596 2.781 1 93.81 304 VAL A O 1
ATOM 2357 N N . ASN A 1 305 ? 38.188 3.271 4.566 1 93.25 305 ASN A N 1
ATOM 2358 C CA . ASN A 1 305 ? 39.438 3.512 3.834 1 93.25 305 ASN A CA 1
ATOM 2359 C C . ASN A 1 305 ? 39.375 4.812 3.039 1 93.25 305 ASN A C 1
ATOM 2361 O O . ASN A 1 305 ? 39.688 4.836 1.851 1 93.25 305 ASN A O 1
ATOM 2365 N N . GLY A 1 306 ? 38.781 5.75 3.564 1 94.5 306 GLY A N 1
ATOM 2366 C CA . GLY A 1 306 ? 38.844 7.082 2.98 1 94.5 306 GLY A CA 1
ATOM 2367 C C . GLY A 1 306 ? 37.656 7.395 2.09 1 94.5 306 GLY A C 1
ATOM 2368 O O . GLY A 1 306 ? 37.594 8.477 1.511 1 94.5 306 GLY A O 1
ATOM 2369 N N . ASP A 1 307 ? 36.75 6.43 1.953 1 95.25 307 ASP A N 1
ATOM 2370 C CA . ASP A 1 307 ? 35.594 6.656 1.076 1 95.25 307 ASP A CA 1
ATOM 2371 C C . ASP A 1 307 ? 34.281 6.277 1.771 1 95.25 307 ASP A C 1
ATOM 2373 O O . ASP A 1 307 ? 34.281 5.406 2.643 1 95.25 307 ASP A O 1
ATOM 2377 N N . TRP A 1 308 ? 33.281 7.07 1.388 1 96.75 308 TRP A N 1
ATOM 2378 C CA . TRP A 1 308 ? 31.938 6.641 1.762 1 96.75 308 TRP A CA 1
ATOM 2379 C C . TRP A 1 308 ? 31.438 5.535 0.835 1 96.75 308 TRP A C 1
ATOM 2381 O O . TRP A 1 308 ? 31.391 5.711 -0.385 1 96.75 308 TRP A O 1
ATOM 2391 N N . VAL A 1 309 ? 31.062 4.355 1.46 1 95.44 309 VAL A N 1
ATOM 2392 C CA . VAL A 1 309 ? 30.641 3.219 0.65 1 95.44 309 VAL A CA 1
ATOM 2393 C C . VAL A 1 309 ? 29.359 2.625 1.225 1 95.44 309 VAL A C 1
ATOM 2395 O O . VAL A 1 309 ? 29.141 2.672 2.438 1 95.44 309 VAL A O 1
ATOM 2398 N N . TRP A 1 310 ? 28.547 2.125 0.292 1 96.12 310 TRP A N 1
ATOM 2399 C CA . TRP A 1 310 ? 27.312 1.45 0.699 1 96.12 310 TRP A CA 1
ATOM 2400 C C . TRP A 1 310 ? 27.578 -0.013 1.035 1 96.12 310 TRP A C 1
ATOM 2402 O O . TRP A 1 310 ? 28.312 -0.696 0.319 1 96.12 310 TRP A O 1
ATOM 2412 N N . ASP A 1 311 ? 26.969 -0.429 2.096 1 94.06 311 ASP A N 1
ATOM 2413 C CA . ASP A 1 311 ? 26.984 -1.84 2.473 1 94.06 311 ASP A CA 1
ATOM 2414 C C . ASP A 1 311 ? 26.391 -2.705 1.362 1 94.06 311 ASP A C 1
ATOM 2416 O O . ASP A 1 311 ? 25.516 -2.254 0.613 1 94.06 311 ASP A O 1
ATOM 2420 N N . GLN A 1 312 ? 26.938 -3.9 1.212 1 92.5 312 GLN A N 1
ATOM 2421 C CA . GLN A 1 312 ? 26.484 -4.887 0.235 1 92.5 312 GLN A CA 1
ATOM 2422 C C . GLN A 1 312 ? 26.391 -6.277 0.856 1 92.5 312 GLN A C 1
ATOM 2424 O O . GLN A 1 312 ? 26.922 -6.508 1.948 1 92.5 312 GLN A O 1
ATOM 2429 N N . PRO A 1 313 ? 25.641 -7.152 0.133 1 90.81 313 PRO A N 1
ATOM 2430 C CA . PRO A 1 313 ? 25.656 -8.531 0.636 1 90.81 313 PRO A CA 1
ATOM 2431 C C . PRO A 1 313 ? 27.062 -9.078 0.826 1 90.81 313 PRO A C 1
ATOM 2433 O O . PRO A 1 313 ? 28 -8.664 0.124 1 90.81 313 PRO A O 1
ATOM 2436 N N . GLU A 1 314 ? 27.188 -9.984 1.789 1 88.75 314 GLU A N 1
ATOM 2437 C CA . GLU A 1 314 ? 28.484 -10.586 2.074 1 88.75 314 GLU A CA 1
ATOM 2438 C C . GLU A 1 314 ? 29.141 -11.125 0.804 1 88.75 314 GLU A C 1
ATOM 2440 O O . GLU A 1 314 ? 28.484 -11.789 0 1 88.75 314 GLU A O 1
ATOM 2445 N N . GLY A 1 315 ? 30.359 -10.797 0.637 1 86.81 315 GLY A N 1
ATOM 2446 C CA . GLY A 1 315 ? 31.109 -11.289 -0.51 1 86.81 315 GLY A CA 1
ATOM 2447 C C . GLY A 1 315 ? 31.078 -10.336 -1.69 1 86.81 315 GLY A C 1
ATOM 2448 O O . GLY A 1 315 ? 31.844 -10.508 -2.646 1 86.81 315 GLY A O 1
ATOM 2449 N N . GLN A 1 316 ? 30.25 -9.398 -1.695 1 88 316 GLN A N 1
ATOM 2450 C CA . GLN A 1 316 ? 30.188 -8.414 -2.771 1 88 316 GLN A CA 1
ATOM 2451 C C . GLN A 1 316 ? 30.969 -7.152 -2.406 1 88 316 GLN A C 1
ATOM 2453 O O . GLN A 1 316 ? 30.969 -6.738 -1.245 1 88 316 GLN A O 1
ATOM 2458 N N . PRO A 1 317 ? 31.578 -6.613 -3.324 1 86.94 317 PRO A N 1
ATOM 2459 C CA . PRO A 1 317 ? 32.312 -5.371 -3.045 1 86.94 317 PRO A CA 1
ATOM 2460 C C . PRO A 1 317 ? 31.375 -4.207 -2.707 1 86.94 317 PRO A C 1
ATOM 2462 O O . PRO A 1 317 ? 30.281 -4.113 -3.252 1 86.94 317 PRO A O 1
ATOM 2465 N N . PRO A 1 318 ? 31.859 -3.365 -1.889 1 86.38 318 PRO A N 1
ATOM 2466 C CA . PRO A 1 318 ? 31.031 -2.197 -1.575 1 86.38 318 PRO A CA 1
ATOM 2467 C C . PRO A 1 318 ? 30.859 -1.26 -2.768 1 86.38 318 PRO A C 1
ATOM 2469 O O . PRO A 1 318 ? 31.656 -1.295 -3.705 1 86.38 318 PRO A O 1
ATOM 2472 N N . VAL A 1 319 ? 29.828 -0.532 -2.75 1 90.56 319 VAL A N 1
ATOM 2473 C CA . VAL A 1 319 ? 29.516 0.45 -3.787 1 90.56 319 VAL A CA 1
ATOM 2474 C C . VAL A 1 319 ? 29.781 1.858 -3.26 1 90.56 319 VAL A C 1
ATOM 2476 O O . VAL A 1 319 ? 29.281 2.236 -2.201 1 90.56 319 VAL A O 1
ATOM 2479 N N . LYS A 1 320 ? 30.484 2.621 -3.992 1 92.31 320 LYS A N 1
ATOM 2480 C CA . LYS A 1 320 ? 30.828 3.975 -3.566 1 92.31 320 LYS A CA 1
ATOM 2481 C C . LYS A 1 320 ? 29.625 4.902 -3.643 1 92.31 320 LYS A C 1
ATOM 2483 O O . LYS A 1 320 ? 28.781 4.758 -4.527 1 92.31 320 LYS A O 1
ATOM 2488 N N . LEU A 1 321 ? 29.578 5.828 -2.68 1 93.69 321 LEU A N 1
ATOM 2489 C CA . LEU A 1 321 ? 28.578 6.887 -2.738 1 93.69 321 LEU A CA 1
ATOM 2490 C C . LEU A 1 321 ? 28.734 7.707 -4.016 1 93.69 321 LEU A C 1
ATOM 2492 O O . LEU A 1 321 ? 29.844 8.086 -4.391 1 93.69 321 LEU A O 1
ATOM 2496 N N . GLN A 1 322 ? 27.609 7.898 -4.68 1 84.5 322 GLN A N 1
ATOM 2497 C CA . GLN A 1 322 ? 27.641 8.656 -5.93 1 84.5 322 GLN A CA 1
ATOM 2498 C C . GLN A 1 322 ? 27.141 10.086 -5.715 1 84.5 322 GLN A C 1
ATOM 2500 O O . GLN A 1 322 ? 27.344 10.664 -4.645 1 84.5 322 GLN A O 1
ATOM 2505 N N . ARG A 1 323 ? 26.422 10.539 -6.836 1 80.94 323 ARG A N 1
ATOM 2506 C CA . ARG A 1 323 ? 26.109 11.961 -6.918 1 80.94 323 ARG A CA 1
ATOM 2507 C C . ARG A 1 323 ? 24.984 12.336 -5.961 1 80.94 323 ARG A C 1
ATOM 2509 O O . ARG A 1 323 ? 25.047 13.367 -5.289 1 80.94 323 ARG A O 1
ATOM 2516 N N . TRP A 1 324 ? 24.062 11.375 -5.789 1 89.88 324 TRP A N 1
ATOM 2517 C CA . TRP A 1 324 ? 22.969 11.789 -4.922 1 89.88 324 TRP A CA 1
ATOM 2518 C C . TRP A 1 324 ? 23.312 11.562 -3.455 1 89.88 324 TRP A C 1
ATOM 2520 O O . TRP A 1 324 ? 23.844 10.5 -3.096 1 89.88 324 TRP A O 1
ATOM 2530 N N . SER A 1 325 ? 23.078 12.539 -2.615 1 94.25 325 SER A N 1
ATOM 2531 C CA . SER A 1 325 ? 23.266 12.438 -1.172 1 94.25 325 SER A CA 1
ATOM 2532 C C . SER A 1 325 ? 22.188 13.195 -0.419 1 94.25 325 SER A C 1
ATOM 2534 O O . SER A 1 325 ? 21.484 14.031 -1 1 94.25 325 SER A O 1
ATOM 2536 N N . ASN A 1 326 ? 21.984 12.789 0.778 1 95.88 326 ASN A N 1
ATOM 2537 C CA . ASN A 1 326 ? 20.969 13.414 1.622 1 95.88 326 ASN A CA 1
ATOM 2538 C C . ASN A 1 326 ? 21.578 13.922 2.932 1 95.88 326 ASN A C 1
ATOM 2540 O O . ASN A 1 326 ? 20.953 13.797 3.99 1 95.88 326 ASN A O 1
ATOM 2544 N N . TRP A 1 327 ? 22.766 14.445 2.9 1 97.19 327 TRP A N 1
ATOM 2545 C CA . TRP A 1 327 ? 23.484 14.898 4.09 1 97.19 327 TRP A CA 1
ATOM 2546 C C . TRP A 1 327 ? 22.797 16.109 4.703 1 97.19 327 TRP A C 1
ATOM 2548 O O . TRP A 1 327 ? 22.359 17.016 3.986 1 97.19 327 TRP A O 1
ATOM 2558 N N . GLN A 1 328 ? 22.719 16.156 5.945 1 96.25 328 GLN A N 1
ATOM 2559 C CA . GLN A 1 328 ? 22.359 17.359 6.672 1 96.25 328 GLN A CA 1
ATOM 2560 C C . GLN A 1 328 ? 23.469 18.406 6.574 1 96.25 328 GLN A C 1
ATOM 2562 O O . GLN A 1 328 ? 24.641 18.062 6.516 1 96.25 328 GLN A O 1
ATOM 2567 N N . ALA A 1 329 ? 22.969 19.719 6.574 1 93.44 329 ALA A N 1
ATOM 2568 C CA . ALA A 1 329 ? 23.969 20.797 6.578 1 93.44 329 ALA A CA 1
ATOM 2569 C C . ALA A 1 329 ? 24.984 20.594 7.711 1 93.44 329 ALA A C 1
ATOM 2571 O O . ALA A 1 329 ? 24.594 20.344 8.859 1 93.44 329 ALA A O 1
ATOM 2572 N N . GLY A 1 330 ? 26.172 20.625 7.41 1 95.38 330 GLY A N 1
ATOM 2573 C CA . GLY A 1 330 ? 27.234 20.453 8.398 1 95.38 330 GLY A CA 1
ATOM 2574 C C . GLY A 1 330 ? 27.766 19.031 8.469 1 95.38 330 GLY A C 1
ATOM 2575 O O . GLY A 1 330 ? 28.75 18.781 9.172 1 95.38 330 GLY A O 1
ATOM 2576 N N . TYR A 1 331 ? 27.109 18.188 7.848 1 96.12 331 TYR A N 1
ATOM 2577 C CA . TYR A 1 331 ? 27.562 16.797 7.816 1 96.12 331 TYR A CA 1
ATOM 2578 C C . TYR A 1 331 ? 28.078 16.422 6.434 1 96.12 331 TYR A C 1
ATOM 2580 O O . TYR A 1 331 ? 27.688 17.031 5.43 1 96.12 331 TYR A O 1
ATOM 2588 N N . PRO A 1 332 ? 28.922 15.461 6.27 1 96.44 332 PRO A N 1
ATOM 2589 C CA . PRO A 1 332 ? 29.469 14.617 7.336 1 96.44 332 PRO A CA 1
ATOM 2590 C C . PRO A 1 332 ? 30.516 15.336 8.18 1 96.44 332 PRO A C 1
ATOM 2592 O O . PRO A 1 332 ? 31.172 16.266 7.703 1 96.44 332 PRO A O 1
ATOM 2595 N N . ASN A 1 333 ? 30.562 14.969 9.414 1 94.38 333 ASN A N 1
ATOM 2596 C CA . ASN A 1 333 ? 31.547 15.516 10.352 1 94.38 333 ASN A CA 1
ATOM 2597 C C . ASN A 1 333 ? 32.438 14.422 10.914 1 94.38 333 ASN A C 1
ATOM 2599 O O . ASN A 1 333 ? 31.969 13.414 11.422 1 94.38 333 ASN A O 1
ATOM 2603 N N . SER A 1 334 ? 33.812 14.633 10.82 1 94.06 334 SER A N 1
ATOM 2604 C CA . SER A 1 334 ? 34.812 13.719 11.344 1 94.06 334 SER A CA 1
ATOM 2605 C C . SER A 1 334 ? 34.531 12.281 10.898 1 94.06 334 SER A C 1
ATOM 2607 O O . SER A 1 334 ? 34.375 11.391 11.734 1 94.06 334 SER A O 1
ATOM 2609 N N . PRO A 1 335 ? 34.625 12 9.664 1 94.94 335 PRO A N 1
ATOM 2610 C CA . PRO A 1 335 ? 34.188 10.719 9.102 1 94.94 335 PRO A CA 1
ATOM 2611 C C . PRO A 1 335 ? 34.938 9.531 9.688 1 94.94 335 PRO A C 1
ATOM 2613 O O . PRO A 1 335 ? 34.406 8.438 9.812 1 94.94 335 PRO A O 1
ATOM 2616 N N . VAL A 1 336 ? 36.156 9.703 10.117 1 92.19 336 VAL A N 1
ATOM 2617 C CA . VAL A 1 336 ? 36.969 8.594 10.617 1 92.19 336 VAL A CA 1
ATOM 2618 C C . VAL A 1 336 ? 36.438 8.133 11.969 1 92.19 336 VAL A C 1
ATOM 2620 O O . VAL A 1 336 ? 36.344 6.93 12.219 1 92.19 336 VAL A O 1
ATOM 2623 N N . SER A 1 337 ? 36.062 9.086 12.781 1 90.94 337 SER A N 1
ATOM 2624 C CA . SER A 1 337 ? 35.562 8.742 14.117 1 90.94 337 SER A CA 1
ATOM 2625 C C . SER A 1 337 ? 34.062 8.453 14.086 1 90.94 337 SER A C 1
ATOM 2627 O O . SER A 1 337 ? 33.562 7.742 14.953 1 90.94 337 SER A O 1
ATOM 2629 N N . GLN A 1 338 ? 33.406 9.031 13.148 1 94.25 338 GLN A N 1
ATOM 2630 C CA . GLN A 1 338 ? 31.969 8.82 12.938 1 94.25 338 GLN A CA 1
ATOM 2631 C C . GLN A 1 338 ? 31.688 8.258 11.547 1 94.25 338 GLN A C 1
ATOM 2633 O O . GLN A 1 338 ? 31.359 9 10.625 1 94.25 338 GLN A O 1
ATOM 2638 N N . SER A 1 339 ? 31.75 6.938 11.531 1 95.88 339 SER A N 1
ATOM 2639 C CA . SER A 1 339 ? 31.875 6.352 10.195 1 95.88 339 SER A CA 1
ATOM 2640 C C . SER A 1 339 ? 30.531 5.773 9.734 1 95.88 339 SER A C 1
ATOM 2642 O O . SER A 1 339 ? 30.375 5.453 8.555 1 95.88 339 SER A O 1
ATOM 2644 N N . GLY A 1 340 ? 29.578 5.594 10.633 1 98.12 340 GLY A N 1
ATOM 2645 C CA . GLY A 1 340 ? 28.266 5.117 10.227 1 98.12 340 GLY A CA 1
ATOM 2646 C C . GLY A 1 340 ? 27.297 6.234 9.883 1 98.12 340 GLY A C 1
ATOM 2647 O O . GLY A 1 340 ? 27.531 7.391 10.25 1 98.12 340 GLY A O 1
ATOM 2648 N N . VAL A 1 341 ? 26.281 5.914 9.117 1 98.75 341 VAL A N 1
ATOM 2649 C CA . VAL A 1 341 ? 25.328 6.949 8.734 1 98.75 341 VAL A CA 1
ATOM 2650 C C . VAL A 1 341 ? 23.922 6.551 9.18 1 98.75 341 VAL A C 1
ATOM 2652 O O . VAL A 1 341 ? 23.531 5.395 9.031 1 98.75 341 VAL A O 1
ATOM 2655 N N . SER A 1 342 ? 23.234 7.523 9.703 1 98.25 342 SER A N 1
ATOM 2656 C CA . SER A 1 342 ? 21.828 7.359 10.094 1 98.25 342 SER A CA 1
ATOM 2657 C C . SER A 1 342 ? 20.969 8.461 9.508 1 98.25 342 SER A C 1
ATOM 2659 O O . SER A 1 342 ? 21.422 9.594 9.32 1 98.25 342 SER A O 1
ATOM 2661 N N . ASN A 1 343 ? 19.781 8.094 9.086 1 97.75 343 ASN A N 1
ATOM 2662 C CA . ASN A 1 343 ? 18.734 9.094 8.891 1 97.75 343 ASN A CA 1
ATOM 2663 C C . ASN A 1 343 ? 18.219 9.633 10.219 1 97.75 343 ASN A C 1
ATOM 2665 O O . ASN A 1 343 ? 17.812 8.867 11.086 1 97.75 343 ASN A O 1
ATOM 2669 N N . ILE A 1 344 ? 18.25 10.93 10.398 1 95.69 344 ILE A N 1
ATOM 2670 C CA . ILE A 1 344 ? 17.766 11.57 11.617 1 95.69 344 ILE A CA 1
ATOM 2671 C C . ILE A 1 344 ? 16.656 12.562 11.258 1 95.69 344 ILE A C 1
ATOM 2673 O O . ILE A 1 344 ? 16.766 13.297 10.273 1 95.69 344 ILE A O 1
ATOM 2677 N N . GLN A 1 345 ? 15.695 12.602 12.078 1 90.25 345 GLN A N 1
ATOM 2678 C CA . GLN A 1 345 ? 14.555 13.484 11.859 1 90.25 345 GLN A CA 1
ATOM 2679 C C . GLN A 1 345 ? 15.008 14.922 11.625 1 90.25 345 GLN A C 1
ATOM 2681 O O . GLN A 1 345 ? 15.828 15.453 12.383 1 90.25 345 GLN A O 1
ATOM 2686 N N . ASN A 1 346 ? 14.578 15.57 10.578 1 88.25 346 ASN A N 1
ATOM 2687 C CA . ASN A 1 346 ? 14.781 16.969 10.203 1 88.25 346 ASN A CA 1
ATOM 2688 C C . ASN A 1 346 ? 13.5 17.578 9.633 1 88.25 346 ASN A C 1
ATOM 2690 O O . ASN A 1 346 ? 13.258 17.5 8.43 1 88.25 346 ASN A O 1
ATOM 2694 N N . GLY A 1 347 ? 12.734 18.219 10.547 1 82.38 347 GLY A N 1
ATOM 2695 C CA . GLY A 1 347 ? 11.43 18.703 10.102 1 82.38 347 GLY A CA 1
ATOM 2696 C C . GLY A 1 347 ? 10.508 17.578 9.672 1 82.38 347 GLY A C 1
ATOM 2697 O O . GLY A 1 347 ? 10.289 16.625 10.414 1 82.38 347 GLY A O 1
ATOM 2698 N N . VAL A 1 348 ? 9.953 17.734 8.422 1 82.06 348 VAL A N 1
ATOM 2699 C CA . VAL A 1 348 ? 8.969 16.781 7.945 1 82.06 348 VAL A CA 1
ATOM 2700 C C . VAL A 1 348 ? 9.672 15.602 7.277 1 82.06 348 VAL A C 1
ATOM 2702 O O . VAL A 1 348 ? 9.023 14.641 6.848 1 82.06 348 VAL A O 1
ATOM 2705 N N . THR A 1 349 ? 10.992 15.633 7.246 1 88.38 349 THR A N 1
ATOM 2706 C CA . THR A 1 349 ? 11.758 14.57 6.598 1 88.38 349 THR A CA 1
ATOM 2707 C C . THR A 1 349 ? 12.891 14.102 7.496 1 88.38 349 THR A C 1
ATOM 2709 O O . THR A 1 349 ? 12.867 14.312 8.711 1 88.38 349 THR A O 1
ATOM 2712 N N . THR A 1 350 ? 13.766 13.312 6.941 1 93.06 350 THR A N 1
ATOM 2713 C CA . THR A 1 350 ? 15 12.914 7.602 1 93.06 350 THR A CA 1
ATOM 2714 C C . THR A 1 350 ? 16.219 13.281 6.75 1 93.06 350 THR A C 1
ATOM 2716 O O . THR A 1 350 ? 16.094 13.438 5.531 1 93.06 350 THR A O 1
ATOM 2719 N N . LYS A 1 351 ? 17.297 13.5 7.383 1 95.81 351 LYS A N 1
ATOM 2720 C CA . LYS A 1 351 ? 18.578 13.773 6.723 1 95.81 351 LYS A CA 1
ATOM 2721 C C . LYS A 1 351 ? 19.688 12.867 7.262 1 95.81 351 LYS A C 1
ATOM 2723 O O . LYS A 1 351 ? 19.578 12.344 8.375 1 95.81 351 LYS A O 1
ATOM 2728 N N . TRP A 1 352 ? 20.719 12.711 6.449 1 98.31 352 TRP A N 1
ATOM 2729 C CA . TRP A 1 352 ? 21.859 11.867 6.82 1 98.31 352 TRP A CA 1
ATOM 2730 C C . TRP A 1 352 ? 22.734 12.57 7.844 1 98.31 352 TRP A C 1
ATOM 2732 O O . TRP A 1 352 ? 23.125 13.727 7.652 1 98.31 352 TRP A O 1
ATOM 2742 N N . ASN A 1 353 ? 23 11.93 8.898 1 98.12 353 ASN A N 1
ATOM 2743 C CA . ASN A 1 353 ? 24.047 12.258 9.859 1 98.12 353 ASN A CA 1
ATOM 2744 C C . ASN A 1 353 ? 25.031 11.094 10.047 1 98.12 353 ASN A C 1
ATOM 2746 O O . ASN A 1 353 ? 24.609 9.945 10.203 1 98.12 353 ASN A O 1
ATOM 2750 N N . ASN A 1 354 ? 26.328 11.445 9.961 1 98.25 354 ASN A N 1
ATOM 2751 C CA . ASN A 1 354 ? 27.234 10.367 10.328 1 98.25 354 ASN A CA 1
ATOM 2752 C C . ASN A 1 354 ? 27.375 10.242 11.844 1 98.25 354 ASN A C 1
ATOM 2754 O O . ASN A 1 354 ? 27.359 11.25 12.555 1 98.25 354 ASN A O 1
ATOM 2758 N N . VAL A 1 355 ? 27.484 9.031 12.281 1 97.69 355 VAL A N 1
ATOM 2759 C CA . VAL A 1 355 ? 27.453 8.703 13.703 1 97.69 355 VAL A CA 1
ATOM 2760 C C . VAL A 1 355 ? 28.562 7.719 14.039 1 97.69 355 VAL A C 1
ATOM 2762 O O . VAL A 1 355 ? 29.203 7.172 13.141 1 97.69 355 VAL A O 1
ATOM 2765 N N . THR A 1 356 ? 28.719 7.57 15.383 1 96.06 356 THR A N 1
ATOM 2766 C CA . THR A 1 356 ? 29.688 6.566 15.836 1 96.06 356 THR A CA 1
ATOM 2767 C C . THR A 1 356 ? 29.156 5.156 15.586 1 96.06 356 THR A C 1
ATOM 2769 O O . THR A 1 356 ? 27.969 4.879 15.836 1 96.06 356 THR A O 1
ATOM 2772 N N . VAL A 1 357 ? 30 4.305 15.172 1 96.38 357 VAL A N 1
ATOM 2773 C CA . VAL A 1 357 ? 29.594 2.982 14.703 1 96.38 357 VAL A CA 1
ATOM 2774 C C . VAL A 1 357 ? 29.281 2.08 15.891 1 96.38 357 VAL A C 1
ATOM 2776 O O . VAL A 1 357 ? 28.422 1.206 15.805 1 96.38 357 VAL A O 1
ATOM 2779 N N . TYR A 1 358 ? 29.859 2.32 17.031 1 94.31 358 TYR A N 1
ATOM 2780 C CA . TYR A 1 358 ? 29.75 1.334 18.094 1 94.31 358 TYR A CA 1
ATOM 2781 C C . TYR A 1 358 ? 28.953 1.884 19.281 1 94.31 358 TYR A C 1
ATOM 2783 O O . TYR A 1 358 ? 28.656 1.157 20.219 1 94.31 358 TYR A O 1
ATOM 2791 N N . THR A 1 359 ? 28.516 3.145 19.188 1 93.5 359 THR A N 1
ATOM 2792 C CA . THR A 1 359 ? 27.875 3.688 20.391 1 93.5 359 THR A CA 1
ATOM 2793 C C . THR A 1 359 ? 26.531 4.328 20.047 1 93.5 359 THR A C 1
ATOM 2795 O O . THR A 1 359 ? 25.609 4.34 20.859 1 93.5 359 THR A O 1
ATOM 2798 N N . ALA A 1 360 ? 26.406 4.918 18.922 1 95.69 360 ALA A N 1
ATOM 2799 C CA . ALA A 1 360 ? 25.156 5.566 18.547 1 95.69 360 ALA A CA 1
ATOM 2800 C C . ALA A 1 360 ? 24.062 4.535 18.281 1 95.69 360 ALA A C 1
ATOM 2802 O O . ALA A 1 360 ? 24.172 3.736 17.344 1 95.69 360 ALA A O 1
ATOM 2803 N N . ALA A 1 361 ? 23.078 4.578 19.078 1 95.5 361 ALA A N 1
ATOM 2804 C CA . ALA A 1 361 ? 22 3.602 18.953 1 95.5 361 ALA A CA 1
ATOM 2805 C C . ALA A 1 361 ? 20.797 4.199 18.203 1 95.5 361 ALA A C 1
ATOM 2807 O O . ALA A 1 361 ? 20.422 5.344 18.453 1 95.5 361 ALA A O 1
ATOM 2808 N N . ALA A 1 362 ? 20.234 3.516 17.297 1 96.31 362 ALA A N 1
ATOM 2809 C CA . ALA A 1 362 ? 19.031 3.875 16.531 1 96.31 362 ALA A CA 1
ATOM 2810 C C . ALA A 1 362 ? 18.359 2.637 15.945 1 96.31 362 ALA A C 1
ATOM 2812 O O . ALA A 1 362 ? 18.906 1.532 16.016 1 96.31 362 ALA A O 1
ATOM 2813 N N . ASP A 1 363 ? 17.156 2.838 15.477 1 96.19 363 ASP A N 1
ATOM 2814 C CA . ASP A 1 363 ? 16.562 1.794 14.648 1 96.19 363 ASP A CA 1
ATOM 2815 C C . ASP A 1 363 ? 17.391 1.549 13.391 1 96.19 363 ASP A C 1
ATOM 2817 O O . ASP A 1 363 ? 18.422 2.18 13.188 1 96.19 363 ASP A O 1
ATOM 2821 N N . TYR A 1 364 ? 17.016 0.572 12.578 1 97.31 364 TYR A N 1
ATOM 2822 C CA . TYR A 1 364 ? 17.781 0.333 11.352 1 97.31 364 TYR A CA 1
ATOM 2823 C C . TYR A 1 364 ? 16.906 -0.333 10.297 1 97.31 364 TYR A C 1
ATOM 2825 O O . TYR A 1 364 ? 15.844 -0.871 10.609 1 97.31 364 TYR A O 1
ATOM 2833 N N . VAL A 1 365 ? 17.281 -0.213 9.031 1 98.19 365 VAL A N 1
ATOM 2834 C CA . VAL A 1 365 ? 16.547 -0.794 7.914 1 98.19 365 VAL A CA 1
ATOM 2835 C C . VAL A 1 365 ? 17.438 -1.79 7.176 1 98.19 365 VAL A C 1
ATOM 2837 O O . VAL A 1 365 ? 18.547 -1.45 6.758 1 98.19 365 VAL A O 1
ATOM 2840 N N . CYS A 1 366 ? 16.938 -3.004 7.078 1 98 366 CYS A N 1
ATOM 2841 C CA . CYS A 1 366 ? 17.641 -4.035 6.32 1 98 366 CYS A CA 1
ATOM 2842 C C . CYS A 1 366 ? 17.078 -4.148 4.906 1 98 366 CYS A C 1
ATOM 2844 O O . CYS A 1 366 ? 15.922 -3.818 4.668 1 98 366 CYS A O 1
ATOM 2846 N N . GLU A 1 367 ? 17.969 -4.574 4.082 1 97.5 367 GLU A N 1
ATOM 2847 C CA . GLU A 1 367 ? 17.656 -4.793 2.672 1 97.5 367 GLU A CA 1
ATOM 2848 C C . GLU A 1 367 ? 18.141 -6.156 2.199 1 97.5 367 GLU A C 1
ATOM 2850 O O . GLU A 1 367 ? 19.203 -6.621 2.629 1 97.5 367 GLU A O 1
ATOM 2855 N N . THR A 1 368 ? 17.344 -6.824 1.354 1 95.88 368 THR A N 1
ATOM 2856 C CA . THR A 1 368 ? 17.75 -8.102 0.774 1 95.88 368 THR A CA 1
ATOM 2857 C C . THR A 1 368 ? 17.219 -8.242 -0.649 1 95.88 368 THR A C 1
ATOM 2859 O O . THR A 1 368 ? 16.5 -7.371 -1.138 1 95.88 368 THR A O 1
ATOM 2862 N N . TYR A 1 369 ? 17.656 -9.297 -1.338 1 94.19 369 TYR A N 1
ATOM 2863 C CA . TYR A 1 369 ? 17.188 -9.57 -2.688 1 94.19 369 TYR A CA 1
ATOM 2864 C C . TYR A 1 369 ? 15.797 -10.195 -2.654 1 94.19 369 TYR A C 1
ATOM 2866 O O . TYR A 1 369 ? 15.508 -11.039 -1.802 1 94.19 369 TYR A O 1
ATOM 2874 N N . SER A 1 370 ? 14.945 -9.758 -3.594 1 95.38 370 SER A N 1
ATOM 2875 C CA . SER A 1 370 ? 13.664 -10.43 -3.77 1 95.38 370 SER A CA 1
ATOM 2876 C C . SER A 1 370 ? 13.844 -11.828 -4.355 1 95.38 370 SER A C 1
ATOM 2878 O O . SER A 1 370 ? 14.906 -12.141 -4.898 1 95.38 370 SER A O 1
ATOM 2880 N N . CYS A 1 371 ? 12.836 -12.609 -4.125 1 94.19 371 CYS A N 1
ATOM 2881 C CA . CYS A 1 371 ? 12.75 -13.844 -4.898 1 94.19 371 CYS A CA 1
ATOM 2882 C C . CYS A 1 371 ? 12.398 -13.547 -6.355 1 94.19 371 CYS A C 1
ATOM 2884 O O . CYS A 1 371 ? 11.422 -12.859 -6.633 1 94.19 371 CYS A O 1
ATOM 2886 N N . ASP A 1 372 ? 13.188 -13.945 -7.215 1 95.19 372 ASP A N 1
ATOM 2887 C CA . ASP A 1 372 ? 12.953 -13.758 -8.641 1 95.19 372 ASP A CA 1
ATOM 2888 C C . ASP A 1 372 ? 13.797 -14.727 -9.469 1 95.19 372 ASP A C 1
ATOM 2890 O O . ASP A 1 372 ? 14.383 -15.664 -8.93 1 95.19 372 ASP A O 1
ATOM 2894 N N . THR A 1 373 ? 13.844 -14.492 -10.773 1 95 373 THR A N 1
ATOM 2895 C CA . THR A 1 373 ? 14.461 -15.484 -11.648 1 95 373 THR A CA 1
ATOM 2896 C C . THR A 1 373 ? 15.977 -15.5 -11.469 1 95 373 THR A C 1
ATOM 2898 O O . THR A 1 373 ? 16.641 -16.469 -11.844 1 95 373 THR A O 1
ATOM 2901 N N . ASP A 1 374 ? 16.531 -14.477 -10.875 1 92.94 374 ASP A N 1
ATOM 2902 C CA . ASP A 1 374 ? 17.969 -14.414 -10.633 1 92.94 374 ASP A CA 1
ATOM 2903 C C . ASP A 1 374 ? 18.312 -14.836 -9.203 1 92.94 374 ASP A C 1
ATOM 2905 O O . ASP A 1 374 ? 19.484 -15.031 -8.867 1 92.94 374 ASP A O 1
ATOM 2909 N N . ASN A 1 375 ? 17.328 -14.922 -8.375 1 92.38 375 ASN A N 1
ATOM 2910 C CA . ASN A 1 375 ? 17.484 -15.305 -6.977 1 92.38 375 ASN A CA 1
ATOM 2911 C C . ASN A 1 375 ? 16.359 -16.234 -6.527 1 92.38 375 ASN A C 1
ATOM 2913 O O . ASN A 1 375 ? 15.328 -15.781 -6.027 1 92.38 375 ASN A O 1
ATOM 2917 N N . TYR A 1 376 ? 16.594 -17.547 -6.57 1 90.88 376 TYR A N 1
ATOM 2918 C CA . TYR A 1 376 ? 15.578 -18.531 -6.184 1 90.88 376 TYR A CA 1
ATOM 2919 C C . TYR A 1 376 ? 15.445 -18.609 -4.668 1 90.88 376 TYR A C 1
ATOM 2921 O O . TYR A 1 376 ? 16.453 -18.703 -3.957 1 90.88 376 TYR A O 1
ATOM 2929 N N . CYS A 1 377 ? 14.195 -18.438 -4.23 1 84.44 377 CYS A N 1
ATOM 2930 C CA . CYS A 1 377 ? 13.914 -18.578 -2.807 1 84.44 377 CYS A CA 1
ATOM 2931 C C . CYS A 1 377 ? 13.242 -19.922 -2.51 1 84.44 377 CYS A C 1
ATOM 2933 O O . CYS A 1 377 ? 12.234 -20.266 -3.125 1 84.44 377 CYS A O 1
ATOM 2935 N N . ASP A 1 378 ? 13.844 -20.609 -1.567 1 76.62 378 ASP A N 1
ATOM 2936 C CA . ASP A 1 378 ? 13.258 -21.906 -1.184 1 76.62 378 ASP A CA 1
ATOM 2937 C C . ASP A 1 378 ? 12.172 -21.719 -0.128 1 76.62 378 ASP A C 1
ATOM 2939 O O . ASP A 1 378 ? 12.172 -20.719 0.606 1 76.62 378 ASP A O 1
ATOM 2943 N N . ALA A 1 379 ? 11.203 -22.656 -0.102 1 64.62 379 ALA A N 1
ATOM 2944 C CA . ALA A 1 379 ? 10.055 -22.625 0.796 1 64.62 379 ALA A CA 1
ATOM 2945 C C . ALA A 1 379 ? 10.492 -22.453 2.248 1 64.62 379 ALA A C 1
ATOM 2947 O O . ALA A 1 379 ? 9.82 -21.797 3.039 1 64.62 379 ALA A O 1
ATOM 2948 N N . GLU A 1 380 ? 11.547 -23.078 2.539 1 56.91 380 GLU A N 1
ATOM 2949 C CA . GLU A 1 380 ? 11.953 -23.094 3.941 1 56.91 380 GLU A CA 1
ATOM 2950 C C . GLU A 1 380 ? 12.383 -21.703 4.41 1 56.91 380 GLU A C 1
ATOM 2952 O O . GLU A 1 380 ? 12.422 -21.438 5.613 1 56.91 380 GLU A O 1
ATOM 2957 N N . LYS A 1 381 ? 12.672 -20.984 3.529 1 56.12 381 LYS A N 1
ATOM 2958 C CA . LYS A 1 381 ? 13.211 -19.703 3.943 1 56.12 381 LYS A CA 1
ATOM 2959 C C . LYS A 1 381 ? 12.172 -18.594 3.789 1 56.12 381 LYS A C 1
ATOM 2961 O O . LYS A 1 381 ? 12.422 -17.438 4.16 1 56.12 381 LYS A O 1
ATOM 2966 N N . TYR A 1 382 ? 11.062 -19.109 3.266 1 54.88 382 TYR A N 1
ATOM 2967 C CA . TYR A 1 382 ? 10.102 -18.062 2.957 1 54.88 382 TYR A CA 1
ATOM 2968 C C . TYR A 1 382 ? 8.688 -18.484 3.338 1 54.88 382 TYR A C 1
ATOM 2970 O O . TYR A 1 382 ? 8.32 -19.641 3.205 1 54.88 382 TYR A O 1
ATOM 2978 N N . MET B 1 1 ? -45.75 50.219 2.92 1 34.38 1 MET B N 1
ATOM 2979 C CA . MET B 1 1 ? -45.562 49.125 3.879 1 34.38 1 MET B CA 1
ATOM 2980 C C . MET B 1 1 ? -44.844 47.938 3.242 1 34.38 1 MET B C 1
ATOM 2982 O O . MET B 1 1 ? -45.438 47.156 2.521 1 34.38 1 MET B O 1
ATOM 2986 N N . ASN B 1 2 ? -43.562 48.062 2.766 1 39.5 2 ASN B N 1
ATOM 2987 C CA . ASN B 1 2 ? -42.688 47.156 2.037 1 39.5 2 ASN B CA 1
ATOM 2988 C C . ASN B 1 2 ? -42.312 45.938 2.883 1 39.5 2 ASN B C 1
ATOM 2990 O O . ASN B 1 2 ? -41.719 46.094 3.957 1 39.5 2 ASN B O 1
ATOM 2994 N N . LEU B 1 3 ? -43.094 44.781 2.736 1 40.06 3 LEU B N 1
ATOM 2995 C CA . LEU B 1 3 ? -42.906 43.469 3.354 1 40.06 3 LEU B CA 1
ATOM 2996 C C . LEU B 1 3 ? -41.531 42.906 3.021 1 40.06 3 LEU B C 1
ATOM 2998 O O . LEU B 1 3 ? -41.25 42.594 1.86 1 40.06 3 LEU B O 1
ATOM 3002 N N . HIS B 1 4 ? -40.5 43.219 3.797 1 38.28 4 HIS B N 1
ATOM 3003 C CA . HIS B 1 4 ? -39.188 42.562 3.754 1 38.28 4 HIS B CA 1
ATOM 3004 C C . HIS B 1 4 ? -39.312 41.062 4.062 1 38.28 4 HIS B C 1
ATOM 3006 O O . HIS B 1 4 ? -39.719 40.688 5.152 1 38.28 4 HIS B O 1
ATOM 3012 N N . ILE B 1 5 ? -39.5 40.219 3.021 1 39.09 5 ILE B N 1
ATOM 3013 C CA . ILE B 1 5 ? -39.438 38.75 3.139 1 39.09 5 ILE B CA 1
ATOM 3014 C C . ILE B 1 5 ? -38.031 38.344 3.611 1 39.09 5 ILE B C 1
ATOM 3016 O O . ILE B 1 5 ? -37.031 38.625 2.938 1 39.09 5 ILE B O 1
ATOM 3020 N N . ILE B 1 6 ? -37.875 38.219 4.906 1 37.22 6 ILE B N 1
ATOM 3021 C CA . ILE B 1 6 ? -36.656 37.594 5.504 1 37.22 6 ILE B CA 1
ATOM 3022 C C . ILE B 1 6 ? -36.531 36.156 5.039 1 37.22 6 ILE B C 1
ATOM 3024 O O . ILE B 1 6 ? -37.406 35.344 5.32 1 37.22 6 ILE B O 1
ATOM 3028 N N . LEU B 1 7 ? -35.875 35.906 3.953 1 31.22 7 LEU B N 1
ATOM 3029 C CA . LEU B 1 7 ? -35.5 34.562 3.514 1 31.22 7 LEU B CA 1
ATOM 3030 C C . LEU B 1 7 ? -34.656 33.875 4.574 1 31.22 7 LEU B C 1
ATOM 3032 O O . LEU B 1 7 ? -33.5 34.281 4.836 1 31.22 7 LEU B O 1
ATOM 3036 N N . LEU B 1 8 ? -35.281 33.25 5.527 1 30.31 8 LEU B N 1
ATOM 3037 C CA . LEU B 1 8 ? -34.625 32.312 6.445 1 30.31 8 LEU B CA 1
ATOM 3038 C C . LEU B 1 8 ? -33.938 31.203 5.688 1 30.31 8 LEU B C 1
ATOM 3040 O O . LEU B 1 8 ? -34.594 30.406 5.004 1 30.31 8 LEU B O 1
ATOM 3044 N N . SER B 1 9 ? -32.75 31.375 5.293 1 30.14 9 SER B N 1
ATOM 3045 C CA . SER B 1 9 ? -31.953 30.266 4.781 1 30.14 9 SER B CA 1
ATOM 3046 C C . SER B 1 9 ? -31.859 29.141 5.797 1 30.14 9 SER B C 1
ATOM 3048 O O . SER B 1 9 ? -31.375 29.328 6.914 1 30.14 9 SER B O 1
ATOM 3050 N N . LEU B 1 10 ? -32.719 28.156 5.656 1 33.75 10 LEU B N 1
ATOM 3051 C CA . LEU B 1 10 ? -32.594 26.891 6.355 1 33.75 10 LEU B CA 1
ATOM 3052 C C . LEU B 1 10 ? -31.25 26.25 6.078 1 33.75 10 LEU B C 1
ATOM 3054 O O . LEU B 1 10 ? -30.984 25.828 4.949 1 33.75 10 LEU B O 1
ATOM 3058 N N . VAL B 1 11 ? -30.281 26.609 6.816 1 32.66 11 VAL B N 1
ATOM 3059 C CA . VAL B 1 11 ? -29.047 25.812 6.863 1 32.66 11 VAL B CA 1
ATOM 3060 C C . VAL B 1 11 ? -29.375 24.391 7.316 1 32.66 11 VAL B C 1
ATOM 3062 O O . VAL B 1 11 ? -29.812 24.172 8.445 1 32.66 11 VAL B O 1
ATOM 3065 N N . ALA B 1 12 ? -29.844 23.594 6.477 1 32.56 12 ALA B N 1
ATOM 3066 C CA . ALA B 1 12 ? -29.953 22.188 6.828 1 32.56 12 ALA B CA 1
ATOM 3067 C C . ALA B 1 12 ? -28.625 21.672 7.391 1 32.56 12 ALA B C 1
ATOM 3069 O O . ALA B 1 12 ? -27.641 21.516 6.656 1 32.56 12 ALA B O 1
ATOM 3070 N N . ALA B 1 13 ? -28.422 21.703 8.633 1 35.44 13 ALA B N 1
ATOM 3071 C CA . ALA B 1 13 ? -27.391 20.922 9.305 1 35.44 13 ALA B CA 1
ATOM 3072 C C . ALA B 1 13 ? -27.453 19.453 8.883 1 35.44 13 ALA B C 1
ATOM 3074 O O . ALA B 1 13 ? -28.453 18.766 9.133 1 35.44 13 ALA B O 1
ATOM 3075 N N . VAL B 1 14 ? -26.922 19.078 7.848 1 37 14 VAL B N 1
ATOM 3076 C CA . VAL B 1 14 ? -26.75 17.656 7.586 1 37 14 VAL B CA 1
ATOM 3077 C C . VAL B 1 14 ? -26.234 16.969 8.844 1 37 14 VAL B C 1
ATOM 3079 O O . VAL B 1 14 ? -25.094 17.172 9.258 1 37 14 VAL B O 1
ATOM 3082 N N . TYR B 1 15 ? -27.094 16.609 9.766 1 34.12 15 TYR B N 1
ATOM 3083 C CA . TYR B 1 15 ? -26.781 15.68 10.836 1 34.12 15 TYR B CA 1
ATOM 3084 C C . TYR B 1 15 ? -26.203 14.383 10.273 1 34.12 15 TYR B C 1
ATOM 3086 O O . TYR B 1 15 ? -26.922 13.609 9.633 1 34.12 15 TYR B O 1
ATOM 3094 N N . ALA B 1 16 ? -25.031 14.43 9.867 1 42.22 16 ALA B N 1
ATOM 3095 C CA . ALA B 1 16 ? -24.391 13.133 9.641 1 42.22 16 ALA B CA 1
ATOM 3096 C C . ALA B 1 16 ? -24.672 12.18 10.797 1 42.22 16 ALA B C 1
ATOM 3098 O O . ALA B 1 16 ? -24.375 12.5 11.953 1 42.22 16 ALA B O 1
ATOM 3099 N N . ASP B 1 17 ? -25.5 11.273 10.703 1 45.12 17 ASP B N 1
ATOM 3100 C CA . ASP B 1 17 ? -25.781 10.289 11.742 1 45.12 17 ASP B CA 1
ATOM 3101 C C . ASP B 1 17 ? -24.5 9.656 12.273 1 45.12 17 ASP B C 1
ATOM 3103 O O . ASP B 1 17 ? -23.594 9.344 11.5 1 45.12 17 ASP B O 1
ATOM 3107 N N . THR B 1 18 ? -24.234 9.93 13.539 1 55.78 18 THR B N 1
ATOM 3108 C CA . THR B 1 18 ? -23.172 9.25 14.281 1 55.78 18 THR B CA 1
ATOM 3109 C C . THR B 1 18 ? -23.156 7.762 13.961 1 55.78 18 THR B C 1
ATOM 3111 O O . THR B 1 18 ? -24.219 7.129 13.867 1 55.78 18 THR B O 1
ATOM 3114 N N . TYR B 1 19 ? -22.172 7.395 13.398 1 57.06 19 TYR B N 1
ATOM 3115 C CA . TYR B 1 19 ? -22 5.973 13.133 1 57.06 19 TYR B CA 1
ATOM 3116 C C . TYR B 1 19 ? -22.609 5.129 14.25 1 57.06 19 TYR B C 1
ATOM 3118 O O . TYR B 1 19 ? -22.422 5.441 15.43 1 57.06 19 TYR B O 1
ATOM 3126 N N . SER B 1 20 ? -23.656 4.395 13.797 1 62.84 20 SER B N 1
ATOM 3127 C CA . SER B 1 20 ? -24.141 3.338 14.68 1 62.84 20 SER B CA 1
ATOM 3128 C C . SER B 1 20 ? -23.422 2.021 14.422 1 62.84 20 SER B C 1
ATOM 3130 O O . SER B 1 20 ? -23.422 1.516 13.297 1 62.84 20 SER B O 1
ATOM 3132 N N . PRO B 1 21 ? -22.75 1.542 15.375 1 58.34 21 PRO B N 1
ATOM 3133 C CA . PRO B 1 21 ? -22.125 0.227 15.195 1 58.34 21 PRO B CA 1
ATOM 3134 C C . PRO B 1 21 ? -23.109 -0.83 14.711 1 58.34 21 PRO B C 1
ATOM 3136 O O . PRO B 1 21 ? -22.703 -1.879 14.203 1 58.34 21 PRO B O 1
ATOM 3139 N N . LEU B 1 22 ? -24.391 -0.438 14.82 1 59.94 22 LEU B N 1
ATOM 3140 C CA . LEU B 1 22 ? -25.406 -1.407 14.414 1 59.94 22 LEU B CA 1
ATOM 3141 C C . LEU B 1 22 ? -25.641 -1.357 12.914 1 59.94 22 LEU B C 1
ATOM 3143 O O . LEU B 1 22 ? -26.406 -2.148 12.375 1 59.94 22 LEU B O 1
ATOM 3147 N N . SER B 1 23 ? -24.938 -0.514 12.188 1 62.28 23 SER B N 1
ATOM 3148 C CA . SER B 1 23 ? -25.188 -0.265 10.773 1 62.28 23 SER B CA 1
ATOM 3149 C C . SER B 1 23 ? -24.594 -1.366 9.898 1 62.28 23 SER B C 1
ATOM 3151 O O . SER B 1 23 ? -24.891 -1.458 8.711 1 62.28 23 SER B O 1
ATOM 3153 N N . TYR B 1 24 ? -24.172 -2.422 10.383 1 70.88 24 TYR B N 1
ATOM 3154 C CA . TYR B 1 24 ? -23.609 -3.555 9.656 1 70.88 24 TYR B CA 1
ATOM 3155 C C . TYR B 1 24 ? -22.609 -3.086 8.602 1 70.88 24 TYR B C 1
ATOM 3157 O O . TYR B 1 24 ? -22.406 -3.754 7.586 1 70.88 24 TYR B O 1
ATOM 3165 N N . VAL B 1 25 ? -22.234 -1.737 8.734 1 83.12 25 VAL B N 1
ATOM 3166 C CA . VAL B 1 25 ? -21.203 -1.186 7.852 1 83.12 25 VAL B CA 1
ATOM 3167 C C . VAL B 1 25 ? -20 -0.732 8.672 1 83.12 25 VAL B C 1
ATOM 3169 O O . VAL B 1 25 ? -20.125 -0.477 9.875 1 83.12 25 VAL B O 1
ATOM 3172 N N . ASP B 1 26 ? -18.922 -0.748 8.031 1 92.31 26 ASP B N 1
ATOM 3173 C CA . ASP B 1 26 ? -17.719 -0.307 8.711 1 92.31 26 ASP B CA 1
ATOM 3174 C C . ASP B 1 26 ? -17.781 1.184 9.031 1 92.31 26 ASP B C 1
ATOM 3176 O O . ASP B 1 26 ? -18.328 1.971 8.258 1 92.31 26 ASP B O 1
ATOM 3180 N N . ARG B 1 27 ? -17.234 1.567 10.172 1 92.62 27 ARG B N 1
ATOM 3181 C CA . ARG B 1 27 ? -17.203 2.945 10.648 1 92.62 27 ARG B CA 1
ATOM 3182 C C . ARG B 1 27 ? -16.547 3.867 9.625 1 92.62 27 ARG B C 1
ATOM 3184 O O . ARG B 1 27 ? -15.422 3.617 9.188 1 92.62 27 ARG B O 1
ATOM 3191 N N . PRO B 1 28 ? -17.266 4.902 9.18 1 93.94 28 PRO B N 1
ATOM 3192 C CA . PRO B 1 28 ? -16.625 5.902 8.328 1 93.94 28 PRO B CA 1
ATOM 3193 C C . PRO B 1 28 ? -15.719 6.852 9.125 1 93.94 28 PRO B C 1
ATOM 3195 O O . PRO B 1 28 ? -15.805 6.902 10.352 1 93.94 28 PRO B O 1
ATOM 3198 N N . CYS B 1 29 ? -14.844 7.57 8.383 1 96.06 29 CYS B N 1
ATOM 3199 C CA . CYS B 1 29 ? -14.117 8.656 9.031 1 96.06 29 CYS B CA 1
ATOM 3200 C C . CYS B 1 29 ? -15.07 9.742 9.523 1 96.06 29 CYS B C 1
ATOM 3202 O O . CYS B 1 29 ? -16.109 9.984 8.906 1 96.06 29 CYS B O 1
ATOM 3204 N N . GLY B 1 30 ? -14.672 10.336 10.57 1 94.94 30 GLY B N 1
ATOM 3205 C CA . GLY B 1 30 ? -15.484 11.422 11.102 1 94.94 30 GLY B CA 1
ATOM 3206 C C . GLY B 1 30 ? -15.664 12.57 10.125 1 94.94 30 GLY B C 1
ATOM 3207 O O . GLY B 1 30 ? -14.773 12.844 9.312 1 94.94 30 GLY B O 1
ATOM 3208 N N . THR B 1 31 ? -16.859 13.305 10.281 1 93.62 31 THR B N 1
ATOM 3209 C CA . THR B 1 31 ? -17.156 14.344 9.305 1 93.62 31 THR B CA 1
ATOM 3210 C C . THR B 1 31 ? -17.438 15.672 10.008 1 93.62 31 THR B C 1
ATOM 3212 O O . THR B 1 31 ? -17.938 16.609 9.383 1 93.62 31 THR B O 1
ATOM 3215 N N . ASP B 1 32 ? -17.203 15.781 11.25 1 95.06 32 ASP B N 1
ATOM 3216 C CA . ASP B 1 32 ? -17.453 17 11.992 1 95.06 32 ASP B CA 1
ATOM 3217 C C . ASP B 1 32 ? -16.312 18 11.844 1 95.06 32 ASP B C 1
ATOM 3219 O O . ASP B 1 32 ? -15.297 17.891 12.547 1 95.06 32 ASP B O 1
ATOM 3223 N N . LEU B 1 33 ? -16.5 19.016 11.086 1 95.25 33 LEU B N 1
ATOM 3224 C CA . LEU B 1 33 ? -15.453 19.984 10.766 1 95.25 33 LEU B CA 1
ATOM 3225 C C . LEU B 1 33 ? -15.047 20.766 12.016 1 95.25 33 LEU B C 1
ATOM 3227 O O . LEU B 1 33 ? -13.945 21.312 12.07 1 95.25 33 LEU B O 1
ATOM 3231 N N . SER B 1 34 ? -15.867 20.828 12.992 1 94.62 34 SER B N 1
ATOM 3232 C CA . SER B 1 34 ? -15.57 21.578 14.211 1 94.62 34 SER B CA 1
ATOM 3233 C C . SER B 1 34 ? -14.547 20.844 15.078 1 94.62 34 SER B C 1
ATOM 3235 O O . SER B 1 34 ? -13.984 21.422 16 1 94.62 34 SER B O 1
ATOM 3237 N N . ASN B 1 35 ? -14.312 19.594 14.742 1 94.88 35 ASN B N 1
ATOM 3238 C CA . ASN B 1 35 ? -13.391 18.766 15.539 1 94.88 35 ASN B CA 1
ATOM 3239 C C . ASN B 1 35 ? -12.109 18.453 14.766 1 94.88 35 ASN B C 1
ATOM 3241 O O . ASN B 1 35 ? -11.391 17.531 15.109 1 94.88 35 ASN B O 1
ATOM 3245 N N . LEU B 1 36 ? -11.773 19.297 13.797 1 95.56 36 LEU B N 1
ATOM 3246 C CA . LEU B 1 36 ? -10.547 19.109 13.023 1 95.56 36 LEU B CA 1
ATOM 3247 C C . LEU B 1 36 ? -9.328 19.5 13.852 1 95.56 36 LEU B C 1
ATOM 3249 O O . LEU B 1 36 ? -9.352 20.484 14.586 1 95.56 36 LEU B O 1
ATOM 3253 N N . TRP B 1 37 ? -8.258 18.719 13.797 1 94.81 37 TRP B N 1
ATOM 3254 C CA . TRP B 1 37 ? -6.969 19.094 14.359 1 94.81 37 TRP B CA 1
ATOM 3255 C C . TRP B 1 37 ? -5.844 18.828 13.359 1 94.81 37 TRP B C 1
ATOM 3257 O O . TRP B 1 37 ? -5.332 17.719 13.273 1 94.81 37 TRP B O 1
ATOM 3267 N N . LEU B 1 38 ? -5.477 19.812 12.625 1 95.62 38 LEU B N 1
ATOM 3268 C CA . LEU B 1 38 ? -4.488 19.75 11.555 1 95.62 38 LEU B CA 1
ATOM 3269 C C . LEU B 1 38 ? -3.545 20.953 11.633 1 95.62 38 LEU B C 1
ATOM 3271 O O . LEU B 1 38 ? -3.846 21.938 12.289 1 95.62 38 LEU B O 1
ATOM 3275 N N . ASP B 1 39 ? -2.408 20.766 11.078 1 95.31 39 ASP B N 1
ATOM 3276 C CA . ASP B 1 39 ? -1.558 21.891 10.695 1 95.31 39 ASP B CA 1
ATOM 3277 C C . ASP B 1 39 ? -1.642 22.156 9.195 1 95.31 39 ASP B C 1
ATOM 3279 O O . ASP B 1 39 ? -1.206 21.328 8.391 1 95.31 39 ASP B O 1
ATOM 3283 N N . VAL B 1 40 ? -2.201 23.328 8.844 1 97.38 40 VAL B N 1
ATOM 3284 C CA . VAL B 1 40 ? -2.482 23.625 7.441 1 97.38 40 VAL B CA 1
ATOM 3285 C C . VAL B 1 40 ? -1.712 24.859 7.008 1 97.38 40 VAL B C 1
ATOM 3287 O O . VAL B 1 40 ? -1.754 25.891 7.688 1 97.38 40 VAL B O 1
ATOM 3290 N N . VAL B 1 41 ? -1.01 24.766 5.945 1 98.19 41 VAL B N 1
ATOM 3291 C CA . VAL B 1 41 ? -0.382 25.953 5.359 1 98.19 41 VAL B CA 1
ATOM 3292 C C . VAL B 1 41 ? -1.013 26.25 4.004 1 98.19 41 VAL B C 1
ATOM 3294 O O . VAL B 1 41 ? -1.044 25.391 3.121 1 98.19 41 VAL B O 1
ATOM 3297 N N . LEU B 1 42 ? -1.537 27.422 3.861 1 98.62 42 LEU B N 1
ATOM 3298 C CA . LEU B 1 42 ? -2.053 27.922 2.586 1 98.62 42 LEU B CA 1
ATOM 3299 C C . LEU B 1 42 ? -0.935 28.5 1.736 1 98.62 42 LEU B C 1
ATOM 3301 O O . LEU B 1 42 ? -0.157 29.328 2.217 1 98.62 42 LEU B O 1
ATOM 3305 N N . VAL B 1 43 ? -0.783 28.047 0.573 1 98.38 43 VAL B N 1
ATOM 3306 C CA . VAL B 1 43 ? 0.176 28.578 -0.391 1 98.38 43 VAL B CA 1
ATOM 3307 C C . VAL B 1 43 ? -0.568 29.203 -1.562 1 98.38 43 VAL B C 1
ATOM 3309 O O . VAL B 1 43 ? -1.17 28.5 -2.379 1 98.38 43 VAL B O 1
ATOM 3312 N N . VAL B 1 44 ? -0.445 30.562 -1.719 1 97.56 44 VAL B N 1
ATOM 3313 C CA . VAL B 1 44 ? -1.294 31.266 -2.666 1 97.56 44 VAL B CA 1
ATOM 3314 C C . VAL B 1 44 ? -0.425 32.031 -3.674 1 97.56 44 VAL B C 1
ATOM 3316 O O . VAL B 1 44 ? 0.444 32.812 -3.291 1 97.56 44 VAL B O 1
ATOM 3319 N N . ASP B 1 45 ? -0.667 31.75 -4.922 1 96.31 45 ASP B N 1
ATOM 3320 C CA . ASP B 1 45 ? -0.066 32.531 -5.996 1 96.31 45 ASP B CA 1
ATOM 3321 C C . ASP B 1 45 ? -0.642 33.969 -6.031 1 96.31 45 ASP B C 1
ATOM 3323 O O . ASP B 1 45 ? -1.835 34.156 -6.277 1 96.31 45 ASP B O 1
ATOM 3327 N N . ASN B 1 46 ? 0.178 34.938 -5.746 1 95.75 46 ASN B N 1
ATOM 3328 C CA . ASN B 1 46 ? -0.301 36.312 -5.852 1 95.75 46 ASN B CA 1
ATOM 3329 C C . ASN B 1 46 ? 0.446 37.094 -6.934 1 95.75 46 ASN B C 1
ATOM 3331 O O . ASN B 1 46 ? 0.623 38.312 -6.824 1 95.75 46 ASN B O 1
ATOM 3335 N N . SER B 1 47 ? 0.957 36.344 -7.938 1 93.19 47 SER B N 1
ATOM 3336 C CA . SER B 1 47 ? 1.613 37 -9.062 1 93.19 47 SER B CA 1
ATOM 3337 C C . SER B 1 47 ? 0.642 37.906 -9.828 1 93.19 47 SER B C 1
ATOM 3339 O O . SER B 1 47 ? -0.57 37.844 -9.609 1 93.19 47 SER B O 1
ATOM 3341 N N . GLN B 1 48 ? 1.179 38.688 -10.727 1 92 48 GLN B N 1
ATOM 3342 C CA . GLN B 1 48 ? 0.429 39.688 -11.438 1 92 48 GLN B CA 1
ATOM 3343 C C . GLN B 1 48 ? -0.763 39.094 -12.18 1 92 48 GLN B C 1
ATOM 3345 O O . GLN B 1 48 ? -1.833 39.719 -12.242 1 92 48 GLN B O 1
ATOM 3350 N N . GLU B 1 49 ? -0.615 37.969 -12.719 1 88.5 49 GLU B N 1
ATOM 3351 C CA . GLU B 1 49 ? -1.636 37.344 -13.562 1 88.5 49 GLU B CA 1
ATOM 3352 C C . GLU B 1 49 ? -2.865 36.969 -12.742 1 88.5 49 GLU B C 1
ATOM 3354 O O . GLU B 1 49 ? -3.959 36.812 -13.289 1 88.5 49 GLU B O 1
ATOM 3359 N N . MET B 1 50 ? -2.748 36.688 -11.438 1 92.06 50 MET B N 1
ATOM 3360 C CA . MET B 1 50 ? -3.879 36.312 -10.594 1 92.06 50 MET B CA 1
ATOM 3361 C C . MET B 1 50 ? -4.875 37.469 -10.477 1 92.06 50 MET B C 1
ATOM 3363 O O . MET B 1 50 ? -6.086 37.25 -10.508 1 92.06 50 MET B O 1
ATOM 3367 N N . GLY B 1 51 ? -4.309 38.656 -10.438 1 89.81 51 GLY B N 1
ATOM 3368 C CA . GLY B 1 51 ? -5.164 39.844 -10.344 1 89.81 51 GLY B CA 1
ATOM 3369 C C . GLY B 1 51 ? -5.992 39.875 -9.07 1 89.81 51 GLY B C 1
ATOM 3370 O O . GLY B 1 51 ? -5.984 38.938 -8.289 1 89.81 51 GLY B O 1
ATOM 3371 N N . SER B 1 52 ? -6.789 40.938 -8.891 1 90.38 52 SER B N 1
ATOM 3372 C CA . SER B 1 52 ? -7.566 41.156 -7.676 1 90.38 52 SER B CA 1
ATOM 3373 C C . SER B 1 52 ? -8.789 40.25 -7.617 1 90.38 52 SER B C 1
ATOM 3375 O O . SER B 1 52 ? -9.188 39.812 -6.535 1 90.38 52 SER B O 1
ATOM 3377 N N . GLN B 1 53 ? -9.375 39.969 -8.734 1 90.75 53 GLN B N 1
ATOM 3378 C CA . GLN B 1 53 ? -10.586 39.156 -8.758 1 90.75 53 GLN B CA 1
ATOM 3379 C C . GLN B 1 53 ? -10.297 37.719 -8.281 1 90.75 53 GLN B C 1
ATOM 3381 O O . GLN B 1 53 ? -11.008 37.188 -7.43 1 90.75 53 GLN B O 1
ATOM 3386 N N . ARG B 1 54 ? -9.281 37.125 -8.82 1 91.81 54 ARG B N 1
ATOM 3387 C CA . ARG B 1 54 ? -8.938 35.75 -8.43 1 91.81 54 ARG B CA 1
ATOM 3388 C C . ARG B 1 54 ? -8.531 35.688 -6.961 1 91.81 54 ARG B C 1
ATOM 3390 O O . ARG B 1 54 ? -8.867 34.75 -6.262 1 91.81 54 ARG B O 1
ATOM 3397 N N . LEU B 1 55 ? -7.816 36.688 -6.559 1 95.31 55 LEU B N 1
ATOM 3398 C CA . LEU B 1 55 ? -7.41 36.719 -5.156 1 95.31 55 LEU B CA 1
ATOM 3399 C C . LEU B 1 55 ? -8.625 36.844 -4.246 1 95.31 55 LEU B C 1
ATOM 3401 O O . LEU B 1 55 ? -8.664 36.25 -3.166 1 95.31 55 LEU B O 1
ATOM 3405 N N . ASN B 1 56 ? -9.586 37.625 -4.676 1 93.62 56 ASN B N 1
ATOM 3406 C CA . ASN B 1 56 ? -10.828 37.719 -3.918 1 93.62 56 ASN B CA 1
ATOM 3407 C C . ASN B 1 56 ? -11.57 36.375 -3.877 1 93.62 56 ASN B C 1
ATOM 3409 O O . ASN B 1 56 ? -12.148 36.031 -2.852 1 93.62 56 ASN B O 1
ATOM 3413 N N . ASP B 1 57 ? -11.594 35.719 -4.969 1 93.25 57 ASP B N 1
ATOM 3414 C CA . ASP B 1 57 ? -12.227 34.406 -5.031 1 93.25 57 ASP B CA 1
ATOM 3415 C C . ASP B 1 57 ? -11.547 33.406 -4.086 1 93.25 57 ASP B C 1
ATOM 3417 O O . ASP B 1 57 ? -12.211 32.625 -3.428 1 93.25 57 ASP B O 1
ATOM 3421 N N . ILE B 1 58 ? -10.227 33.469 -4.109 1 95.12 58 ILE B N 1
ATOM 3422 C CA . ILE B 1 58 ? -9.445 32.594 -3.23 1 95.12 58 ILE B CA 1
ATOM 3423 C C . ILE B 1 58 ? -9.766 32.906 -1.772 1 95.12 58 ILE B C 1
ATOM 3425 O O . ILE B 1 58 ? -9.953 32 -0.959 1 95.12 58 ILE B O 1
ATOM 3429 N N . THR B 1 59 ? -9.797 34.188 -1.491 1 95.81 59 THR B N 1
ATOM 3430 C CA . THR B 1 59 ? -10.148 34.625 -0.143 1 95.81 59 THR B CA 1
ATOM 3431 C C . THR B 1 59 ? -11.5 34.062 0.27 1 95.81 59 THR B C 1
ATOM 3433 O O . THR B 1 59 ? -11.633 33.469 1.357 1 95.81 59 THR B O 1
ATOM 3436 N N . SER B 1 60 ? -12.453 34.156 -0.602 1 94.25 60 SER B N 1
ATOM 3437 C CA . SER B 1 60 ? -13.781 33.625 -0.331 1 94.25 60 SER B CA 1
ATOM 3438 C C . SER B 1 60 ? -13.742 32.094 -0.134 1 94.25 60 SER B C 1
ATOM 3440 O O . SER B 1 60 ? -14.43 31.578 0.739 1 94.25 60 SER B O 1
ATOM 3442 N N . ASN B 1 61 ? -13.023 31.453 -0.957 1 94.56 61 ASN B N 1
ATOM 3443 C CA . ASN B 1 61 ? -12.891 30 -0.844 1 94.56 61 ASN B CA 1
ATOM 3444 C C . ASN B 1 61 ? -12.305 29.594 0.505 1 94.56 61 ASN B C 1
ATOM 3446 O O . ASN B 1 61 ? -12.859 28.734 1.192 1 94.56 61 ASN B O 1
ATOM 3450 N N . ILE B 1 62 ? -11.195 30.234 0.864 1 96.5 62 ILE B N 1
ATOM 3451 C CA . ILE B 1 62 ? -10.523 29.938 2.123 1 96.5 62 ILE B CA 1
ATOM 3452 C C . ILE B 1 62 ? -11.492 30.125 3.285 1 96.5 62 ILE B C 1
ATOM 3454 O O . ILE B 1 62 ? -11.586 29.281 4.172 1 96.5 62 ILE B O 1
ATOM 3458 N N . LEU B 1 63 ? -12.227 31.25 3.26 1 95.25 63 LEU B N 1
ATOM 3459 C CA . LEU B 1 63 ? -13.156 31.547 4.348 1 95.25 63 LEU B CA 1
ATOM 3460 C C . LEU B 1 63 ? -14.305 30.531 4.367 1 95.25 63 LEU B C 1
ATOM 3462 O O . LEU B 1 63 ? -14.82 30.188 5.438 1 95.25 63 LEU B O 1
ATOM 3466 N N . SER B 1 64 ? -14.711 30.062 3.219 1 94.62 64 SER B N 1
ATOM 3467 C CA . SER B 1 64 ? -15.734 29.031 3.16 1 94.62 64 SER B CA 1
ATOM 3468 C C . SER B 1 64 ? -15.211 27.703 3.688 1 94.62 64 SER B C 1
ATOM 3470 O O . SER B 1 64 ? -15.914 26.984 4.402 1 94.62 64 SER B O 1
ATOM 3472 N N . VAL B 1 65 ? -14 27.297 3.344 1 96.38 65 VAL B N 1
ATOM 3473 C CA . VAL B 1 65 ? -13.391 26.031 3.748 1 96.38 65 VAL B CA 1
ATOM 3474 C C . VAL B 1 65 ? -13.312 25.969 5.27 1 96.38 65 VAL B C 1
ATOM 3476 O O . VAL B 1 65 ? -13.633 24.938 5.867 1 96.38 65 VAL B O 1
ATOM 3479 N N . PHE B 1 66 ? -12.953 27.094 5.938 1 96.38 66 PHE B N 1
ATOM 3480 C CA . PHE B 1 66 ? -12.695 27.062 7.371 1 96.38 66 PHE B CA 1
ATOM 3481 C C . PHE B 1 66 ? -13.852 27.688 8.141 1 96.38 66 PHE B C 1
ATOM 3483 O O . PHE B 1 66 ? -13.82 27.766 9.375 1 96.38 66 PHE B O 1
ATOM 3490 N N . GLY B 1 67 ? -14.852 28.125 7.438 1 91.75 67 GLY B N 1
ATOM 3491 C CA . GLY B 1 67 ? -15.93 28.875 8.07 1 91.75 67 GLY B CA 1
ATOM 3492 C C . GLY B 1 67 ? -16.984 27.969 8.703 1 91.75 67 GLY B C 1
ATOM 3493 O O . GLY B 1 67 ? -17.891 28.453 9.367 1 91.75 67 GLY B O 1
ATOM 3494 N N . ALA B 1 68 ? -16.859 26.688 8.484 1 86.56 68 ALA B N 1
ATOM 3495 C CA . ALA B 1 68 ? -17.828 25.75 9.031 1 86.56 68 ALA B CA 1
ATOM 3496 C C . ALA B 1 68 ? -17.453 25.328 10.445 1 86.56 68 ALA B C 1
ATOM 3498 O O . ALA B 1 68 ? -17.359 24.141 10.742 1 86.56 68 ALA B O 1
ATOM 3499 N N . ASN B 1 69 ? -17.25 26.281 11.352 1 87.12 69 ASN B N 1
ATOM 3500 C CA . ASN B 1 69 ? -17.016 26.141 12.789 1 87.12 69 ASN B CA 1
ATOM 3501 C C . ASN B 1 69 ? -15.695 25.438 13.07 1 87.12 69 ASN B C 1
ATOM 3503 O O . ASN B 1 69 ? -15.508 24.859 14.148 1 87.12 69 ASN B O 1
ATOM 3507 N N . THR B 1 70 ? -14.867 25.406 12.078 1 94.38 70 THR B N 1
ATOM 3508 C CA . THR B 1 70 ? -13.523 24.891 12.352 1 94.38 70 THR B CA 1
ATOM 3509 C C . THR B 1 70 ? -12.852 25.703 13.453 1 94.38 70 THR B C 1
ATOM 3511 O O . THR B 1 70 ? -12.852 26.938 13.414 1 94.38 70 THR B O 1
ATOM 3514 N N . ARG B 1 71 ? -12.344 25.047 14.461 1 95.5 71 ARG B N 1
ATOM 3515 C CA . ARG B 1 71 ? -11.633 25.719 15.547 1 95.5 71 ARG B CA 1
ATOM 3516 C C . ARG B 1 71 ? -10.195 26.047 15.141 1 95.5 71 ARG B C 1
ATOM 3518 O O . ARG B 1 71 ? -9.359 25.156 15.023 1 95.5 71 ARG B O 1
ATOM 3525 N N . ILE B 1 72 ? -9.969 27.312 14.992 1 96.62 72 ILE B N 1
ATOM 3526 C CA . ILE B 1 72 ? -8.664 27.781 14.562 1 96.62 72 ILE B CA 1
ATOM 3527 C C . ILE B 1 72 ? -7.863 28.266 15.773 1 96.62 72 ILE B C 1
ATOM 3529 O O . ILE B 1 72 ? -8.383 29 16.609 1 96.62 72 ILE B O 1
ATOM 3533 N N . GLY B 1 73 ? -6.594 27.781 15.828 1 93.62 73 GLY B N 1
ATOM 3534 C CA . GLY B 1 73 ? -5.73 28.281 16.891 1 93.62 73 GLY B CA 1
ATOM 3535 C C . GLY B 1 73 ? -4.605 27.328 17.234 1 93.62 73 GLY B C 1
ATOM 3536 O O . GLY B 1 73 ? -4.492 26.25 16.656 1 93.62 73 GLY B O 1
ATOM 3537 N N . SER B 1 74 ? -3.723 27.719 18.141 1 90.19 74 SER B N 1
ATOM 3538 C CA . SER B 1 74 ? -2.562 26.938 18.547 1 90.19 74 SER B CA 1
ATOM 3539 C C . SER B 1 74 ? -2.572 26.672 20.047 1 90.19 74 SER B C 1
ATOM 3541 O O . SER B 1 74 ? -1.551 26.297 20.625 1 90.19 74 SER B O 1
ATOM 3543 N N . ASN B 1 75 ? -3.711 26.953 20.609 1 86 75 ASN B N 1
ATOM 3544 C CA . ASN B 1 75 ? -3.797 26.75 22.062 1 86 75 ASN B CA 1
ATOM 3545 C C . ASN B 1 75 ? -3.678 25.266 22.422 1 86 75 ASN B C 1
ATOM 3547 O O . ASN B 1 75 ? -4.547 24.469 22.062 1 86 75 ASN B O 1
ATOM 3551 N N . SER B 1 76 ? -2.709 24.875 23.188 1 80.12 76 SER B N 1
ATOM 3552 C CA . SER B 1 76 ? -2.43 23.484 23.547 1 80.12 76 SER B CA 1
ATOM 3553 C C . SER B 1 76 ? -3.506 22.922 24.469 1 80.12 76 SER B C 1
ATOM 3555 O O . SER B 1 76 ? -3.658 21.703 24.578 1 80.12 76 SER B O 1
ATOM 3557 N N . ALA B 1 77 ? -4.195 23.828 25.141 1 84.62 77 ALA B N 1
ATOM 3558 C CA . ALA B 1 77 ? -5.262 23.391 26.047 1 84.62 77 ALA B CA 1
ATOM 3559 C C . ALA B 1 77 ? -6.473 22.891 25.25 1 84.62 77 ALA B C 1
ATOM 3561 O O . ALA B 1 77 ? -7.34 22.203 25.812 1 84.62 77 ALA B O 1
ATOM 3562 N N . GLU B 1 78 ? -6.512 23.203 24.016 1 87.75 78 GLU B N 1
ATOM 3563 C CA . GLU B 1 78 ? -7.555 22.734 23.109 1 87.75 78 GLU B CA 1
ATOM 3564 C C . GLU B 1 78 ? -6.969 21.891 21.984 1 87.75 78 GLU B C 1
ATOM 3566 O O . GLU B 1 78 ? -6.727 22.391 20.891 1 87.75 78 GLU B O 1
ATOM 3571 N N . PRO B 1 79 ? -6.863 20.656 22.219 1 86.75 79 PRO B N 1
ATOM 3572 C CA . PRO B 1 79 ? -6.113 19.828 21.266 1 86.75 79 PRO B CA 1
ATOM 3573 C C . PRO B 1 79 ? -6.844 19.656 19.938 1 86.75 79 PRO B C 1
ATOM 3575 O O . PRO B 1 79 ? -6.211 19.375 18.922 1 86.75 79 PRO B O 1
ATOM 3578 N N . ARG B 1 80 ? -8.141 19.766 19.891 1 90.38 80 ARG B N 1
ATOM 3579 C CA . ARG B 1 80 ? -8.891 19.625 18.656 1 90.38 80 ARG B CA 1
ATOM 3580 C C . ARG B 1 80 ? -8.977 20.969 17.922 1 90.38 80 ARG B C 1
ATOM 3582 O O . ARG B 1 80 ? -10.07 21.469 17.672 1 90.38 80 ARG B O 1
ATOM 3589 N N . THR B 1 81 ? -7.832 21.469 17.594 1 93.38 81 THR B N 1
ATOM 3590 C CA . THR B 1 81 ? -7.723 22.75 16.891 1 93.38 81 THR B CA 1
ATOM 3591 C C . THR B 1 81 ? -6.852 22.609 15.648 1 93.38 81 THR B C 1
ATOM 3593 O O . THR B 1 81 ? -5.965 21.75 15.594 1 93.38 81 THR B O 1
ATOM 3596 N N . THR B 1 82 ? -7.172 23.469 14.695 1 95.81 82 THR B N 1
ATOM 3597 C CA . THR B 1 82 ? -6.41 23.516 13.453 1 95.81 82 THR B CA 1
ATOM 3598 C C . THR B 1 82 ? -5.578 24.797 13.375 1 95.81 82 THR B C 1
ATOM 3600 O O . THR B 1 82 ? -6.102 25.891 13.586 1 95.81 82 THR B O 1
ATOM 3603 N N . ARG B 1 83 ? -4.309 24.609 13.211 1 95.88 83 ARG B N 1
ATOM 3604 C CA . ARG B 1 83 ? -3.463 25.766 12.953 1 95.88 83 ARG B CA 1
ATOM 3605 C C . ARG B 1 83 ? -3.367 26.047 11.453 1 95.88 83 ARG B C 1
ATOM 3607 O O . ARG B 1 83 ? -3.275 25.109 10.648 1 95.88 83 ARG B O 1
ATOM 3614 N N . VAL B 1 84 ? -3.463 27.344 11.125 1 97.12 84 VAL B N 1
ATOM 3615 C CA . VAL B 1 84 ? -3.453 27.719 9.719 1 97.12 84 VAL B CA 1
ATOM 3616 C C . VAL B 1 84 ? -2.367 28.766 9.461 1 97.12 84 VAL B C 1
ATOM 3618 O O . VAL B 1 84 ? -2.281 29.766 10.18 1 97.12 84 VAL B O 1
ATOM 3621 N N . GLY B 1 85 ? -1.456 28.422 8.609 1 97.44 85 GLY B N 1
ATOM 3622 C CA . GLY B 1 85 ? -0.481 29.375 8.109 1 97.44 85 GLY B CA 1
ATOM 3623 C C . GLY B 1 85 ? -0.772 29.844 6.695 1 97.44 85 GLY B C 1
ATOM 3624 O O . GLY B 1 85 ? -1.605 29.266 6 1 97.44 85 GLY B O 1
ATOM 3625 N N . LEU B 1 86 ? -0.081 30.953 6.277 1 98.5 86 LEU B N 1
ATOM 3626 C CA . LEU B 1 86 ? -0.295 31.516 4.949 1 98.5 86 LEU B CA 1
ATOM 3627 C C . LEU B 1 86 ? 1.027 31.938 4.32 1 98.5 86 LEU B C 1
ATOM 3629 O O . LEU B 1 86 ? 1.806 32.688 4.93 1 98.5 86 LEU B O 1
ATOM 3633 N N . VAL B 1 87 ? 1.241 31.391 3.223 1 98.38 87 VAL B N 1
ATOM 3634 C CA . VAL B 1 87 ? 2.379 31.75 2.387 1 98.38 87 VAL B CA 1
ATOM 3635 C C . VAL B 1 87 ? 1.886 32.25 1.034 1 98.38 87 VAL B C 1
ATOM 3637 O O . VAL B 1 87 ? 1.057 31.609 0.387 1 98.38 87 VAL B O 1
ATOM 3640 N N . THR B 1 88 ? 2.342 33.469 0.63 1 97.5 88 THR B N 1
ATOM 3641 C CA . THR B 1 88 ? 2.125 33.938 -0.737 1 97.5 88 THR B CA 1
ATOM 3642 C C . THR B 1 88 ? 3.414 33.844 -1.549 1 97.5 88 THR B C 1
ATOM 3644 O O . THR B 1 88 ? 4.512 33.812 -0.984 1 97.5 88 THR B O 1
ATOM 3647 N N . TYR B 1 89 ? 3.236 33.625 -2.869 1 95.75 89 TYR B N 1
ATOM 3648 C CA . TYR B 1 89 ? 4.449 33.562 -3.678 1 95.75 89 TYR B CA 1
ATOM 3649 C C . TYR B 1 89 ? 4.219 34.156 -5.062 1 95.75 89 TYR B C 1
ATOM 3651 O O . TYR B 1 89 ? 3.084 34.219 -5.539 1 95.75 89 TYR B O 1
ATOM 3659 N N . ASN B 1 90 ? 5.191 34.688 -5.645 1 94.62 90 ASN B N 1
ATOM 3660 C CA . ASN B 1 90 ? 5.418 35.094 -7.031 1 94.62 90 ASN B CA 1
ATOM 3661 C C . ASN B 1 90 ? 6.805 34.656 -7.516 1 94.62 90 ASN B C 1
ATOM 3663 O O . ASN B 1 90 ? 7.133 33.469 -7.523 1 94.62 90 ASN B O 1
ATOM 3667 N N . SER B 1 91 ? 7.723 35.594 -7.707 1 90.94 91 SER B N 1
ATOM 3668 C CA . SER B 1 91 ? 9.102 35.188 -7.98 1 90.94 91 SER B CA 1
ATOM 3669 C C . SER B 1 91 ? 9.805 34.719 -6.711 1 90.94 91 SER B C 1
ATOM 3671 O O . SER B 1 91 ? 10.727 33.906 -6.766 1 90.94 91 SER B O 1
ATOM 3673 N N . ALA B 1 92 ? 9.297 35.219 -5.66 1 93.62 92 ALA B N 1
ATOM 3674 C CA . ALA B 1 92 ? 9.766 34.844 -4.336 1 93.62 92 ALA B CA 1
ATOM 3675 C C . ALA B 1 92 ? 8.602 34.531 -3.4 1 93.62 92 ALA B C 1
ATOM 3677 O O . ALA B 1 92 ? 7.465 34.938 -3.664 1 93.62 92 ALA B O 1
ATOM 3678 N N . ALA B 1 93 ? 8.906 33.781 -2.369 1 96.19 93 ALA B N 1
ATOM 3679 C CA . ALA B 1 93 ? 7.859 33.438 -1.406 1 96.19 93 ALA B CA 1
ATOM 3680 C C . ALA B 1 93 ? 7.918 34.344 -0.187 1 96.19 93 ALA B C 1
ATOM 3682 O O . ALA B 1 93 ? 8.992 34.812 0.206 1 96.19 93 ALA B O 1
ATOM 3683 N N . THR B 1 94 ? 6.801 34.688 0.336 1 97.19 94 THR B N 1
ATOM 3684 C CA . THR B 1 94 ? 6.672 35.531 1.536 1 97.19 94 THR B CA 1
ATOM 3685 C C . THR B 1 94 ? 5.836 34.812 2.592 1 97.19 94 THR B C 1
ATOM 3687 O O . THR B 1 94 ? 4.73 34.344 2.307 1 97.19 94 THR B O 1
ATOM 3690 N N . LEU B 1 95 ? 6.414 34.656 3.797 1 97.62 95 LEU B N 1
ATOM 3691 C CA . LEU B 1 95 ? 5.641 34.156 4.926 1 97.62 95 LEU B CA 1
ATOM 3692 C C . LEU B 1 95 ? 4.746 35.25 5.508 1 97.62 95 LEU B C 1
ATOM 3694 O O . LEU B 1 95 ? 5.234 36.188 6.152 1 97.62 95 LEU B O 1
ATOM 3698 N N . ASN B 1 96 ? 3.514 35.188 5.301 1 97.81 96 ASN B N 1
ATOM 3699 C CA . ASN B 1 96 ? 2.57 36.188 5.797 1 97.81 96 ASN B CA 1
ATOM 3700 C C . ASN B 1 96 ? 2.135 35.875 7.227 1 97.81 96 ASN B C 1
ATOM 3702 O O . ASN B 1 96 ? 1.967 36.781 8.039 1 97.81 96 ASN B O 1
ATOM 3706 N N . ALA B 1 97 ? 1.901 34.656 7.48 1 97.25 97 ALA B N 1
ATOM 3707 C CA . ALA B 1 97 ? 1.482 34.188 8.805 1 97.25 97 ALA B CA 1
ATOM 3708 C C . ALA B 1 97 ? 1.979 32.781 9.07 1 97.25 97 ALA B C 1
ATOM 3710 O O . ALA B 1 97 ? 1.789 31.875 8.25 1 97.25 97 ALA B O 1
ATOM 3711 N N . ASP B 1 98 ? 2.672 32.562 10.211 1 96 98 ASP B N 1
ATOM 3712 C CA . ASP B 1 98 ? 3.045 31.219 10.586 1 96 98 ASP B CA 1
ATOM 3713 C C . ASP B 1 98 ? 1.879 30.5 11.258 1 96 98 ASP B C 1
ATOM 3715 O O . ASP B 1 98 ? 0.75 30.984 11.25 1 96 98 ASP B O 1
ATOM 3719 N N . LEU B 1 99 ? 2.127 29.312 11.797 1 95.31 99 LEU B N 1
ATOM 3720 C CA . LEU B 1 99 ? 1.054 28.453 12.297 1 95.31 99 LEU B CA 1
ATOM 3721 C C . LEU B 1 99 ? 0.512 28.984 13.617 1 95.31 99 LEU B C 1
ATOM 3723 O O . LEU B 1 99 ? -0.545 28.547 14.078 1 95.31 99 LEU B O 1
ATOM 3727 N N . ASN B 1 100 ? 1.145 29.969 14.18 1 93.69 100 ASN B N 1
ATOM 3728 C CA . ASN B 1 100 ? 0.735 30.484 15.492 1 93.69 100 ASN B CA 1
ATOM 3729 C C . ASN B 1 100 ? 0.126 31.875 15.391 1 93.69 100 ASN B C 1
ATOM 3731 O O . ASN B 1 100 ? -0.248 32.469 16.406 1 93.69 100 ASN B O 1
ATOM 3735 N N . GLN B 1 101 ? 0.002 32.375 14.211 1 94.69 101 GLN B N 1
ATOM 3736 C CA . GLN B 1 101 ? -0.438 33.75 14.039 1 94.69 101 GLN B CA 1
ATOM 3737 C C . GLN B 1 101 ? -1.953 33.875 14.18 1 94.69 101 GLN B C 1
ATOM 3739 O O . GLN B 1 101 ? -2.451 34.75 14.867 1 94.69 101 GLN B O 1
ATOM 3744 N N . PHE B 1 102 ? -2.682 33.062 13.438 1 96.56 102 PHE B N 1
ATOM 3745 C CA . PHE B 1 102 ? -4.137 33.094 13.508 1 96.56 102 PHE B CA 1
ATOM 3746 C C . PHE B 1 102 ? -4.645 32.281 14.703 1 96.56 102 PHE B C 1
ATOM 3748 O O . PHE B 1 102 ? -4.371 31.094 14.812 1 96.56 102 PHE B O 1
ATOM 3755 N N . GLN B 1 103 ? -5.383 32.938 15.625 1 96 103 GLN B N 1
ATOM 3756 C CA . GLN B 1 103 ? -5.828 32.281 16.844 1 96 103 GLN B CA 1
ATOM 3757 C C . GLN B 1 103 ? -7.348 32.125 16.859 1 96 103 GLN B C 1
ATOM 3759 O O . GLN B 1 103 ? -7.91 31.609 17.828 1 96 103 GLN B O 1
ATOM 3764 N N . SER B 1 104 ? -8.031 32.531 15.875 1 95.81 104 SER B N 1
ATOM 3765 C CA . SER B 1 104 ? -9.469 32.406 15.68 1 95.81 104 SER B CA 1
ATOM 3766 C C . SER B 1 104 ? -9.844 32.531 14.203 1 95.81 104 SER B C 1
ATOM 3768 O O . SER B 1 104 ? -9.008 32.938 13.383 1 95.81 104 SER B O 1
ATOM 3770 N N . PHE B 1 105 ? -11.078 32.156 13.961 1 95.62 105 PHE B N 1
ATOM 3771 C CA . PHE B 1 105 ? -11.562 32.344 12.594 1 95.62 105 PHE B CA 1
ATOM 3772 C C . PHE B 1 105 ? -11.531 33.844 12.211 1 95.62 105 PHE B C 1
ATOM 3774 O O . PHE B 1 105 ? -11.25 34.156 11.062 1 95.62 105 PHE B O 1
ATOM 3781 N N . SER B 1 106 ? -11.859 34.688 13.125 1 96.38 106 SER B N 1
ATOM 3782 C CA . SER B 1 106 ? -11.828 36.125 12.859 1 96.38 106 SER B CA 1
ATOM 3783 C C . SER B 1 106 ? -10.422 36.594 12.492 1 96.38 106 SER B C 1
ATOM 3785 O O . SER B 1 106 ? -10.242 37.406 11.586 1 96.38 106 SER B O 1
ATOM 3787 N N . ASP B 1 107 ? -9.422 36.062 13.242 1 96.69 107 ASP B N 1
ATOM 3788 C CA . ASP B 1 107 ? -8.031 36.375 12.914 1 96.69 107 ASP B CA 1
ATOM 3789 C C . ASP B 1 107 ? -7.699 35.938 11.492 1 96.69 107 ASP B C 1
ATOM 3791 O O . ASP B 1 107 ? -7.055 36.656 10.742 1 96.69 107 ASP B O 1
ATOM 3795 N N . LEU B 1 108 ? -8.102 34.719 11.211 1 97.38 108 LEU B N 1
ATOM 3796 C CA . LEU B 1 108 ? -7.852 34.188 9.883 1 97.38 108 LEU B CA 1
ATOM 3797 C C . LEU B 1 108 ? -8.516 35.031 8.812 1 97.38 108 LEU B C 1
ATOM 3799 O O . LEU B 1 108 ? -7.891 35.375 7.805 1 97.38 108 LEU B O 1
ATOM 3803 N N . ARG B 1 109 ? -9.797 35.344 9 1 96.19 109 ARG B N 1
ATOM 3804 C CA . ARG B 1 109 ? -10.555 36.188 8.062 1 96.19 109 ARG B CA 1
ATOM 3805 C C . ARG B 1 109 ? -9.859 37.5 7.805 1 96.19 109 ARG B C 1
ATOM 3807 O O . ARG B 1 109 ? -9.609 37.875 6.652 1 96.19 109 ARG B O 1
ATOM 3814 N N . ASN B 1 110 ? -9.523 38.188 8.867 1 97.12 110 ASN B N 1
ATOM 3815 C CA . ASN B 1 110 ? -8.883 39.5 8.734 1 97.12 110 ASN B CA 1
ATOM 3816 C C . ASN B 1 110 ? -7.523 39.375 8.047 1 97.12 110 ASN B C 1
ATOM 3818 O O . ASN B 1 110 ? -7.172 40.219 7.215 1 97.12 110 ASN B O 1
ATOM 3822 N N . GLY B 1 111 ? -6.758 38.375 8.469 1 97 111 GLY B N 1
ATOM 3823 C CA . GLY B 1 111 ? -5.449 38.156 7.879 1 97 111 GLY B CA 1
ATOM 3824 C C . GLY B 1 111 ? -5.504 37.875 6.391 1 97 111 GLY B C 1
ATOM 3825 O O . GLY B 1 111 ? -4.812 38.5 5.602 1 97 111 GLY B O 1
ATOM 3826 N N . VAL B 1 112 ? -6.355 36.906 6.008 1 97.06 112 VAL B N 1
ATOM 3827 C CA . VAL B 1 112 ? -6.445 36.5 4.613 1 97.06 112 VAL B CA 1
ATOM 3828 C C . VAL B 1 112 ? -6.934 37.656 3.754 1 97.06 112 VAL B C 1
ATOM 3830 O O . VAL B 1 112 ? -6.414 37.875 2.656 1 97.06 112 VAL B O 1
ATOM 3833 N N . ILE B 1 113 ? -7.969 38.438 4.211 1 95.12 113 ILE B N 1
ATOM 3834 C CA . ILE B 1 113 ? -8.484 39.562 3.477 1 95.12 113 ILE B CA 1
ATOM 3835 C C . ILE B 1 113 ? -7.367 40.594 3.277 1 95.12 113 ILE B C 1
ATOM 3837 O O . ILE B 1 113 ? -7.223 41.156 2.191 1 95.12 113 ILE B O 1
ATOM 3841 N N . SER B 1 114 ? -6.574 40.812 4.344 1 96 114 SER B N 1
ATOM 3842 C CA . SER B 1 114 ? -5.523 41.812 4.301 1 96 114 SER B CA 1
ATOM 3843 C C . SER B 1 114 ? -4.375 41.375 3.398 1 96 114 SER B C 1
ATOM 3845 O O . SER B 1 114 ? -3.902 42.156 2.568 1 96 114 SER B O 1
ATOM 3847 N N . PHE B 1 115 ? -3.926 40.156 3.543 1 95.44 115 PHE B N 1
ATOM 3848 C CA . PHE B 1 115 ? -2.711 39.719 2.873 1 95.44 115 PHE B CA 1
ATOM 3849 C C . PHE B 1 115 ? -2.986 39.406 1.407 1 95.44 115 PHE B C 1
ATOM 3851 O O . PHE B 1 115 ? -2.068 39.406 0.584 1 95.44 115 PHE B O 1
ATOM 3858 N N . LEU B 1 116 ? -4.223 39.094 1.025 1 95.75 116 LEU B N 1
ATOM 3859 C CA . LEU B 1 116 ? -4.543 38.719 -0.344 1 95.75 116 LEU B CA 1
ATOM 3860 C C . LEU B 1 116 ? -5.316 39.812 -1.055 1 95.75 116 LEU B C 1
ATOM 3862 O O . LEU B 1 116 ? -6.055 39.562 -2.004 1 95.75 116 LEU B O 1
ATOM 3866 N N . LYS B 1 117 ? -5.156 40.969 -0.581 1 91 117 LYS B N 1
ATOM 3867 C CA . LYS B 1 117 ? -5.906 42.094 -1.111 1 91 117 LYS B CA 1
ATOM 3868 C C . LYS B 1 117 ? -5.387 42.5 -2.486 1 91 117 LYS B C 1
ATOM 3870 O O . LYS B 1 117 ? -6.168 42.844 -3.375 1 91 117 LYS B O 1
ATOM 3875 N N . VAL B 1 118 ? -4.043 42.562 -2.625 1 89.5 118 VAL B N 1
ATOM 3876 C CA . VAL B 1 118 ? -3.463 43.062 -3.855 1 89.5 118 VAL B CA 1
ATOM 3877 C C . VAL B 1 118 ? -2.461 42.062 -4.422 1 89.5 118 VAL B C 1
ATOM 3879 O O . VAL B 1 118 ? -1.678 41.469 -3.678 1 89.5 118 VAL B O 1
ATOM 3882 N N . ALA B 1 119 ? -2.551 41.938 -5.691 1 91.88 119 ALA B N 1
ATOM 3883 C CA . ALA B 1 119 ? -1.586 41.094 -6.379 1 91.88 119 ALA B CA 1
ATOM 3884 C C . ALA B 1 119 ? -0.242 41.781 -6.531 1 91.88 119 ALA B C 1
ATOM 3886 O O . ALA B 1 119 ? -0.18 43.031 -6.555 1 91.88 119 ALA B O 1
ATOM 3887 N N . ALA B 1 120 ? 0.755 40.969 -6.586 1 90.69 120 ALA B N 1
ATOM 3888 C CA . ALA B 1 120 ? 2.08 41.531 -6.836 1 90.69 120 ALA B CA 1
ATOM 3889 C C . ALA B 1 120 ? 2.221 41.969 -8.289 1 90.69 120 ALA B C 1
ATOM 3891 O O . ALA B 1 120 ? 1.412 41.594 -9.141 1 90.69 120 ALA B O 1
ATOM 3892 N N . ASN B 1 121 ? 3.24 42.812 -8.555 1 90.81 121 ASN B N 1
ATOM 3893 C CA . ASN B 1 121 ? 3.498 43.312 -9.906 1 90.81 121 ASN B CA 1
ATOM 3894 C C . ASN B 1 121 ? 4.516 42.438 -10.641 1 90.81 121 ASN B C 1
ATOM 3896 O O . ASN B 1 121 ? 5.086 42.875 -11.648 1 90.81 121 ASN B O 1
ATOM 3900 N N . THR B 1 122 ? 4.754 41.344 -10.164 1 89.75 122 THR B N 1
ATOM 3901 C CA . THR B 1 122 ? 5.703 40.406 -10.773 1 89.75 122 THR B CA 1
ATOM 3902 C C . THR B 1 122 ? 4.973 39.344 -11.57 1 89.75 122 THR B C 1
ATOM 3904 O O . THR B 1 122 ? 3.975 38.781 -11.102 1 89.75 122 THR B O 1
ATOM 3907 N N . LYS B 1 123 ? 5.496 39 -12.828 1 87.12 123 LYS B N 1
ATOM 3908 C CA . LYS B 1 123 ? 4.844 38.062 -13.711 1 87.12 123 LYS B CA 1
ATOM 3909 C C . LYS B 1 123 ? 5.254 36.625 -13.383 1 87.12 123 LYS B C 1
ATOM 3911 O O . LYS B 1 123 ? 4.492 35.688 -13.609 1 87.12 123 LYS B O 1
ATOM 3916 N N . ASP B 1 124 ? 6.465 36.469 -12.844 1 89.06 124 ASP B N 1
ATOM 3917 C CA . ASP B 1 124 ? 6.973 35.156 -12.555 1 89.06 124 ASP B CA 1
ATOM 3918 C C . ASP B 1 124 ? 6.289 34.562 -11.328 1 89.06 124 ASP B C 1
ATOM 3920 O O . ASP B 1 124 ? 6 35.25 -10.367 1 89.06 124 ASP B O 1
ATOM 3924 N N . SER B 1 125 ? 5.918 33.281 -11.375 1 91.88 125 SER B N 1
ATOM 3925 C CA . SER B 1 125 ? 5.305 32.562 -10.281 1 91.88 125 SER B CA 1
ATOM 3926 C C . SER B 1 125 ? 6.016 31.219 -10.039 1 91.88 125 SER B C 1
ATOM 3928 O O . SER B 1 125 ? 5.734 30.234 -10.727 1 91.88 125 SER B O 1
ATOM 3930 N N . TYR B 1 126 ? 6.926 31.203 -9.141 1 93.19 126 TYR B N 1
ATOM 3931 C CA . TYR B 1 126 ? 7.68 30 -8.836 1 93.19 126 TYR B CA 1
ATOM 3932 C C . TYR B 1 126 ? 7.078 29.266 -7.645 1 93.19 126 TYR B C 1
ATOM 3934 O O . TYR B 1 126 ? 7.453 29.516 -6.496 1 93.19 126 TYR B O 1
ATOM 3942 N N . LEU B 1 127 ? 6.234 28.297 -7.949 1 95 127 LEU B N 1
ATOM 3943 C CA . LEU B 1 127 ? 5.516 27.531 -6.93 1 95 127 LEU B CA 1
ATOM 3944 C C . LEU B 1 127 ? 6.488 26.781 -6.031 1 95 127 LEU B C 1
ATOM 3946 O O . LEU B 1 127 ? 6.211 26.562 -4.848 1 95 127 LEU B O 1
ATOM 3950 N N . ALA B 1 128 ? 7.672 26.375 -6.551 1 95 128 ALA B N 1
ATOM 3951 C CA . ALA B 1 128 ? 8.688 25.672 -5.766 1 95 128 ALA B CA 1
ATOM 3952 C C . ALA B 1 128 ? 9.07 26.484 -4.527 1 95 128 ALA B C 1
ATOM 3954 O O . ALA B 1 128 ? 9.266 25.922 -3.449 1 95 128 ALA B O 1
ATOM 3955 N N . ASN B 1 129 ? 9.156 27.797 -4.695 1 94.75 129 ASN B N 1
ATOM 3956 C CA . ASN B 1 129 ? 9.492 28.656 -3.576 1 94.75 129 ASN B CA 1
ATOM 3957 C C . ASN B 1 129 ? 8.383 28.688 -2.525 1 94.75 129 ASN B C 1
ATOM 3959 O O . ASN B 1 129 ? 8.664 28.688 -1.325 1 94.75 129 ASN B O 1
ATOM 3963 N N . GLY B 1 130 ? 7.184 28.719 -2.996 1 96.88 130 GLY B N 1
ATOM 3964 C CA . GLY B 1 130 ? 6.055 28.672 -2.082 1 96.88 130 GLY B CA 1
ATOM 3965 C C . GLY B 1 130 ? 6.012 27.391 -1.262 1 96.88 130 GLY B C 1
ATOM 3966 O O . GLY B 1 130 ? 5.824 27.438 -0.045 1 96.88 130 GLY B O 1
ATOM 3967 N N . LEU B 1 131 ? 6.203 26.281 -1.951 1 96.69 131 LEU B N 1
ATOM 3968 C CA . LEU B 1 131 ? 6.188 24.984 -1.289 1 96.69 131 LEU B CA 1
ATOM 3969 C C . LEU B 1 131 ? 7.352 24.859 -0.31 1 96.69 131 LEU B C 1
ATOM 3971 O O . LEU B 1 131 ? 7.199 24.297 0.772 1 96.69 131 LEU B O 1
ATOM 3975 N N . ALA B 1 132 ? 8.469 25.359 -0.712 1 94.25 132 ALA B N 1
ATOM 3976 C CA . ALA B 1 132 ? 9.633 25.312 0.169 1 94.25 132 ALA B CA 1
ATOM 3977 C C . ALA B 1 132 ? 9.383 26.094 1.458 1 94.25 132 ALA B C 1
ATOM 3979 O O . ALA B 1 132 ? 9.734 25.625 2.547 1 94.25 132 ALA B O 1
ATOM 3980 N N . MET B 1 133 ? 8.844 27.234 1.309 1 96.19 133 MET B N 1
ATOM 3981 C CA . MET B 1 133 ? 8.531 28.031 2.492 1 96.19 133 MET B CA 1
ATOM 3982 C C . MET B 1 133 ? 7.48 27.344 3.354 1 96.19 133 MET B C 1
ATOM 3984 O O . MET B 1 133 ? 7.566 27.359 4.582 1 96.19 133 MET B O 1
ATOM 3988 N N . ALA B 1 134 ? 6.5 26.766 2.732 1 97.06 134 ALA B N 1
ATOM 3989 C CA . ALA B 1 134 ? 5.488 26.016 3.475 1 97.06 134 ALA B CA 1
ATOM 3990 C C . ALA B 1 134 ? 6.129 24.891 4.27 1 97.06 134 ALA B C 1
ATOM 3992 O O . ALA B 1 134 ? 5.754 24.641 5.418 1 97.06 134 ALA B O 1
ATOM 3993 N N . ALA B 1 135 ? 7.031 24.203 3.648 1 93.94 135 ALA B N 1
ATOM 3994 C CA . ALA B 1 135 ? 7.746 23.125 4.324 1 93.94 135 ALA B CA 1
ATOM 3995 C C . ALA B 1 135 ? 8.453 23.641 5.578 1 93.94 135 ALA B C 1
ATOM 3997 O O . ALA B 1 135 ? 8.422 22.984 6.621 1 93.94 135 ALA B O 1
ATOM 3998 N N . GLN B 1 136 ? 9.062 24.781 5.469 1 92.56 136 GLN B N 1
ATOM 3999 C CA . GLN B 1 136 ? 9.75 25.375 6.605 1 92.56 136 GLN B CA 1
ATOM 4000 C C . GLN B 1 136 ? 8.766 25.703 7.73 1 92.56 136 GLN B C 1
ATOM 4002 O O . GLN B 1 136 ? 9.078 25.5 8.906 1 92.56 136 GLN B O 1
ATOM 4007 N N . VAL B 1 137 ? 7.68 26.203 7.359 1 94.31 137 VAL B N 1
ATOM 4008 C CA . VAL B 1 137 ? 6.656 26.547 8.336 1 94.31 137 VAL B CA 1
ATOM 4009 C C . VAL B 1 137 ? 6.191 25.297 9.078 1 94.31 137 VAL B C 1
ATOM 4011 O O . VAL B 1 137 ? 6.039 25.312 10.297 1 94.31 137 VAL B O 1
ATOM 4014 N N . LEU B 1 138 ? 6.031 24.219 8.375 1 92.69 138 LEU B N 1
ATOM 4015 C CA . LEU B 1 138 ? 5.551 22.953 8.953 1 92.69 138 LEU B CA 1
ATOM 4016 C C . LEU B 1 138 ? 6.617 22.312 9.828 1 92.69 138 LEU B C 1
ATOM 4018 O O . LEU B 1 138 ? 6.305 21.516 10.719 1 92.69 138 LEU B O 1
ATOM 4022 N N . ASP B 1 139 ? 7.863 22.625 9.578 1 85.06 139 ASP B N 1
ATOM 4023 C CA . ASP B 1 139 ? 8.984 22.031 10.297 1 85.06 139 ASP B CA 1
ATOM 4024 C C . ASP B 1 139 ? 9.156 22.688 11.672 1 85.06 139 ASP B C 1
ATOM 4026 O O . ASP B 1 139 ? 9.75 22.094 12.57 1 85.06 139 ASP B O 1
ATOM 4030 N N . SER B 1 140 ? 8.797 23.828 11.859 1 70.81 140 SER B N 1
ATOM 4031 C CA . SER B 1 140 ? 9.102 24.641 13.031 1 70.81 140 SER B CA 1
ATOM 4032 C C . SER B 1 140 ? 8.359 24.141 14.258 1 70.81 140 SER B C 1
ATOM 4034 O O . SER B 1 140 ? 8.695 24.5 15.391 1 70.81 140 SER B O 1
ATOM 4036 N N . ASN B 1 141 ? 7.406 23.25 14.086 1 60.56 141 ASN B N 1
ATOM 4037 C CA . ASN B 1 141 ? 6.617 22.953 15.281 1 60.56 141 ASN B CA 1
ATOM 4038 C C . ASN B 1 141 ? 6.695 21.469 15.656 1 60.56 141 ASN B C 1
ATOM 4040 O O . ASN B 1 141 ? 6.105 20.625 14.977 1 60.56 141 ASN B O 1
ATOM 4044 N N . VAL B 1 142 ? 7.566 21.266 16.75 1 61.31 142 VAL B N 1
ATOM 4045 C CA . VAL B 1 142 ? 7.906 19.906 17.172 1 61.31 142 VAL B CA 1
ATOM 4046 C C . VAL B 1 142 ? 6.844 19.391 18.141 1 61.31 142 VAL B C 1
ATOM 4048 O O . VAL B 1 142 ? 6.723 18.172 18.344 1 61.31 142 VAL B O 1
ATOM 4051 N N . GLN B 1 143 ? 5.82 20.234 18.531 1 62.12 143 GLN B N 1
ATOM 4052 C CA . GLN B 1 143 ? 5.004 19.781 19.656 1 62.12 143 GLN B CA 1
ATOM 4053 C C . GLN B 1 143 ? 3.781 19.016 19.172 1 62.12 143 GLN B C 1
ATOM 4055 O O . GLN B 1 143 ? 3.098 18.359 19.953 1 62.12 143 GLN B O 1
ATOM 4060 N N . ARG B 1 144 ? 3.494 18.969 17.953 1 77.38 144 ARG B N 1
ATOM 4061 C CA . ARG B 1 144 ? 2.295 18.312 17.438 1 77.38 144 ARG B CA 1
ATOM 4062 C C . ARG B 1 144 ? 2.65 17.266 16.391 1 77.38 144 ARG B C 1
ATOM 4064 O O . ARG B 1 144 ? 2.039 17.219 15.32 1 77.38 144 ARG B O 1
ATOM 4071 N N . ASP B 1 145 ? 3.496 16.391 16.844 1 71.81 145 ASP B N 1
ATOM 4072 C CA . ASP B 1 145 ? 4.07 15.469 15.875 1 71.81 145 ASP B CA 1
ATOM 4073 C C . ASP B 1 145 ? 3.029 14.469 15.383 1 71.81 145 ASP B C 1
ATOM 4075 O O . ASP B 1 145 ? 3.18 13.883 14.312 1 71.81 145 ASP B O 1
ATOM 4079 N N . HIS B 1 146 ? 1.923 14.312 16.125 1 77.5 146 HIS B N 1
ATOM 4080 C CA . HIS B 1 146 ? 0.933 13.336 15.672 1 77.5 146 HIS B CA 1
ATOM 4081 C C . HIS B 1 146 ? -0.159 14 14.844 1 77.5 146 HIS B C 1
ATOM 4083 O O . HIS B 1 146 ? -1.064 13.328 14.352 1 77.5 146 HIS B O 1
ATOM 4089 N N . TYR B 1 147 ? -0.04 15.352 14.711 1 88.25 147 TYR B N 1
ATOM 4090 C CA . TYR B 1 147 ? -0.983 16.047 13.844 1 88.25 147 TYR B CA 1
ATOM 4091 C C . TYR B 1 147 ? -0.597 15.898 12.375 1 88.25 147 TYR B C 1
ATOM 4093 O O . TYR B 1 147 ? 0.585 15.961 12.031 1 88.25 147 TYR B O 1
ATOM 4101 N N . GLN B 1 148 ? -1.586 15.633 11.609 1 91.94 148 GLN B N 1
ATOM 4102 C CA . GLN B 1 148 ? -1.325 15.547 10.172 1 91.94 148 GLN B CA 1
ATOM 4103 C C . GLN B 1 148 ? -1.068 16.922 9.578 1 91.94 148 GLN B C 1
ATOM 4105 O O . GLN B 1 148 ? -1.625 17.922 10.039 1 91.94 148 GLN B O 1
ATOM 4110 N N . LYS B 1 149 ? -0.23 16.984 8.664 1 94.81 149 LYS B N 1
ATOM 4111 C CA . LYS B 1 149 ? 0.179 18.234 8.023 1 94.81 149 LYS B CA 1
ATOM 4112 C C . LYS B 1 149 ? -0.35 18.328 6.598 1 94.81 149 LYS B C 1
ATOM 4114 O O . LYS B 1 149 ? -0.263 17.359 5.836 1 94.81 149 LYS B O 1
ATOM 4119 N N . VAL B 1 150 ? -0.924 19.484 6.238 1 97.69 150 VAL B N 1
ATOM 4120 C CA . VAL B 1 150 ? -1.566 19.672 4.941 1 97.69 150 VAL B CA 1
ATOM 4121 C C . VAL B 1 150 ? -1.127 21 4.328 1 97.69 150 VAL B C 1
ATOM 4123 O O . VAL B 1 150 ? -1.007 22 5.031 1 97.69 150 VAL B O 1
ATOM 4126 N N . ILE B 1 151 ? -0.833 20.984 3.062 1 98.38 151 ILE B N 1
ATOM 4127 C CA . ILE B 1 151 ? -0.606 22.188 2.279 1 98.38 151 ILE B CA 1
ATOM 4128 C C . ILE B 1 151 ? -1.725 22.359 1.253 1 98.38 151 ILE B C 1
ATOM 4130 O O . ILE B 1 151 ? -2.055 21.422 0.526 1 98.38 151 ILE B O 1
ATOM 4134 N N . ILE B 1 152 ? -2.381 23.469 1.226 1 98.19 152 ILE B N 1
ATOM 4135 C CA . ILE B 1 152 ? -3.355 23.781 0.188 1 98.19 152 ILE B CA 1
ATOM 4136 C C . ILE B 1 152 ? -2.764 24.812 -0.776 1 98.19 152 ILE B C 1
ATOM 4138 O O . ILE B 1 152 ? -2.422 25.922 -0.374 1 98.19 152 ILE B O 1
ATOM 4142 N N . VAL B 1 153 ? -2.678 24.469 -2.047 1 97.31 153 VAL B N 1
ATOM 4143 C CA . VAL B 1 153 ? -2.066 25.312 -3.062 1 97.31 153 VAL B CA 1
ATOM 4144 C C . VAL B 1 153 ? -3.152 25.953 -3.928 1 97.31 153 VAL B C 1
ATOM 4146 O O . VAL B 1 153 ? -3.965 25.25 -4.531 1 97.31 153 VAL B O 1
ATOM 4149 N N . TYR B 1 154 ? -3.197 27.203 -3.949 1 95.56 154 TYR B N 1
ATOM 4150 C CA . TYR B 1 154 ? -4.027 27.984 -4.863 1 95.56 154 TYR B CA 1
ATOM 4151 C C . TYR B 1 154 ? -3.18 28.641 -5.945 1 95.56 154 TYR B C 1
ATOM 4153 O O . TYR B 1 154 ? -2.391 29.547 -5.664 1 95.56 154 TYR B O 1
ATOM 4161 N N . ALA B 1 155 ? -3.32 28.188 -7.117 1 92.94 155 ALA B N 1
ATOM 4162 C CA . ALA B 1 155 ? -2.467 28.703 -8.18 1 92.94 155 ALA B CA 1
ATOM 4163 C C . ALA B 1 155 ? -3.154 28.594 -9.539 1 92.94 155 ALA B C 1
ATOM 4165 O O . ALA B 1 155 ? -4.117 27.828 -9.695 1 92.94 155 ALA B O 1
ATOM 4166 N N . SER B 1 156 ? -2.748 29.406 -10.469 1 85.06 156 SER B N 1
ATOM 4167 C CA . SER B 1 156 ? -3.213 29.297 -11.852 1 85.06 156 SER B CA 1
ATOM 4168 C C . SER B 1 156 ? -2.221 28.516 -12.703 1 85.06 156 SER B C 1
ATOM 4170 O O . SER B 1 156 ? -2.619 27.703 -13.547 1 85.06 156 SER B O 1
ATOM 4172 N N . LYS B 1 157 ? -1.091 28.812 -12.664 1 80.81 157 LYS B N 1
ATOM 4173 C CA . LYS B 1 157 ? 0.028 28.141 -13.32 1 80.81 157 LYS B CA 1
ATOM 4174 C C . LYS B 1 157 ? 1.309 28.281 -12.5 1 80.81 157 LYS B C 1
ATOM 4176 O O . LYS B 1 157 ? 1.301 28.875 -11.422 1 80.81 157 LYS B O 1
ATOM 4181 N N . TYR B 1 158 ? 2.287 27.547 -12.922 1 78.5 158 TYR B N 1
ATOM 4182 C CA . TYR B 1 158 ? 3.6 27.781 -12.336 1 78.5 158 TYR B CA 1
ATOM 4183 C C . TYR B 1 158 ? 4.691 27.734 -13.398 1 78.5 158 TYR B C 1
ATOM 4185 O O . TYR B 1 158 ? 4.5 27.141 -14.461 1 78.5 158 TYR B O 1
ATOM 4193 N N . SER B 1 159 ? 5.633 28.453 -13.016 1 77.94 159 SER B N 1
ATOM 4194 C CA . SER B 1 159 ? 6.855 28.422 -13.812 1 77.94 159 SER B CA 1
ATOM 4195 C C . SER B 1 159 ? 7.969 27.672 -13.086 1 77.94 159 SER B C 1
ATOM 4197 O O . SER B 1 159 ? 7.953 27.562 -11.859 1 77.94 159 SER B O 1
ATOM 4199 N N . GLY B 1 160 ? 8.719 26.969 -13.867 1 72.81 160 GLY B N 1
ATOM 4200 C CA . GLY B 1 160 ? 9.891 26.453 -13.18 1 72.81 160 GLY B CA 1
ATOM 4201 C C . GLY B 1 160 ? 10.664 25.438 -14.016 1 72.81 160 GLY B C 1
ATOM 4202 O O . GLY B 1 160 ? 10.078 24.703 -14.805 1 72.81 160 GLY B O 1
ATOM 4203 N N . TYR B 1 161 ? 11.914 25.672 -14.023 1 73.88 161 TYR B N 1
ATOM 4204 C CA . TYR B 1 161 ? 12.883 24.734 -14.586 1 73.88 161 TYR B CA 1
ATOM 4205 C C . TYR B 1 161 ? 13.938 24.344 -13.562 1 73.88 161 TYR B C 1
ATOM 4207 O O . TYR B 1 161 ? 14.141 25.062 -12.578 1 73.88 161 TYR B O 1
ATOM 4215 N N . GLY B 1 162 ? 14.516 23.188 -13.703 1 71.62 162 GLY B N 1
ATOM 4216 C CA . GLY B 1 162 ? 15.555 22.766 -12.781 1 71.62 162 GLY B CA 1
ATOM 4217 C C . GLY B 1 162 ? 15.094 22.734 -11.336 1 71.62 162 GLY B C 1
ATOM 4218 O O . GLY B 1 162 ? 14.078 22.125 -11.008 1 71.62 162 GLY B O 1
ATOM 4219 N N . ASP B 1 163 ? 15.805 23.594 -10.523 1 74.62 163 ASP B N 1
ATOM 4220 C CA . ASP B 1 163 ? 15.547 23.656 -9.086 1 74.62 163 ASP B CA 1
ATOM 4221 C C . ASP B 1 163 ? 14.234 24.375 -8.789 1 74.62 163 ASP B C 1
ATOM 4223 O O . ASP B 1 163 ? 13.688 24.266 -7.695 1 74.62 163 ASP B O 1
ATOM 4227 N N . LEU B 1 164 ? 13.773 25.047 -9.734 1 84.44 164 LEU B N 1
ATOM 4228 C CA . LEU B 1 164 ? 12.531 25.781 -9.547 1 84.44 164 LEU B CA 1
ATOM 4229 C C . LEU B 1 164 ? 11.328 24.969 -10.016 1 84.44 164 LEU B C 1
ATOM 4231 O O . LEU B 1 164 ? 10.195 25.438 -9.953 1 84.44 164 LEU B O 1
ATOM 4235 N N . ASN B 1 165 ? 11.617 23.766 -10.43 1 88.31 165 ASN B N 1
ATOM 4236 C CA . ASN B 1 1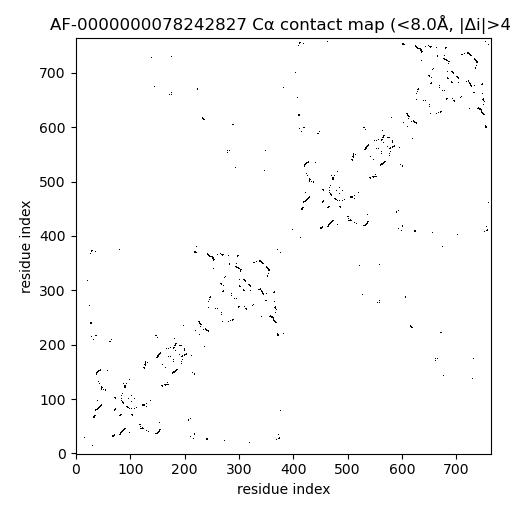65 ? 10.523 22.844 -10.711 1 88.31 165 ASN B CA 1
ATOM 4237 C C . ASN B 1 165 ? 9.836 22.375 -9.422 1 88.31 165 ASN B C 1
ATOM 4239 O O . ASN B 1 165 ? 10.461 21.734 -8.578 1 88.31 165 ASN B O 1
ATOM 4243 N N . PRO B 1 166 ? 8.57 22.656 -9.305 1 93.56 166 PRO B N 1
ATOM 4244 C CA . PRO B 1 166 ? 7.902 22.344 -8.039 1 93.56 166 PRO B CA 1
ATOM 4245 C C . PRO B 1 166 ? 7.672 20.859 -7.84 1 93.56 166 PRO B C 1
ATOM 4247 O O . PRO B 1 166 ? 7.324 20.422 -6.738 1 93.56 166 PRO B O 1
ATOM 4250 N N . GLN B 1 167 ? 7.836 20.047 -8.859 1 91.5 167 GLN B N 1
ATOM 4251 C CA . GLN B 1 167 ? 7.559 18.625 -8.773 1 91.5 167 GLN B CA 1
ATOM 4252 C C . GLN B 1 167 ? 8.453 17.953 -7.734 1 91.5 167 GLN B C 1
ATOM 4254 O O . GLN B 1 167 ? 7.988 17.125 -6.941 1 91.5 167 GLN B O 1
ATOM 4259 N N . SER B 1 168 ? 9.695 18.312 -7.75 1 87.38 168 SER B N 1
ATOM 4260 C CA . SER B 1 168 ? 10.656 17.688 -6.855 1 87.38 168 SER B CA 1
ATOM 4261 C C . SER B 1 168 ? 10.297 17.922 -5.395 1 87.38 168 SER B C 1
ATOM 4263 O O . SER B 1 168 ? 10.258 16.984 -4.594 1 87.38 168 SER B O 1
ATOM 4265 N N . ILE B 1 169 ? 10.086 19.156 -5.074 1 91.12 169 ILE B N 1
ATOM 4266 C CA . ILE B 1 169 ? 9.781 19.484 -3.686 1 91.12 169 ILE B CA 1
ATOM 4267 C C . ILE B 1 169 ? 8.406 18.922 -3.316 1 91.12 169 ILE B C 1
ATOM 4269 O O . ILE B 1 169 ? 8.195 18.484 -2.184 1 91.12 169 ILE B O 1
ATOM 4273 N N . ALA B 1 170 ? 7.488 18.953 -4.215 1 94.31 170 ALA B N 1
ATOM 4274 C CA . ALA B 1 170 ? 6.184 18.344 -3.959 1 94.31 170 ALA B CA 1
ATOM 4275 C C . ALA B 1 170 ? 6.316 16.859 -3.637 1 94.31 170 ALA B C 1
ATOM 4277 O O . ALA B 1 170 ? 5.707 16.375 -2.684 1 94.31 170 ALA B O 1
ATOM 4278 N N . ASP B 1 171 ? 7.086 16.203 -4.418 1 89.94 171 ASP B N 1
ATOM 4279 C CA . ASP B 1 171 ? 7.297 14.781 -4.207 1 89.94 171 ASP B CA 1
ATOM 4280 C C . ASP B 1 171 ? 7.934 14.516 -2.844 1 89.94 171 ASP B C 1
ATOM 4282 O O . ASP B 1 171 ? 7.566 13.562 -2.154 1 89.94 171 ASP B O 1
ATOM 4286 N N . ARG B 1 172 ? 8.852 15.336 -2.49 1 87.56 172 ARG B N 1
ATOM 4287 C CA . ARG B 1 172 ? 9.508 15.195 -1.195 1 87.56 172 ARG B CA 1
ATOM 4288 C C . ARG B 1 172 ? 8.516 15.414 -0.055 1 87.56 172 ARG B C 1
ATOM 4290 O O . ARG B 1 172 ? 8.523 14.672 0.931 1 87.56 172 ARG B O 1
ATOM 4297 N N . LEU B 1 173 ? 7.707 16.406 -0.213 1 93.44 173 LEU B N 1
ATOM 4298 C CA . LEU B 1 173 ? 6.703 16.703 0.803 1 93.44 173 LEU B CA 1
ATOM 4299 C C . LEU B 1 173 ? 5.711 15.547 0.929 1 93.44 173 LEU B C 1
ATOM 4301 O O . LEU B 1 173 ? 5.445 15.062 2.035 1 93.44 173 LEU B O 1
ATOM 4305 N N . LYS B 1 174 ? 5.238 15.094 -0.143 1 93.06 174 LYS B N 1
ATOM 4306 C CA . LYS B 1 174 ? 4.324 13.953 -0.121 1 93.06 174 LYS B CA 1
ATOM 4307 C C . LYS B 1 174 ? 5.008 12.719 0.447 1 93.06 174 LYS B C 1
ATOM 4309 O O . LYS B 1 174 ? 4.406 11.969 1.227 1 93.06 174 LYS B O 1
ATOM 4314 N N . GLY B 1 175 ? 6.184 12.555 0.05 1 86.19 175 GLY B N 1
ATOM 4315 C CA . GLY B 1 175 ? 6.965 11.438 0.551 1 86.19 175 GLY B CA 1
ATOM 4316 C C . GLY B 1 175 ? 7.176 11.477 2.053 1 86.19 175 GLY B C 1
ATOM 4317 O O . GLY B 1 175 ? 7.422 10.445 2.682 1 86.19 175 GLY B O 1
ATOM 4318 N N . SER B 1 176 ? 7.094 12.664 2.588 1 86.44 176 SER B N 1
ATOM 4319 C CA . SER B 1 176 ? 7.273 12.844 4.027 1 86.44 176 SER B CA 1
ATOM 4320 C C . SER B 1 176 ? 5.953 12.695 4.773 1 86.44 176 SER B C 1
ATOM 4322 O O . SER B 1 176 ? 5.91 12.805 6 1 86.44 176 SER B O 1
ATOM 4324 N N . GLY B 1 177 ? 4.918 12.508 4.039 1 87 177 GLY B N 1
ATOM 4325 C CA . GLY B 1 177 ? 3.619 12.312 4.66 1 87 177 GLY B CA 1
ATOM 4326 C C . GLY B 1 177 ? 2.748 13.555 4.633 1 87 177 GLY B C 1
ATOM 4327 O O . GLY B 1 177 ? 1.598 13.516 5.074 1 87 177 GLY B O 1
ATOM 4328 N N . VAL B 1 178 ? 3.291 14.641 4.172 1 93.5 178 VAL B N 1
ATOM 4329 C CA . VAL B 1 178 ? 2.502 15.867 4.047 1 93.5 178 VAL B CA 1
ATOM 4330 C C . VAL B 1 178 ? 1.499 15.719 2.904 1 93.5 178 VAL B C 1
ATOM 4332 O O . VAL B 1 178 ? 1.837 15.203 1.835 1 93.5 178 VAL B O 1
ATOM 4335 N N . LYS B 1 179 ? 0.277 16.094 3.188 1 96.94 179 LYS B N 1
ATOM 4336 C CA . LYS B 1 179 ? -0.735 16.078 2.137 1 96.94 179 LYS B CA 1
ATOM 4337 C C . LYS B 1 179 ? -0.763 17.406 1.382 1 96.94 179 LYS B C 1
ATOM 4339 O O . LYS B 1 179 ? -0.685 18.469 1.992 1 96.94 179 LYS B O 1
ATOM 4344 N N . ILE B 1 180 ? -0.824 17.297 0.056 1 97.88 180 ILE B N 1
ATOM 4345 C CA . ILE B 1 180 ? -0.907 18.5 -0.769 1 97.88 180 ILE B CA 1
ATOM 4346 C C . ILE B 1 180 ? -2.246 18.531 -1.502 1 97.88 180 ILE B C 1
ATOM 4348 O O . ILE B 1 180 ? -2.557 17.625 -2.277 1 97.88 180 ILE B O 1
ATOM 4352 N N . ILE B 1 181 ? -2.996 19.516 -1.225 1 97.56 181 ILE B N 1
ATOM 4353 C CA . ILE B 1 181 ? -4.242 19.797 -1.927 1 97.56 181 ILE B CA 1
ATOM 4354 C C . ILE B 1 181 ? -4.023 20.906 -2.945 1 97.56 181 ILE B C 1
ATOM 4356 O O . ILE B 1 181 ? -3.453 21.953 -2.615 1 97.56 181 ILE B O 1
ATOM 4360 N N . THR B 1 182 ? -4.441 20.672 -4.199 1 96.06 182 THR B N 1
ATOM 4361 C CA . THR B 1 182 ? -4.293 21.734 -5.195 1 96.06 182 THR B CA 1
ATOM 4362 C C . THR B 1 182 ? -5.66 22.234 -5.656 1 96.06 182 THR B C 1
ATOM 4364 O O . THR B 1 182 ? -6.562 21.438 -5.926 1 96.06 182 THR B O 1
ATOM 4367 N N . VAL B 1 183 ? -5.82 23.453 -5.641 1 94.69 183 VAL B N 1
ATOM 4368 C CA . VAL B 1 183 ? -7.016 24.156 -6.094 1 94.69 183 VAL B CA 1
ATOM 4369 C C . VAL B 1 183 ? -6.664 25.078 -7.258 1 94.69 183 VAL B C 1
ATOM 4371 O O . VAL B 1 183 ? -6.168 26.188 -7.047 1 94.69 183 VAL B O 1
ATOM 4374 N N . PRO B 1 184 ? -7.066 24.719 -8.438 1 92.56 184 PRO B N 1
ATOM 4375 C CA . PRO B 1 184 ? -6.605 25.453 -9.617 1 92.56 184 PRO B CA 1
ATOM 4376 C C . PRO B 1 184 ? -7.477 26.672 -9.93 1 92.56 184 PRO B C 1
ATOM 4378 O O . PRO B 1 184 ? -8.703 26.609 -9.828 1 92.56 184 PRO B O 1
ATOM 4381 N N . TYR B 1 185 ? -6.852 27.75 -10.32 1 88.44 185 TYR B N 1
ATOM 4382 C CA . TYR B 1 185 ? -7.473 28.938 -10.883 1 88.44 185 TYR B CA 1
ATOM 4383 C C . TYR B 1 185 ? -6.934 29.219 -12.281 1 88.44 185 TYR B C 1
ATOM 4385 O O . TYR B 1 185 ? -6.633 30.375 -12.609 1 88.44 185 TYR B O 1
ATOM 4393 N N . GLY B 1 186 ? -6.672 28.125 -13.023 1 85.75 186 GLY B N 1
ATOM 4394 C CA . GLY B 1 186 ? -6.117 28.156 -14.367 1 85.75 186 GLY B CA 1
ATOM 4395 C C . GLY B 1 186 ? -5.82 26.766 -14.914 1 85.75 186 GLY B C 1
ATOM 4396 O O . GLY B 1 186 ? -6.727 25.938 -15.047 1 85.75 186 GLY B O 1
ATOM 4397 N N . ASP B 1 187 ? -4.488 26.531 -15.148 1 79 187 ASP B N 1
ATOM 4398 C CA . ASP B 1 187 ? -4.059 25.25 -15.711 1 79 187 ASP B CA 1
ATOM 4399 C C . ASP B 1 187 ? -4.242 24.125 -14.695 1 79 187 ASP B C 1
ATOM 4401 O O . ASP B 1 187 ? -3.32 23.797 -13.945 1 79 187 ASP B O 1
ATOM 4405 N N . GLU B 1 188 ? -5.246 23.391 -14.844 1 79.31 188 GLU B N 1
ATOM 4406 C CA . GLU B 1 188 ? -5.656 22.375 -13.875 1 79.31 188 GLU B CA 1
ATOM 4407 C C . GLU B 1 188 ? -4.754 21.156 -13.945 1 79.31 188 GLU B C 1
ATOM 4409 O O . GLU B 1 188 ? -4.371 20.594 -12.914 1 79.31 188 GLU B O 1
ATOM 4414 N N . ALA B 1 189 ? -4.418 20.719 -15.109 1 78.81 189 ALA B N 1
ATOM 4415 C CA . ALA B 1 189 ? -3.639 19.484 -15.289 1 78.81 189 ALA B CA 1
ATOM 4416 C C . ALA B 1 189 ? -2.25 19.625 -14.672 1 78.81 189 ALA B C 1
ATOM 4418 O O . ALA B 1 189 ? -1.749 18.688 -14.047 1 78.81 189 ALA B O 1
ATOM 4419 N N . LEU B 1 190 ? -1.709 20.781 -14.82 1 80.75 190 LEU B N 1
ATOM 4420 C CA . LEU B 1 190 ? -0.369 21.062 -14.312 1 80.75 190 LEU B CA 1
ATOM 4421 C C . LEU B 1 190 ? -0.333 20.984 -12.789 1 80.75 190 LEU B C 1
ATOM 4423 O O . LEU B 1 190 ? 0.59 20.406 -12.219 1 80.75 190 LEU B O 1
ATOM 4427 N N . LEU B 1 191 ? -1.295 21.469 -12.141 1 88.5 191 LEU B N 1
ATOM 4428 C CA . LEU B 1 191 ? -1.316 21.5 -10.688 1 88.5 191 LEU B CA 1
ATOM 4429 C C . LEU B 1 191 ? -1.668 20.141 -10.109 1 88.5 191 LEU B C 1
ATOM 4431 O O . LEU B 1 191 ? -1.189 19.766 -9.031 1 88.5 191 LEU B O 1
ATOM 4435 N N . LYS B 1 192 ? -2.475 19.422 -10.867 1 87.69 192 LYS B N 1
ATOM 4436 C CA . LYS B 1 192 ? -2.941 18.125 -10.391 1 87.69 192 LYS B CA 1
ATOM 4437 C C . LYS B 1 192 ? -1.776 17.156 -10.18 1 87.69 192 LYS B C 1
ATOM 4439 O O . LYS B 1 192 ? -1.807 16.328 -9.273 1 87.69 192 LYS B O 1
ATOM 4444 N N . SER B 1 193 ? -0.744 17.281 -10.891 1 87.81 193 SER B N 1
ATOM 4445 C CA . SER B 1 193 ? 0.413 16.391 -10.797 1 87.81 193 SER B CA 1
ATOM 4446 C C . SER B 1 193 ? 1.164 16.609 -9.484 1 87.81 193 SER B C 1
ATOM 4448 O O . SER B 1 193 ? 1.937 15.75 -9.055 1 87.81 193 SER B O 1
ATOM 4450 N N . LEU B 1 194 ? 0.953 17.719 -8.859 1 92.81 194 LEU B N 1
ATOM 4451 C CA . LEU B 1 194 ? 1.67 18.078 -7.637 1 92.81 194 LEU B CA 1
ATOM 4452 C C . LEU B 1 194 ? 0.902 17.609 -6.402 1 92.81 194 LEU B C 1
ATOM 4454 O O . LEU B 1 194 ? 1.47 17.516 -5.312 1 92.81 194 LEU B O 1
ATOM 4458 N N . SER B 1 195 ? -0.346 17.328 -6.582 1 95.38 195 SER B N 1
ATOM 4459 C CA . SER B 1 195 ? -1.203 17.031 -5.438 1 95.38 195 SER B CA 1
ATOM 4460 C C . SER B 1 195 ? -1.025 15.594 -4.965 1 95.38 195 SER B C 1
ATOM 4462 O O . SER B 1 195 ? -0.517 14.75 -5.703 1 95.38 195 SER B O 1
ATOM 4464 N N . SER B 1 196 ? -1.338 15.398 -3.699 1 95.69 196 SER B N 1
ATOM 4465 C CA . SER B 1 196 ? -1.52 14.031 -3.23 1 95.69 196 SER B CA 1
ATOM 4466 C C . SER B 1 196 ? -2.646 13.328 -3.984 1 95.69 196 SER B C 1
ATOM 4468 O O . SER B 1 196 ? -3.574 13.984 -4.465 1 95.69 196 SER B O 1
ATOM 4470 N N . PRO B 1 197 ? -2.539 12 -4.109 1 91.5 197 PRO B N 1
ATOM 4471 C CA . PRO B 1 197 ? -3.609 11.281 -4.805 1 91.5 197 PRO B CA 1
ATOM 4472 C C . PRO B 1 197 ? -4.996 11.625 -4.27 1 91.5 197 PRO B C 1
ATOM 4474 O O . PRO B 1 197 ? -5.199 11.664 -3.055 1 91.5 197 PRO B O 1
ATOM 4477 N N . ARG B 1 198 ? -5.973 11.945 -5.211 1 92.88 198 ARG B N 1
ATOM 4478 C CA . ARG B 1 198 ? -7.379 12.242 -4.953 1 92.88 198 ARG B CA 1
ATOM 4479 C C . ARG B 1 198 ? -7.559 13.656 -4.422 1 92.88 198 ARG B C 1
ATOM 4481 O O . ARG B 1 198 ? -8.68 14.094 -4.16 1 92.88 198 ARG B O 1
ATOM 4488 N N . PHE B 1 199 ? -6.422 14.438 -4.281 1 96.12 199 PHE B N 1
ATOM 4489 C CA . PHE B 1 199 ? -6.516 15.766 -3.68 1 96.12 199 PHE B CA 1
ATOM 4490 C C . PHE B 1 199 ? -6.215 16.844 -4.711 1 96.12 199 PHE B C 1
ATOM 4492 O O . PHE B 1 199 ? -5.879 17.984 -4.352 1 96.12 199 PHE B O 1
ATOM 4499 N N . GLY B 1 200 ? -6.207 16.438 -5.961 1 94.31 200 GLY B N 1
ATOM 4500 C CA . GLY B 1 200 ? -6.133 17.391 -7.055 1 94.31 200 GLY B CA 1
ATOM 4501 C C . GLY B 1 200 ? -7.496 17.812 -7.578 1 94.31 200 GLY B C 1
ATOM 4502 O O . GLY B 1 200 ? -8.102 17.094 -8.383 1 94.31 200 GLY B O 1
ATOM 4503 N N . P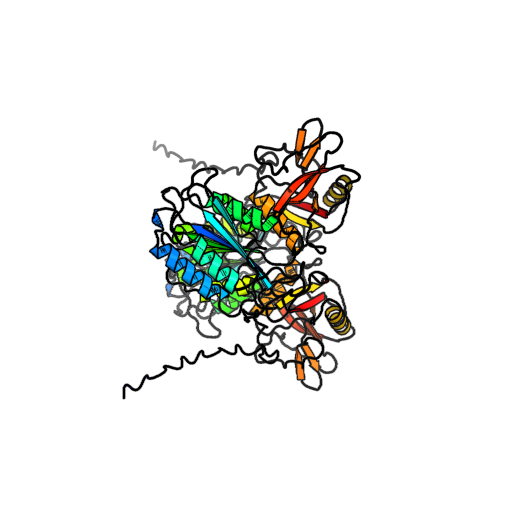HE B 1 201 ? -7.926 18.969 -7.227 1 90.25 201 PHE B N 1
ATOM 4504 C CA . PHE B 1 201 ? -9.289 19.359 -7.559 1 90.25 201 PHE B CA 1
ATOM 4505 C C . PHE B 1 201 ? -9.32 20.219 -8.82 1 90.25 201 PHE B C 1
ATOM 4507 O O . PHE B 1 201 ? -8.273 20.625 -9.32 1 90.25 201 PHE B O 1
ATOM 4514 N N . ASN B 1 202 ? -10.492 20.281 -9.375 1 86.75 202 ASN B N 1
ATOM 4515 C CA . ASN B 1 202 ? -10.664 21.078 -10.586 1 86.75 202 ASN B CA 1
ATOM 4516 C C . ASN B 1 202 ? -11.539 22.297 -10.336 1 86.75 202 ASN B C 1
ATOM 4518 O O . ASN B 1 202 ? -11.961 22.547 -9.211 1 86.75 202 ASN B O 1
ATOM 4522 N N . SER B 1 203 ? -11.688 23.094 -11.406 1 78.5 203 SER B N 1
ATOM 4523 C CA . SER B 1 203 ? -12.406 24.359 -11.312 1 78.5 203 SER B CA 1
ATOM 4524 C C . SER B 1 203 ? -13.859 24.141 -10.914 1 78.5 203 SER B C 1
ATOM 4526 O O . SER B 1 203 ? -14.5 25.031 -10.359 1 78.5 203 SER B O 1
ATOM 4528 N N . ALA B 1 204 ? -14.297 22.953 -11.141 1 74.31 204 ALA B N 1
ATOM 4529 C CA . ALA B 1 204 ? -15.68 22.641 -10.805 1 74.31 204 ALA B CA 1
ATOM 4530 C C . ALA B 1 204 ? -15.812 22.234 -9.344 1 74.31 204 ALA B C 1
ATOM 4532 O O . ALA B 1 204 ? -16.922 22.188 -8.805 1 74.31 204 ALA B O 1
ATOM 4533 N N . SER B 1 205 ? -14.648 21.984 -8.82 1 77.94 205 SER B N 1
ATOM 4534 C CA . SER B 1 205 ? -14.672 21.547 -7.426 1 77.94 205 SER B CA 1
ATOM 4535 C C . SER B 1 205 ? -14.969 22.719 -6.496 1 77.94 205 SER B C 1
ATOM 4537 O O . SER B 1 205 ? -14.484 23.844 -6.715 1 77.94 205 SER B O 1
ATOM 4539 N N . GLY B 1 206 ? -15.938 22.547 -5.551 1 84.44 206 GLY B N 1
ATOM 4540 C CA . GLY B 1 206 ? -16.25 23.562 -4.547 1 84.44 206 GLY B CA 1
ATOM 4541 C C . GLY B 1 206 ? -15.492 23.344 -3.246 1 84.44 206 GLY B C 1
ATOM 4542 O O . GLY B 1 206 ? -14.688 22.422 -3.129 1 84.44 206 GLY B O 1
ATOM 4543 N N . TYR B 1 207 ? -15.648 24.328 -2.328 1 91 207 TYR B N 1
ATOM 4544 C CA . TYR B 1 207 ? -14.953 24.281 -1.05 1 91 207 TYR B CA 1
ATOM 4545 C C . TYR B 1 207 ? -15.32 23.031 -0.267 1 91 207 TYR B C 1
ATOM 4547 O O . TYR B 1 207 ? -14.531 22.547 0.551 1 91 207 TYR B O 1
ATOM 4555 N N . PRO B 1 208 ? -16.531 22.375 -0.572 1 92.19 208 PRO B N 1
ATOM 4556 C CA . PRO B 1 208 ? -16.828 21.156 0.17 1 92.19 208 PRO B CA 1
ATOM 4557 C C . PRO B 1 208 ? -15.836 20.031 -0.121 1 92.19 208 PRO B C 1
ATOM 4559 O O . PRO B 1 208 ? -15.555 19.203 0.756 1 92.19 208 PRO B O 1
ATOM 4562 N N . GLN B 1 209 ? -15.352 19.938 -1.326 1 94.19 209 GLN B N 1
ATOM 4563 C CA . GLN B 1 209 ? -14.367 18.906 -1.656 1 94.19 209 GLN B CA 1
ATOM 4564 C C . GLN B 1 209 ? -13.07 19.125 -0.888 1 94.19 209 GLN B C 1
ATOM 4566 O O . GLN B 1 209 ? -12.414 18.172 -0.479 1 94.19 209 GLN B O 1
ATOM 4571 N N . ILE B 1 210 ? -12.711 20.391 -0.747 1 95.94 210 ILE B N 1
ATOM 4572 C CA . ILE B 1 210 ? -11.523 20.719 0.04 1 95.94 210 ILE B CA 1
ATOM 4573 C C . ILE B 1 210 ? -11.75 20.328 1.498 1 95.94 210 ILE B C 1
ATOM 4575 O O . ILE B 1 210 ? -10.875 19.719 2.129 1 95.94 210 ILE B O 1
ATOM 4579 N N . GLN B 1 211 ? -12.945 20.609 1.995 1 96.06 211 GLN B N 1
ATOM 4580 C CA . GLN B 1 211 ? -13.297 20.203 3.352 1 96.06 211 GLN B CA 1
ATOM 4581 C C . GLN B 1 211 ? -13.242 18.688 3.504 1 96.06 211 GLN B C 1
ATOM 4583 O O . GLN B 1 211 ? -12.758 18.172 4.516 1 96.06 211 GLN B O 1
ATOM 4588 N N . GLY B 1 212 ? -13.758 18 2.494 1 96.31 212 GLY B N 1
ATOM 4589 C CA . GLY B 1 212 ? -13.672 16.547 2.5 1 96.31 212 GLY B CA 1
ATOM 4590 C C . GLY B 1 212 ? -12.242 16.031 2.572 1 96.31 212 GLY B C 1
ATOM 4591 O O . GLY B 1 212 ? -11.953 15.086 3.299 1 96.31 212 GLY B O 1
ATOM 4592 N N . ALA B 1 213 ? -11.344 16.688 1.825 1 97.19 213 ALA B N 1
ATOM 4593 C CA . ALA B 1 213 ? -9.938 16.297 1.833 1 97.19 213 ALA B CA 1
ATOM 4594 C C . ALA B 1 213 ? -9.312 16.547 3.205 1 97.19 213 ALA B C 1
ATOM 4596 O O . ALA B 1 213 ? -8.484 15.75 3.664 1 97.19 213 ALA B O 1
ATOM 4597 N N . LEU B 1 214 ? -9.672 17.625 3.84 1 97.75 214 LEU B N 1
ATOM 4598 C CA . LEU B 1 214 ? -9.172 17.906 5.18 1 97.75 214 LEU B CA 1
ATOM 4599 C C . LEU B 1 214 ? -9.656 16.859 6.176 1 97.75 214 LEU B C 1
ATOM 4601 O O . LEU B 1 214 ? -8.883 16.391 7.012 1 97.75 214 LEU B O 1
ATOM 4605 N N . LEU B 1 215 ? -10.906 16.531 6.066 1 97.25 215 LEU B N 1
ATOM 4606 C CA . LEU B 1 215 ? -11.469 15.508 6.934 1 97.25 215 LEU B CA 1
ATOM 4607 C C . LEU B 1 215 ? -10.758 14.172 6.723 1 97.25 215 LEU B C 1
ATOM 4609 O O . LEU B 1 215 ? -10.422 13.484 7.691 1 97.25 215 LEU B O 1
ATOM 4613 N N . GLU B 1 216 ? -10.539 13.828 5.496 1 97.12 216 GLU B N 1
ATOM 4614 C CA . GLU B 1 216 ? -9.836 12.586 5.195 1 97.12 216 GLU B CA 1
ATOM 4615 C C . GLU B 1 216 ? -8.406 12.625 5.711 1 97.12 216 GLU B C 1
ATOM 4617 O O . GLU B 1 216 ? -7.887 11.617 6.195 1 97.12 216 GLU B O 1
ATOM 4622 N N . SER B 1 217 ? -7.734 13.781 5.59 1 96.81 217 SER B N 1
ATOM 4623 C CA . SER B 1 217 ? -6.375 13.938 6.094 1 96.81 217 SER B CA 1
ATOM 4624 C C . SER B 1 217 ? -6.32 13.766 7.605 1 96.81 217 SER B C 1
ATOM 4626 O O . SER B 1 217 ? -5.316 13.305 8.148 1 96.81 217 SER B O 1
ATOM 4628 N N . ASN B 1 218 ? -7.375 14.094 8.273 1 97 218 ASN B N 1
ATOM 4629 C CA . ASN B 1 218 ? -7.469 14.008 9.727 1 97 218 ASN B CA 1
ATOM 4630 C C . ASN B 1 218 ? -7.895 12.609 10.172 1 97 218 ASN B C 1
ATOM 4632 O O . ASN B 1 218 ? -8.219 12.406 11.344 1 97 218 ASN B O 1
ATOM 4636 N N . CYS B 1 219 ? -8.062 11.711 9.289 1 96.81 219 CYS B N 1
ATOM 4637 C CA . CYS B 1 219 ? -8.43 10.328 9.547 1 96.81 219 CYS B CA 1
ATOM 4638 C C . CYS B 1 219 ? -7.234 9.398 9.359 1 96.81 219 CYS B C 1
ATOM 4640 O O . CYS B 1 219 ? -6.844 9.102 8.227 1 96.81 219 CYS B O 1
ATOM 4642 N N . TYR B 1 220 ? -6.648 8.984 10.453 1 93.94 220 TYR B N 1
ATOM 4643 C CA . TYR B 1 220 ? -5.422 8.195 10.359 1 93.94 220 TYR B CA 1
ATOM 4644 C C . TYR B 1 220 ? -5.344 7.176 11.492 1 93.94 220 TYR B C 1
ATOM 4646 O O . TYR B 1 220 ? -6.051 7.305 12.5 1 93.94 220 TYR B O 1
ATOM 4654 N N . CYS B 1 221 ? -4.578 6.16 11.305 1 92.88 221 CYS B N 1
ATOM 4655 C CA . CYS B 1 221 ? -4.414 5.098 12.289 1 92.88 221 CYS B CA 1
ATOM 4656 C C . CYS B 1 221 ? -3.125 5.285 13.086 1 92.88 221 CYS B C 1
ATOM 4658 O O . CYS B 1 221 ? -2.188 5.93 12.609 1 92.88 221 CYS B O 1
ATOM 4660 N N . PRO B 1 222 ? -3.156 4.75 14.312 1 86.12 222 PRO B N 1
ATOM 4661 C CA . PRO B 1 222 ? -1.892 4.711 15.055 1 86.12 222 PRO B CA 1
ATOM 4662 C C . PRO B 1 222 ? -0.789 3.973 14.297 1 86.12 222 PRO B C 1
ATOM 4664 O O . PRO B 1 222 ? -1.076 3.178 13.398 1 86.12 222 PRO B O 1
ATOM 4667 N N . HIS B 1 223 ? 0.412 4.285 14.766 1 82.44 223 HIS B N 1
ATOM 4668 C CA . HIS B 1 223 ? 1.562 3.646 14.133 1 82.44 223 HIS B CA 1
ATOM 4669 C C . HIS B 1 223 ? 1.451 2.127 14.195 1 82.44 223 HIS B C 1
ATOM 4671 O O . HIS B 1 223 ? 0.959 1.575 15.188 1 82.44 223 HIS B O 1
ATOM 4677 N N . THR B 1 224 ? 1.824 1.397 13.188 1 85.88 224 THR B N 1
ATOM 4678 C CA . THR B 1 224 ? 1.905 -0.052 13.055 1 85.88 224 THR B CA 1
ATOM 4679 C C . THR B 1 224 ? 0.548 -0.638 12.672 1 85.88 224 THR B C 1
ATOM 4681 O O . THR B 1 224 ? 0.442 -1.826 12.367 1 85.88 224 THR B O 1
ATOM 4684 N N . TRP B 1 225 ? -0.525 0.202 12.914 1 92.81 225 TRP B N 1
ATOM 4685 C CA . TRP B 1 225 ? -1.847 -0.269 12.516 1 92.81 225 TRP B CA 1
ATOM 4686 C C . TRP B 1 225 ? -2.104 0.013 11.039 1 92.81 225 TRP B C 1
ATOM 4688 O O . TRP B 1 225 ? -1.573 0.979 10.484 1 92.81 225 TRP B O 1
ATOM 4698 N N . ILE B 1 226 ? -2.869 -0.834 10.445 1 95.06 226 ILE B N 1
ATOM 4699 C CA . ILE B 1 226 ? -3.191 -0.715 9.023 1 95.06 226 ILE B CA 1
ATOM 4700 C C . ILE B 1 226 ? -4.562 -0.064 8.859 1 95.06 226 ILE B C 1
ATOM 4702 O O . ILE B 1 226 ? -5.566 -0.59 9.344 1 95.06 226 ILE B O 1
ATOM 4706 N N . GLN B 1 227 ? -4.598 1.07 8.188 1 96.75 227 GLN B N 1
ATOM 4707 C CA . GLN B 1 227 ? -5.871 1.729 7.906 1 96.75 227 GLN B CA 1
ATOM 4708 C C . GLN B 1 227 ? -6.711 0.908 6.934 1 96.75 227 GLN B C 1
ATOM 4710 O O . GLN B 1 227 ? -6.246 0.554 5.848 1 96.75 227 GLN B O 1
ATOM 4715 N N . TYR B 1 228 ? -7.934 0.517 7.379 1 97.88 228 TYR B N 1
ATOM 4716 C CA . TYR B 1 228 ? -8.852 -0.12 6.438 1 97.88 228 TYR B CA 1
ATOM 4717 C C . TYR B 1 228 ? -9.273 0.854 5.344 1 97.88 228 TYR B C 1
ATOM 4719 O O . TYR B 1 228 ? -9.68 1.982 5.637 1 97.88 228 TYR B O 1
ATOM 4727 N N . ARG B 1 229 ? -9.094 0.441 4.109 1 96.69 229 ARG B N 1
ATOM 4728 C CA . ARG B 1 229 ? -9.398 1.258 2.941 1 96.69 229 ARG B CA 1
ATOM 4729 C C . ARG B 1 229 ? -10.188 0.461 1.909 1 96.69 229 ARG B C 1
ATOM 4731 O O . ARG B 1 229 ? -10.383 -0.745 2.066 1 96.69 229 ARG B O 1
ATOM 4738 N N . SER B 1 230 ? -10.633 1.199 0.854 1 93.44 230 SER B N 1
ATOM 4739 C CA . SER B 1 230 ? -11.445 0.567 -0.179 1 93.44 230 SER B CA 1
ATOM 4740 C C . SER B 1 230 ? -10.625 -0.423 -1 1 93.44 230 SER B C 1
ATOM 4742 O O . SER B 1 230 ? -11.188 -1.31 -1.649 1 93.44 230 SER B O 1
ATOM 4744 N N . ASP B 1 231 ? -9.359 -0.188 -1.001 1 91.75 231 ASP B N 1
ATOM 4745 C CA . ASP B 1 231 ? -8.453 -1.032 -1.774 1 91.75 231 ASP B CA 1
ATOM 4746 C C . ASP B 1 231 ? -7.145 -1.269 -1.021 1 91.75 231 ASP B C 1
ATOM 4748 O O . ASP B 1 231 ? -6.41 -0.322 -0.729 1 91.75 231 ASP B O 1
ATOM 4752 N N . TYR B 1 232 ? -6.805 -2.564 -0.729 1 93.38 232 TYR B N 1
ATOM 4753 C CA . TYR B 1 232 ? -5.59 -2.879 0.017 1 93.38 232 TYR B CA 1
ATOM 4754 C C . TYR B 1 232 ? -4.348 -2.488 -0.774 1 93.38 232 TYR B C 1
ATOM 4756 O O . TYR B 1 232 ? -3.336 -2.086 -0.194 1 93.38 232 TYR B O 1
ATOM 4764 N N . SER B 1 233 ? -4.418 -2.598 -2.092 1 90.75 233 SER B N 1
ATOM 4765 C CA . SER B 1 233 ? -3.244 -2.379 -2.932 1 90.75 233 SER B CA 1
ATOM 4766 C C . SER B 1 233 ? -2.961 -0.891 -3.107 1 90.75 233 SER B C 1
ATOM 4768 O O . SER B 1 233 ? -1.882 -0.509 -3.568 1 90.75 233 SER B O 1
ATOM 4770 N N . ASP B 1 234 ? -3.93 -0.053 -2.805 1 92.75 234 ASP B N 1
ATOM 4771 C CA . ASP B 1 234 ? -3.789 1.393 -2.949 1 92.75 234 ASP B CA 1
ATOM 4772 C C . ASP B 1 234 ? -3.875 2.092 -1.594 1 92.75 234 ASP B C 1
ATOM 4774 O O . ASP B 1 234 ? -4.969 2.359 -1.095 1 92.75 234 ASP B O 1
ATOM 4778 N N . ARG B 1 235 ? -2.691 2.518 -1.101 1 92.75 235 ARG B N 1
ATOM 4779 C CA . ARG B 1 235 ? -2.611 3.125 0.224 1 92.75 235 ARG B CA 1
ATOM 4780 C C . ARG B 1 235 ? -3.197 4.531 0.22 1 92.75 235 ARG B C 1
ATOM 4782 O O . ARG B 1 235 ? -3.324 5.16 1.272 1 92.75 235 ARG B O 1
ATOM 4789 N N . SER B 1 236 ? -3.592 5.004 -0.984 1 92.44 236 SER B N 1
ATOM 4790 C CA . SER B 1 236 ? -4.18 6.336 -1.089 1 92.44 236 SER B CA 1
ATOM 4791 C C . SER B 1 236 ? -5.684 6.258 -1.331 1 92.44 236 SER B C 1
ATOM 4793 O O . SER B 1 236 ? -6.355 7.285 -1.449 1 92.44 236 SER B O 1
ATOM 4795 N N . SER B 1 237 ? -6.227 4.984 -1.408 1 95.06 237 SER B N 1
ATOM 4796 C CA . SER B 1 237 ? -7.664 4.848 -1.636 1 95.06 237 SER B CA 1
ATOM 4797 C C . SER B 1 237 ? -8.461 5.352 -0.439 1 95.06 237 SER B C 1
ATOM 4799 O O . SER B 1 237 ? -7.891 5.719 0.588 1 95.06 237 SER B O 1
ATOM 4801 N N . SER B 1 238 ? -9.758 5.512 -0.587 1 94.94 238 SER B N 1
ATOM 4802 C CA . SER B 1 238 ? -10.609 6.098 0.442 1 94.94 238 SER B CA 1
ATOM 4803 C C . SER B 1 238 ? -10.531 5.309 1.744 1 94.94 238 SER B C 1
ATOM 4805 O O . SER B 1 238 ? -10.648 4.082 1.742 1 94.94 238 SER B O 1
ATOM 4807 N N . PRO B 1 239 ? -10.305 6.043 2.826 1 96.94 239 PRO B N 1
ATOM 4808 C CA . PRO B 1 239 ? -10.188 5.363 4.117 1 96.94 239 PRO B CA 1
ATOM 4809 C C . PRO B 1 239 ? -11.531 5.191 4.824 1 96.94 239 PRO B C 1
ATOM 4811 O O . PRO B 1 239 ? -12.453 5.98 4.602 1 96.94 239 PRO B O 1
ATOM 4814 N N . TYR B 1 240 ? -11.633 4.141 5.594 1 96.75 240 TYR B N 1
ATOM 4815 C CA . TYR B 1 240 ? -12.648 3.994 6.625 1 96.75 240 TYR B CA 1
ATOM 4816 C C . TYR B 1 240 ? -12.109 4.391 7.992 1 96.75 240 TYR B C 1
ATOM 4818 O O . TYR B 1 240 ? -10.891 4.504 8.172 1 96.75 240 TYR B O 1
ATOM 4826 N N . GLY B 1 241 ? -12.977 4.723 8.93 1 96.69 241 GLY B N 1
ATOM 4827 C CA . GLY B 1 241 ? -12.57 5.035 10.297 1 96.69 241 GLY B CA 1
ATOM 4828 C C . GLY B 1 241 ? -12.203 3.807 11.102 1 96.69 241 GLY B C 1
ATOM 4829 O O . GLY B 1 241 ? -12.625 3.67 12.258 1 96.69 241 GLY B O 1
ATOM 4830 N N . VAL B 1 242 ? -11.461 2.854 10.461 1 96.81 242 VAL B N 1
ATOM 4831 C CA . VAL B 1 242 ? -11.133 1.559 11.047 1 96.81 242 VAL B CA 1
ATOM 4832 C C . VAL B 1 242 ? -9.648 1.267 10.852 1 96.81 242 VAL B C 1
ATOM 4834 O O . VAL B 1 242 ? -9.102 1.508 9.773 1 96.81 242 VAL B O 1
ATOM 4837 N N . CYS B 1 243 ? -9 0.844 11.898 1 96.75 243 CYS B N 1
ATOM 4838 C CA . CYS B 1 243 ? -7.609 0.399 11.859 1 96.75 243 CYS B CA 1
ATOM 4839 C C . CYS B 1 243 ? -7.5 -1.077 12.219 1 96.75 243 CYS B C 1
ATOM 4841 O O . CYS B 1 243 ? -8.188 -1.551 13.125 1 96.75 243 CYS B O 1
ATOM 4843 N N . LEU B 1 244 ? -6.625 -1.805 11.508 1 97.62 244 LEU B N 1
ATOM 4844 C CA . LEU B 1 244 ? -6.473 -3.246 11.68 1 97.62 244 LEU B CA 1
ATOM 4845 C C . LEU B 1 244 ? -5.043 -3.596 12.086 1 97.62 244 LEU B C 1
ATOM 4847 O O . LEU B 1 244 ? -4.094 -2.953 11.633 1 97.62 244 LEU B O 1
ATOM 4851 N N . LEU B 1 245 ? -4.891 -4.562 12.883 1 95.81 245 LEU B N 1
ATOM 4852 C CA . LEU B 1 245 ? -3.574 -5.074 13.25 1 95.81 245 LEU B CA 1
ATOM 4853 C C . LEU B 1 245 ? -3.596 -6.598 13.367 1 95.81 245 LEU B C 1
ATOM 4855 O O . LEU B 1 245 ? -4.16 -7.145 14.32 1 95.81 245 LEU B O 1
ATOM 4859 N N . PRO B 1 246 ? -3.059 -7.328 12.359 1 95.44 246 PRO B N 1
ATOM 4860 C CA . PRO B 1 246 ? -2.881 -8.773 12.508 1 95.44 246 PRO B CA 1
ATOM 4861 C C . PRO B 1 246 ? -1.786 -9.133 13.516 1 95.44 246 PRO B C 1
ATOM 4863 O O . PRO B 1 246 ? -0.724 -8.5 13.523 1 95.44 246 PRO B O 1
ATOM 4866 N N . PHE B 1 247 ? -2.064 -10.039 14.359 1 93.38 247 PHE B N 1
ATOM 4867 C CA . PHE B 1 247 ? -1.092 -10.57 15.305 1 93.38 247 PHE B CA 1
ATOM 4868 C C . PHE B 1 247 ? -0.696 -11.992 14.93 1 93.38 247 PHE B C 1
ATOM 4870 O O . PHE B 1 247 ? -1.541 -12.891 14.898 1 93.38 247 PHE B O 1
ATOM 4877 N N . SER B 1 248 ? 0.571 -12.125 14.617 1 90 248 SER B N 1
ATOM 4878 C CA . SER B 1 248 ? 1.098 -13.461 14.383 1 90 248 SER B CA 1
ATOM 4879 C C . SER B 1 248 ? 1.538 -14.117 15.688 1 90 248 SER B C 1
ATOM 4881 O O . SER B 1 248 ? 2.713 -14.453 15.852 1 90 248 SER B O 1
ATOM 4883 N N . LEU B 1 249 ? 0.723 -14.281 16.516 1 89.69 249 LEU B N 1
ATOM 4884 C CA . LEU B 1 249 ? 0.86 -14.883 17.844 1 89.69 249 LEU B CA 1
ATOM 4885 C C . LEU B 1 249 ? -0.328 -15.781 18.156 1 89.69 249 LEU B C 1
ATOM 4887 O O . LEU B 1 249 ? -1.458 -15.305 18.281 1 89.69 249 LEU B O 1
ATOM 4891 N N . ARG B 1 250 ? -0.081 -17.047 18.344 1 92.25 250 ARG B N 1
ATOM 4892 C CA . ARG B 1 250 ? -1.169 -18 18.547 1 92.25 250 ARG B CA 1
ATOM 4893 C C . ARG B 1 250 ? -1.807 -17.828 19.922 1 92.25 250 ARG B C 1
ATOM 4895 O O . ARG B 1 250 ? -1.103 -17.703 20.922 1 92.25 250 ARG B O 1
ATOM 4902 N N . ALA B 1 251 ? -3.027 -17.703 19.969 1 95.75 251 ALA B N 1
ATOM 4903 C CA . ALA B 1 251 ? -3.855 -17.641 21.156 1 95.75 251 ALA B CA 1
ATOM 4904 C C . ALA B 1 251 ? -5.227 -18.266 20.922 1 95.75 251 ALA B C 1
ATOM 4906 O O . ALA B 1 251 ? -5.652 -18.422 19.766 1 95.75 251 ALA B O 1
ATOM 4907 N N . ASN B 1 252 ? -5.766 -18.781 21.984 1 96.31 252 ASN B N 1
ATOM 4908 C CA . ASN B 1 252 ? -7.156 -19.172 21.797 1 96.31 252 ASN B CA 1
ATOM 4909 C C . ASN B 1 252 ? -8.062 -17.969 21.609 1 96.31 252 ASN B C 1
ATOM 4911 O O . ASN B 1 252 ? -7.637 -16.828 21.797 1 96.31 252 ASN B O 1
ATOM 4915 N N . TRP B 1 253 ? -9.273 -18.219 21.172 1 97.88 253 TRP B N 1
ATOM 4916 C CA . TRP B 1 253 ? -10.164 -17.141 20.766 1 97.88 253 TRP B CA 1
ATOM 4917 C C . TRP B 1 253 ? -10.43 -16.188 21.922 1 97.88 253 TRP B C 1
ATOM 4919 O O . TRP B 1 253 ? -10.43 -14.961 21.75 1 97.88 253 TRP B O 1
ATOM 4929 N N . ALA B 1 254 ? -10.672 -16.719 23.125 1 96.31 254 ALA B N 1
ATOM 4930 C CA . ALA B 1 254 ? -10.961 -15.906 24.312 1 96.31 254 ALA B CA 1
ATOM 4931 C C . ALA B 1 254 ? -9.766 -15.023 24.672 1 96.31 254 ALA B C 1
ATOM 4933 O O . ALA B 1 254 ? -9.93 -13.844 25 1 96.31 254 ALA B O 1
ATOM 4934 N N . ALA B 1 255 ? -8.648 -15.609 24.625 1 96.69 255 ALA B N 1
ATOM 4935 C CA . ALA B 1 255 ? -7.426 -14.867 24.922 1 96.69 255 ALA B CA 1
ATOM 4936 C C . ALA B 1 255 ? -7.176 -13.781 23.891 1 96.69 255 ALA B C 1
ATOM 4938 O O . ALA B 1 255 ? -6.734 -12.68 24.219 1 96.69 255 ALA B O 1
ATOM 4939 N N . ALA B 1 256 ? -7.41 -14.125 22.625 1 97.81 256 ALA B N 1
ATOM 4940 C CA . ALA B 1 256 ? -7.262 -13.148 21.547 1 97.81 256 ALA B CA 1
ATOM 4941 C C . ALA B 1 256 ? -8.164 -11.938 21.781 1 97.81 256 ALA B C 1
ATOM 4943 O O . ALA B 1 256 ? -7.723 -10.797 21.641 1 97.81 256 ALA B O 1
ATOM 4944 N N . LYS B 1 257 ? -9.406 -12.211 22.125 1 96.94 257 LYS B N 1
ATOM 4945 C CA . LYS B 1 257 ? -10.352 -11.141 22.422 1 96.94 257 LYS B CA 1
ATOM 4946 C C . LYS B 1 257 ? -9.836 -10.258 23.562 1 96.94 257 LYS B C 1
ATOM 4948 O O . LYS B 1 257 ? -9.883 -9.023 23.469 1 96.94 257 LYS B O 1
ATOM 4953 N N . MET B 1 258 ? -9.352 -10.875 24.562 1 94.81 258 MET B N 1
ATOM 4954 C CA . MET B 1 258 ? -8.852 -10.148 25.719 1 94.81 258 MET B CA 1
ATOM 4955 C C . MET B 1 258 ? -7.633 -9.305 25.344 1 94.81 258 MET B C 1
ATOM 4957 O O . MET B 1 258 ? -7.523 -8.156 25.766 1 94.81 258 MET B O 1
ATOM 4961 N N . LYS B 1 259 ? -6.773 -9.875 24.594 1 95.38 259 LYS B N 1
ATOM 4962 C CA . LYS B 1 259 ? -5.566 -9.156 24.203 1 95.38 259 LYS B CA 1
ATOM 4963 C C . LYS B 1 259 ? -5.906 -7.934 23.344 1 95.38 259 LYS B C 1
ATOM 4965 O O . LYS B 1 259 ? -5.297 -6.871 23.516 1 95.38 259 LYS B O 1
ATOM 4970 N N . CYS B 1 260 ? -6.859 -8.094 22.453 1 96.56 260 CYS B N 1
ATOM 4971 C CA . CYS B 1 260 ? -7.289 -6.953 21.641 1 96.56 260 CYS B CA 1
ATOM 4972 C C . CYS B 1 260 ? -7.879 -5.855 22.531 1 96.56 260 CYS B C 1
ATOM 4974 O O . CYS B 1 260 ? -7.52 -4.688 22.391 1 96.56 260 CYS B O 1
ATOM 4976 N N . SER B 1 261 ? -8.703 -6.211 23.484 1 94.19 261 SER B N 1
ATOM 4977 C CA . SER B 1 261 ? -9.398 -5.23 24.297 1 94.19 261 SER B CA 1
ATOM 4978 C C . SER B 1 261 ? -8.422 -4.461 25.188 1 94.19 261 SER B C 1
ATOM 4980 O O . SER B 1 261 ? -8.734 -3.365 25.656 1 94.19 261 SER B O 1
ATOM 4982 N N . ARG B 1 262 ? -7.215 -5.012 25.344 1 89.44 262 ARG B N 1
ATOM 4983 C CA . ARG B 1 262 ? -6.242 -4.387 26.234 1 89.44 262 ARG B CA 1
ATOM 4984 C C . ARG B 1 262 ? -5.195 -3.609 25.438 1 89.44 262 ARG B C 1
ATOM 4986 O O . ARG B 1 262 ? -4.32 -2.967 26.031 1 89.44 262 ARG B O 1
ATOM 4993 N N . SER B 1 263 ? -5.223 -3.65 24.172 1 85.06 263 SER B N 1
ATOM 4994 C CA . SER B 1 263 ? -4.199 -3.023 23.328 1 85.06 263 SER B CA 1
ATOM 4995 C C . SER B 1 263 ? -4.391 -1.513 23.266 1 85.06 263 SER B C 1
ATOM 4997 O O . SER B 1 263 ? -3.477 -0.749 23.578 1 85.06 263 SER B O 1
ATOM 4999 N N . LEU B 1 264 ? -5.484 -1.032 22.781 1 86.44 264 LEU B N 1
ATOM 5000 C CA . LEU B 1 264 ? -5.867 0.371 22.672 1 86.44 264 LEU B CA 1
ATOM 5001 C C . LEU B 1 264 ? -7.332 0.565 23.031 1 86.44 264 LEU B C 1
ATOM 5003 O O . LEU B 1 264 ? -8.109 -0.395 23.047 1 86.44 264 LEU B O 1
ATOM 5007 N N . ASN B 1 265 ? -7.578 1.776 23.328 1 87.06 265 ASN B N 1
ATOM 5008 C CA . ASN B 1 265 ? -8.992 2.078 23.562 1 87.06 265 ASN B CA 1
ATOM 5009 C C . ASN B 1 265 ? -9.844 1.721 22.344 1 87.06 265 ASN B C 1
ATOM 5011 O O . ASN B 1 265 ? -9.43 1.946 21.203 1 87.06 265 ASN B O 1
ATOM 5015 N N . ASN B 1 266 ? -11.031 1.131 22.578 1 90.19 266 ASN B N 1
ATOM 5016 C CA . ASN B 1 266 ? -12.008 0.807 21.531 1 90.19 266 ASN B CA 1
ATOM 5017 C C . ASN B 1 266 ? -11.523 -0.333 20.641 1 90.19 266 ASN B C 1
ATOM 5019 O O . ASN B 1 266 ? -11.914 -0.422 19.484 1 90.19 266 ASN B O 1
ATOM 5023 N N . THR B 1 267 ? -10.633 -1.12 21.172 1 95.25 267 THR B N 1
ATOM 5024 C CA . THR B 1 267 ? -10.094 -2.201 20.359 1 95.25 267 THR B CA 1
ATOM 5025 C C . THR B 1 267 ? -10.844 -3.504 20.625 1 95.25 267 THR B C 1
ATOM 5027 O O . THR B 1 267 ? -11.234 -3.783 21.75 1 95.25 267 THR B O 1
ATOM 5030 N N . TYR B 1 268 ? -11.039 -4.301 19.656 1 97 268 TYR B N 1
ATOM 5031 C CA . TYR B 1 268 ? -11.781 -5.555 19.672 1 97 268 TYR B CA 1
ATOM 5032 C C . TYR B 1 268 ? -11.352 -6.461 18.531 1 97 268 TYR B C 1
ATOM 5034 O O . TYR B 1 268 ? -10.5 -6.086 17.719 1 97 268 TYR B O 1
ATOM 5042 N N . LEU B 1 269 ? -11.883 -7.703 18.516 1 97.88 269 LEU B N 1
ATOM 5043 C CA . LEU B 1 269 ? -11.586 -8.602 17.406 1 97.88 269 LEU B CA 1
ATOM 5044 C C . LEU B 1 269 ? -12.273 -8.141 16.125 1 97.88 269 LEU B C 1
ATOM 5046 O O . LEU B 1 269 ? -13.43 -7.715 16.156 1 97.88 269 LEU B O 1
ATOM 5050 N N . ALA B 1 270 ? -11.617 -8.281 15.039 1 98.06 270 ALA B N 1
ATOM 5051 C CA . ALA B 1 270 ? -12.008 -7.648 13.773 1 98.06 270 ALA B CA 1
ATOM 5052 C C . ALA B 1 270 ? -13.344 -8.195 13.281 1 98.06 270 ALA B C 1
ATOM 5054 O O . ALA B 1 270 ? -13.609 -9.391 13.375 1 98.06 270 ALA B O 1
ATOM 5055 N N . THR B 1 271 ? -14.133 -7.301 12.734 1 96.38 271 THR B N 1
ATOM 5056 C CA . THR B 1 271 ? -15.359 -7.68 12.039 1 96.38 271 THR B CA 1
ATOM 5057 C C . THR B 1 271 ? -15.086 -7.926 10.562 1 96.38 271 THR B C 1
ATOM 5059 O O . THR B 1 271 ? -14.094 -7.434 10.016 1 96.38 271 THR B O 1
ATOM 5062 N N . GLU B 1 272 ? -15.859 -8.703 9.922 1 95.75 272 GLU B N 1
ATOM 5063 C CA . GLU B 1 272 ? -15.914 -8.883 8.477 1 95.75 272 GLU B CA 1
ATOM 5064 C C . GLU B 1 272 ? -17.344 -8.766 7.953 1 95.75 272 GLU B C 1
ATOM 5066 O O . GLU B 1 272 ? -18.016 -9.773 7.719 1 95.75 272 GLU B O 1
ATOM 5071 N N . PHE B 1 273 ? -17.734 -7.523 7.656 1 93.25 273 PHE B N 1
ATOM 5072 C CA . PHE B 1 273 ? -19.109 -7.258 7.277 1 93.25 273 PHE B CA 1
ATOM 5073 C C . PHE B 1 273 ? -19.328 -7.508 5.785 1 93.25 273 PHE B C 1
ATOM 5075 O O . PHE B 1 273 ? -20.469 -7.551 5.312 1 93.25 273 PHE B O 1
ATOM 5082 N N . SER B 1 274 ? -18.219 -7.664 5.066 1 91.38 274 SER B N 1
ATOM 5083 C CA . SER B 1 274 ? -18.328 -7.797 3.617 1 91.38 274 SER B CA 1
ATOM 5084 C C . SER B 1 274 ? -17.172 -8.609 3.051 1 91.38 274 SER B C 1
ATOM 5086 O O . SER B 1 274 ? -16.172 -8.836 3.734 1 91.38 274 SER B O 1
ATOM 5088 N N . GLN B 1 275 ? -17.359 -9.008 1.801 1 90.44 275 GLN B N 1
ATOM 5089 C CA . GLN B 1 275 ? -16.297 -9.695 1.085 1 90.44 275 GLN B CA 1
ATOM 5090 C C . GLN B 1 275 ? -15.062 -8.812 0.946 1 90.44 275 GLN B C 1
ATOM 5092 O O . GLN B 1 275 ? -13.93 -9.281 1.082 1 90.44 275 GLN B O 1
ATOM 5097 N N . THR B 1 276 ? -15.273 -7.539 0.725 1 90.88 276 THR B N 1
ATOM 5098 C CA . THR B 1 276 ? -14.18 -6.59 0.535 1 90.88 276 THR B CA 1
ATOM 5099 C C . THR B 1 276 ? -13.312 -6.504 1.788 1 90.88 276 THR B C 1
ATOM 5101 O O . THR B 1 276 ? -12.086 -6.531 1.702 1 90.88 276 THR B O 1
ATOM 5104 N N . LYS B 1 277 ? -13.977 -6.457 2.904 1 95.25 277 LYS B N 1
ATOM 5105 C CA . LYS B 1 277 ? -13.195 -6.371 4.137 1 95.25 277 LYS B CA 1
ATOM 5106 C C . LYS B 1 277 ? -12.5 -7.695 4.441 1 95.25 277 LYS B C 1
ATOM 5108 O O . LYS B 1 277 ? -11.367 -7.711 4.93 1 95.25 277 LYS B O 1
ATOM 5113 N N . HIS B 1 278 ? -13.219 -8.797 4.203 1 95.94 278 HIS B N 1
ATOM 5114 C CA . HIS B 1 278 ? -12.586 -10.109 4.344 1 95.94 278 HIS B CA 1
ATOM 5115 C C . HIS B 1 278 ? -11.297 -10.188 3.535 1 95.94 278 HIS B C 1
ATOM 5117 O O . HIS B 1 278 ? -10.258 -10.602 4.055 1 95.94 278 HIS B O 1
ATOM 5123 N N . ASP B 1 279 ? -11.383 -9.781 2.25 1 93.25 279 ASP B N 1
ATOM 5124 C CA . ASP B 1 279 ? -10.219 -9.82 1.373 1 93.25 279 ASP B CA 1
ATOM 5125 C C . ASP B 1 279 ? -9.117 -8.891 1.873 1 93.25 279 ASP B C 1
ATOM 5127 O O . ASP B 1 279 ? -7.934 -9.234 1.823 1 93.25 279 ASP B O 1
ATOM 5131 N N . PHE B 1 280 ? -9.477 -7.695 2.346 1 96.19 280 PHE B N 1
ATOM 5132 C CA . PHE B 1 280 ? -8.523 -6.727 2.875 1 96.19 280 PHE B CA 1
ATOM 5133 C C . PHE B 1 280 ? -7.766 -7.309 4.062 1 96.19 280 PHE B C 1
ATOM 5135 O O . PHE B 1 280 ? -6.535 -7.227 4.121 1 96.19 280 PHE B O 1
ATOM 5142 N N . ILE B 1 281 ? -8.508 -7.945 4.961 1 97.25 281 ILE B N 1
ATOM 5143 C CA . ILE B 1 281 ? -7.918 -8.516 6.168 1 97.25 281 ILE B CA 1
ATOM 5144 C C . ILE B 1 281 ? -7.004 -9.68 5.789 1 97.25 281 ILE B C 1
ATOM 5146 O O . ILE B 1 281 ? -5.91 -9.828 6.348 1 97.25 281 ILE B O 1
ATOM 5150 N N . PHE B 1 282 ? -7.426 -10.477 4.863 1 95.38 282 PHE B N 1
ATOM 5151 C CA . PHE B 1 282 ? -6.609 -11.609 4.438 1 95.38 282 PHE B CA 1
ATOM 5152 C C . PHE B 1 282 ? -5.27 -11.133 3.893 1 95.38 282 PHE B C 1
ATOM 5154 O O . PHE B 1 282 ? -4.223 -11.695 4.223 1 95.38 282 PHE B O 1
ATOM 5161 N N . ASN B 1 283 ? -5.281 -10.078 3.094 1 92.44 283 ASN B N 1
ATOM 5162 C CA . ASN B 1 283 ? -4.039 -9.531 2.551 1 92.44 283 ASN B CA 1
ATOM 5163 C C . ASN B 1 283 ? -3.156 -8.945 3.65 1 92.44 283 ASN B C 1
ATOM 5165 O O . ASN B 1 283 ? -1.933 -9.094 3.613 1 92.44 283 ASN B O 1
ATOM 5169 N N . ALA B 1 284 ? -3.758 -8.305 4.574 1 94.31 284 ALA B N 1
ATOM 5170 C CA . ALA B 1 284 ? -3.006 -7.77 5.703 1 94.31 284 ALA B CA 1
ATOM 5171 C C . ALA B 1 284 ? -2.328 -8.883 6.492 1 94.31 284 ALA B C 1
ATOM 5173 O O . ALA B 1 284 ? -1.18 -8.742 6.918 1 94.31 284 ALA B O 1
ATOM 5174 N N . VAL B 1 285 ? -3.078 -9.969 6.668 1 94.25 285 VAL B N 1
ATOM 5175 C CA . VAL B 1 285 ? -2.539 -11.117 7.395 1 94.25 285 VAL B CA 1
ATOM 5176 C C . VAL B 1 285 ? -1.381 -11.727 6.609 1 94.25 285 VAL B C 1
ATOM 5178 O O . VAL B 1 285 ? -0.342 -12.062 7.184 1 94.25 285 VAL B O 1
ATOM 5181 N N . LYS B 1 286 ? -1.538 -11.859 5.316 1 88 286 LYS B N 1
ATOM 5182 C CA . LYS B 1 286 ? -0.485 -12.422 4.477 1 88 286 LYS B CA 1
ATOM 5183 C C . LYS B 1 286 ? 0.793 -11.594 4.57 1 88 286 LYS B C 1
ATOM 5185 O O . LYS B 1 286 ? 1.893 -12.141 4.645 1 88 286 LYS B O 1
ATOM 5190 N N . ASP B 1 287 ? 0.637 -10.297 4.625 1 86.31 287 ASP B N 1
ATOM 5191 C CA . ASP B 1 287 ? 1.775 -9.383 4.609 1 86.31 287 ASP B CA 1
ATOM 5192 C C . ASP B 1 287 ? 2.465 -9.344 5.973 1 86.31 287 ASP B C 1
ATOM 5194 O O . ASP B 1 287 ? 3.639 -8.977 6.07 1 86.31 287 ASP B O 1
ATOM 5198 N N . SER B 1 288 ? 1.692 -9.703 6.934 1 84.19 288 SER B N 1
ATOM 5199 C CA . SER B 1 288 ? 2.221 -9.539 8.281 1 84.19 288 SER B CA 1
ATOM 5200 C C . SER B 1 288 ? 2.697 -10.867 8.859 1 84.19 288 SER B C 1
ATOM 5202 O O . SER B 1 288 ? 3.391 -10.898 9.875 1 84.19 288 SER B O 1
ATOM 5204 N N . ASN B 1 289 ? 2.285 -11.898 8.227 1 73.44 289 ASN B N 1
ATOM 5205 C CA . ASN B 1 289 ? 2.463 -13.219 8.82 1 73.44 289 ASN B CA 1
ATOM 5206 C C . ASN B 1 289 ? 3.893 -13.719 8.648 1 73.44 289 ASN B C 1
ATOM 5208 O O . ASN B 1 289 ? 4.418 -13.75 7.535 1 73.44 289 ASN B O 1
ATOM 5212 N N . ILE B 1 290 ? 4.324 -14.164 9.758 1 65.94 290 ILE B N 1
ATOM 5213 C CA . ILE B 1 290 ? 5.695 -14.656 9.805 1 65.94 290 ILE B CA 1
ATOM 5214 C C . ILE B 1 290 ? 5.742 -16.094 9.305 1 65.94 290 ILE B C 1
ATOM 5216 O O . ILE B 1 290 ? 6.68 -16.5 8.609 1 65.94 290 ILE B O 1
ATOM 5220 N N . GLN B 1 291 ? 4.668 -16.844 9.602 1 68.88 291 GLN B N 1
ATOM 5221 C CA . GLN B 1 291 ? 4.676 -18.281 9.32 1 68.88 291 GLN B CA 1
ATOM 5222 C C . GLN B 1 291 ? 4.219 -18.562 7.895 1 68.88 291 GLN B C 1
ATOM 5224 O O . GLN B 1 291 ? 4.59 -19.578 7.309 1 68.88 291 GLN B O 1
ATOM 5229 N N . GLY B 1 292 ? 3.541 -17.672 7.363 1 68.12 292 GLY B N 1
ATOM 5230 C CA . GLY B 1 292 ? 3.045 -17.891 6.016 1 68.12 292 GLY B CA 1
ATOM 5231 C C . GLY B 1 292 ? 1.91 -18.891 5.949 1 68.12 292 GLY B C 1
ATOM 5232 O O . GLY B 1 292 ? 1.116 -19 6.887 1 68.12 292 GLY B O 1
ATOM 5233 N N . ASN B 1 293 ? 1.709 -19.672 4.785 1 76.19 293 ASN B N 1
ATOM 5234 C CA . ASN B 1 293 ? 0.661 -20.656 4.559 1 76.19 293 ASN B CA 1
ATOM 5235 C C . ASN B 1 293 ? 0.936 -21.953 5.316 1 76.19 293 ASN B C 1
ATOM 5237 O O . ASN B 1 293 ? 2.09 -22.359 5.449 1 76.19 293 ASN B O 1
ATOM 5241 N N . PRO B 1 294 ? -0.164 -22.562 5.961 1 85.69 294 PRO B N 1
ATOM 5242 C CA . PRO B 1 294 ? -1.569 -22.156 5.859 1 85.69 294 PRO B CA 1
ATOM 5243 C C . PRO B 1 294 ? -1.949 -21.078 6.863 1 85.69 294 PRO B C 1
ATOM 5245 O O . PRO B 1 294 ? -1.48 -21.094 8.008 1 85.69 294 PRO B O 1
ATOM 5248 N N . TYR B 1 295 ? -2.756 -20.281 6.461 1 90.56 295 TYR B N 1
ATOM 5249 C CA . TYR B 1 295 ? -3.189 -19.172 7.305 1 90.56 295 TYR B CA 1
ATOM 5250 C C . TYR B 1 295 ? -4.367 -19.578 8.18 1 90.56 295 TYR B C 1
ATOM 5252 O O . TYR B 1 295 ? -5.273 -20.281 7.727 1 90.56 295 TYR B O 1
ATOM 5260 N N . ALA B 1 296 ? -4.352 -19.266 9.445 1 95.31 296 ALA B N 1
ATOM 5261 C CA . ALA B 1 296 ? -5.438 -19.422 10.406 1 95.31 296 ALA B CA 1
ATOM 5262 C C . ALA B 1 296 ? -5.457 -18.281 11.414 1 95.31 296 ALA B C 1
ATOM 5264 O O . ALA B 1 296 ? -4.465 -18.031 12.109 1 95.31 296 ALA B O 1
ATOM 5265 N N . TYR B 1 297 ? -6.566 -17.578 11.445 1 97.5 297 TYR B N 1
ATOM 5266 C CA . TYR B 1 297 ? -6.602 -16.453 12.375 1 97.5 297 TYR B CA 1
ATOM 5267 C C . TYR B 1 297 ? -8.023 -16.188 12.852 1 97.5 297 TYR B C 1
ATOM 5269 O O . TYR B 1 297 ? -8.984 -16.359 12.094 1 97.5 297 TYR B O 1
ATOM 5277 N N . HIS B 1 298 ? -8.125 -15.781 14.133 1 98.56 298 HIS B N 1
ATOM 5278 C CA . HIS B 1 298 ? -9.406 -15.469 14.75 1 98.56 298 HIS B CA 1
ATOM 5279 C C . HIS B 1 298 ? -9.922 -14.109 14.281 1 98.56 298 HIS B C 1
ATOM 5281 O O . HIS B 1 298 ? -9.141 -13.188 14.062 1 98.56 298 HIS B O 1
ATOM 5287 N N . ILE B 1 299 ? -11.266 -14 14.133 1 98.5 299 ILE B N 1
ATOM 5288 C CA . ILE B 1 299 ? -11.984 -12.742 13.938 1 98.5 299 ILE B CA 1
ATOM 5289 C C . ILE B 1 299 ? -13.055 -12.594 15.016 1 98.5 299 ILE B C 1
ATOM 5291 O O . ILE B 1 299 ? -13.172 -13.438 15.906 1 98.5 299 ILE B O 1
ATOM 5295 N N . GLY B 1 300 ? -13.852 -11.484 14.961 1 97.81 300 GLY B N 1
ATOM 5296 C CA . GLY B 1 300 ? -14.648 -11.086 16.109 1 97.81 300 GLY B CA 1
ATOM 5297 C C . GLY B 1 300 ? -16.031 -11.695 16.125 1 97.81 300 GLY B C 1
ATOM 5298 O O . GLY B 1 300 ? -16.906 -11.273 16.891 1 97.81 300 GLY B O 1
ATOM 5299 N N . LEU B 1 301 ? -16.266 -12.719 15.281 1 97.62 301 LEU B N 1
ATOM 5300 C CA . LEU B 1 301 ? -17.578 -13.359 15.273 1 97.62 301 LEU B CA 1
ATOM 5301 C C . LEU B 1 301 ? -17.641 -14.469 16.312 1 97.62 301 LEU B C 1
ATOM 5303 O O . LEU B 1 301 ? -16.719 -15.273 16.438 1 97.62 301 LEU B O 1
ATOM 5307 N N . ASN B 1 302 ? -18.703 -14.469 17.125 1 97.5 302 ASN B N 1
ATOM 5308 C CA . ASN 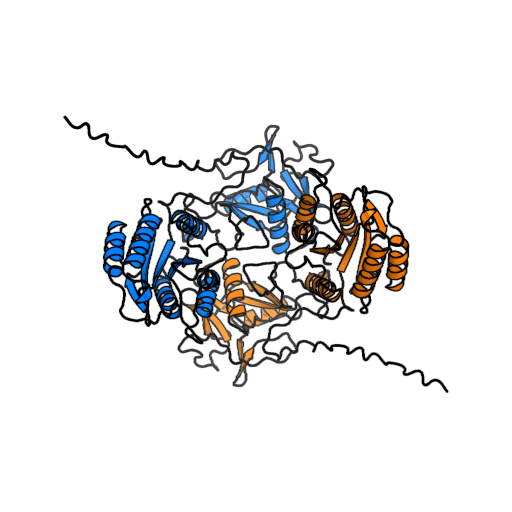B 1 302 ? -18.891 -15.516 18.125 1 97.5 302 ASN B CA 1
ATOM 5309 C C . ASN B 1 302 ? -20.375 -15.773 18.391 1 97.5 302 ASN B C 1
ATOM 5311 O O . ASN B 1 302 ? -21.234 -14.953 18.031 1 97.5 302 ASN B O 1
ATOM 5315 N N . TYR B 1 303 ? -20.641 -16.953 18.906 1 97.44 303 TYR B N 1
ATOM 5316 C CA . TYR B 1 303 ? -22.016 -17.375 19.188 1 97.44 303 TYR B CA 1
ATOM 5317 C C . TYR B 1 303 ? -22.391 -17.094 20.641 1 97.44 303 TYR B C 1
ATOM 5319 O O . TYR B 1 303 ? -21.812 -17.656 21.562 1 97.44 303 TYR B O 1
ATOM 5327 N N . VAL B 1 304 ? -23.312 -16.188 20.766 1 93.81 304 VAL B N 1
ATOM 5328 C CA . VAL B 1 304 ? -23.734 -15.742 22.094 1 93.81 304 VAL B CA 1
ATOM 5329 C C . VAL B 1 304 ? -25.266 -15.758 22.172 1 93.81 304 VAL B C 1
ATOM 5331 O O . VAL B 1 304 ? -25.938 -15.141 21.344 1 93.81 304 VAL B O 1
ATOM 5334 N N . ASN B 1 305 ? -25.797 -16.516 23.188 1 93.25 305 ASN B N 1
ATOM 5335 C CA . ASN B 1 305 ? -27.234 -16.547 23.484 1 93.25 305 ASN B CA 1
ATOM 5336 C C . ASN B 1 305 ? -28.047 -16.906 22.266 1 93.25 305 ASN B C 1
ATOM 5338 O O . ASN B 1 305 ? -29.031 -16.234 21.953 1 93.25 305 ASN B O 1
ATOM 5342 N N . GLY B 1 306 ? -27.562 -17.75 21.5 1 94.44 306 GLY B N 1
ATOM 5343 C CA . GLY B 1 306 ? -28.359 -18.297 20.406 1 94.44 306 GLY B CA 1
ATOM 5344 C C . GLY B 1 306 ? -28.141 -17.578 19.094 1 94.44 306 GLY B C 1
ATOM 5345 O O . GLY B 1 306 ? -28.75 -17.922 18.078 1 94.44 306 GLY B O 1
ATOM 5346 N N . ASP B 1 307 ? -27.266 -16.562 19.094 1 95.25 307 ASP B N 1
ATOM 5347 C CA . ASP B 1 307 ? -27.047 -15.805 17.875 1 95.25 307 ASP B CA 1
ATOM 5348 C C . ASP B 1 307 ? -25.547 -15.625 17.594 1 95.25 307 ASP B C 1
ATOM 5350 O O . ASP B 1 307 ? -24.75 -15.594 18.531 1 95.25 307 ASP B O 1
ATOM 5354 N N . TRP B 1 308 ? -25.281 -15.609 16.297 1 96.69 308 TRP B N 1
ATOM 5355 C CA . TRP B 1 308 ? -23.938 -15.172 15.906 1 96.69 308 TRP B CA 1
ATOM 5356 C C . TRP B 1 308 ? -23.828 -13.648 15.938 1 96.69 308 TRP B C 1
ATOM 5358 O O . TRP B 1 308 ? -24.609 -12.953 15.281 1 96.69 308 TRP B O 1
ATOM 5368 N N . VAL B 1 309 ? -22.828 -13.141 16.75 1 95.25 309 VAL B N 1
ATOM 5369 C CA . VAL B 1 309 ? -22.688 -11.695 16.906 1 95.25 309 VAL B CA 1
ATOM 5370 C C . VAL B 1 309 ? -21.234 -11.297 16.75 1 95.25 309 VAL B C 1
ATOM 5372 O O . VAL B 1 309 ? -20.328 -12.062 17.094 1 95.25 309 VAL B O 1
ATOM 5375 N N . TRP B 1 310 ? -21.062 -10.094 16.188 1 96.12 310 TRP B N 1
ATOM 5376 C CA . TRP B 1 310 ? -19.719 -9.547 16.031 1 96.12 310 TRP B CA 1
ATOM 5377 C C . TRP B 1 310 ? -19.281 -8.836 17.312 1 96.12 310 TRP B C 1
ATOM 5379 O O . TRP B 1 310 ? -20.062 -8.102 17.922 1 96.12 310 TRP B O 1
ATOM 5389 N N . ASP B 1 311 ? -18.062 -9.086 17.672 1 94.06 311 ASP B N 1
ATOM 5390 C CA . ASP B 1 311 ? -17.422 -8.359 18.766 1 94.06 311 ASP B CA 1
ATOM 5391 C C . ASP B 1 311 ? -17.422 -6.859 18.516 1 94.06 311 ASP B C 1
ATOM 5393 O O . ASP B 1 311 ? -17.391 -6.418 17.359 1 94.06 311 ASP B O 1
ATOM 5397 N N . GLN B 1 312 ? -17.578 -6.094 19.578 1 92.44 312 GLN B N 1
ATOM 5398 C CA . GLN B 1 312 ? -17.562 -4.633 19.547 1 92.44 312 GLN B CA 1
ATOM 5399 C C . GLN B 1 312 ? -16.703 -4.062 20.672 1 92.44 312 GLN B C 1
ATOM 5401 O O . GLN B 1 312 ? -16.359 -4.781 21.609 1 92.44 312 GLN B O 1
ATOM 5406 N N . PRO B 1 313 ? -16.359 -2.764 20.5 1 90.88 313 PRO B N 1
ATOM 5407 C CA . PRO B 1 313 ? -15.656 -2.154 21.625 1 90.88 313 PRO B CA 1
ATOM 5408 C C . PRO B 1 313 ? -16.422 -2.311 22.938 1 90.88 313 PRO B C 1
ATOM 5410 O O . PRO B 1 313 ? -17.641 -2.395 22.938 1 90.88 313 PRO B O 1
ATOM 5413 N N . GLU B 1 314 ? -15.633 -2.355 24.031 1 88.75 314 GLU B N 1
ATOM 5414 C CA . GLU B 1 314 ? -16.234 -2.508 25.344 1 88.75 314 GLU B CA 1
ATOM 5415 C C . GLU B 1 314 ? -17.344 -1.477 25.562 1 88.75 314 GLU B C 1
ATOM 5417 O O . GLU B 1 314 ? -17.156 -0.293 25.266 1 88.75 314 GLU B O 1
ATOM 5422 N N . GLY B 1 315 ? -18.438 -1.936 26.031 1 86.81 315 GLY B N 1
ATOM 5423 C CA . GLY B 1 315 ? -19.547 -1.05 26.344 1 86.81 315 GLY B CA 1
ATOM 5424 C C . GLY B 1 315 ? -20.531 -0.911 25.203 1 86.81 315 GLY B C 1
ATOM 5425 O O . GLY B 1 315 ? -21.625 -0.381 25.375 1 86.81 315 GLY B O 1
ATOM 5426 N N . GLN B 1 316 ? -20.188 -1.311 24.062 1 87.81 316 GLN B N 1
ATOM 5427 C CA . GLN B 1 316 ? -21.094 -1.248 22.922 1 87.81 316 GLN B CA 1
ATOM 5428 C C . GLN B 1 316 ? -21.812 -2.58 22.703 1 87.81 316 GLN B C 1
ATOM 5430 O O . GLN B 1 316 ? -21.234 -3.645 22.938 1 87.81 316 GLN B O 1
ATOM 5435 N N . PRO B 1 317 ? -22.984 -2.514 22.344 1 86.69 317 PRO B N 1
ATOM 5436 C CA . PRO B 1 317 ? -23.703 -3.76 22.078 1 86.69 317 PRO B CA 1
ATOM 5437 C C . PRO B 1 317 ? -23.156 -4.527 20.891 1 86.69 317 PRO B C 1
ATOM 5439 O O . PRO B 1 317 ? -22.703 -3.92 19.906 1 86.69 317 PRO B O 1
ATOM 5442 N N . PRO B 1 318 ? -23.25 -5.801 20.984 1 86.25 318 PRO B N 1
ATOM 5443 C CA . PRO B 1 318 ? -22.797 -6.586 19.828 1 86.25 318 PRO B CA 1
ATOM 5444 C C . PRO B 1 318 ? -23.672 -6.398 18.594 1 86.25 318 PRO B C 1
ATOM 5446 O O . PRO B 1 318 ? -24.828 -5.98 18.719 1 86.25 318 PRO B O 1
ATOM 5449 N N . VAL B 1 319 ? -23.109 -6.625 17.469 1 90.12 319 VAL B N 1
ATOM 5450 C CA . VAL B 1 319 ? -23.812 -6.527 16.203 1 90.12 319 VAL B CA 1
ATOM 5451 C C . VAL B 1 319 ? -24.094 -7.926 15.648 1 90.12 319 VAL B C 1
ATOM 5453 O O . VAL B 1 319 ? -23.172 -8.742 15.523 1 90.12 319 VAL B O 1
ATOM 5456 N N . LYS B 1 320 ? -25.281 -8.172 15.273 1 92.12 320 LYS B N 1
ATOM 5457 C CA . LYS B 1 320 ? -25.672 -9.492 14.773 1 92.12 320 LYS B CA 1
ATOM 5458 C C . LYS B 1 320 ? -25.109 -9.727 13.375 1 92.12 320 LYS B C 1
ATOM 5460 O O . LYS B 1 320 ? -25 -8.797 12.57 1 92.12 320 LYS B O 1
ATOM 5465 N N . LEU B 1 321 ? -24.75 -11 13.133 1 93.56 321 LEU B N 1
ATOM 5466 C CA . LEU B 1 321 ? -24.359 -11.398 11.781 1 93.56 321 LEU B CA 1
ATOM 5467 C C . LEU B 1 321 ? -25.5 -11.164 10.797 1 93.56 321 LEU B C 1
ATOM 5469 O O . LEU B 1 321 ? -26.656 -11.484 11.086 1 93.56 321 LEU B O 1
ATOM 5473 N N . GLN B 1 322 ? -25.141 -10.531 9.68 1 83.5 322 GLN B N 1
ATOM 5474 C CA . GLN B 1 322 ? -26.156 -10.234 8.672 1 83.5 322 GLN B CA 1
ATOM 5475 C C . GLN B 1 322 ? -26.062 -11.211 7.5 1 83.5 322 GLN B C 1
ATOM 5477 O O . GLN B 1 322 ? -25.781 -12.398 7.691 1 83.5 322 GLN B O 1
ATOM 5482 N N . ARG B 1 323 ? -26.344 -10.531 6.293 1 80 323 ARG B N 1
ATOM 5483 C CA . ARG B 1 323 ? -26.594 -11.359 5.117 1 80 323 ARG B CA 1
ATOM 5484 C C . ARG B 1 323 ? -25.281 -11.93 4.574 1 80 323 ARG B C 1
ATOM 5486 O O . ARG B 1 323 ? -25.234 -13.109 4.207 1 80 323 ARG B O 1
ATOM 5493 N N . TRP B 1 324 ? -24.234 -11.125 4.707 1 89.69 324 TRP B N 1
ATOM 5494 C CA . TRP B 1 324 ? -23.016 -11.68 4.121 1 89.69 324 TRP B CA 1
ATOM 5495 C C . TRP B 1 324 ? -22.312 -12.594 5.109 1 89.69 324 TRP B C 1
ATOM 5497 O O . TRP B 1 324 ? -22.172 -12.258 6.289 1 89.69 324 TRP B O 1
ATOM 5507 N N . SER B 1 325 ? -21.891 -13.766 4.668 1 94.19 325 SER B N 1
ATOM 5508 C CA . SER B 1 325 ? -21.109 -14.703 5.457 1 94.19 325 SER B CA 1
ATOM 5509 C C . SER B 1 325 ? -20.062 -15.406 4.598 1 94.19 325 SER B C 1
ATOM 5511 O O . SER B 1 325 ? -20.156 -15.391 3.367 1 94.19 325 SER B O 1
ATOM 5513 N N . ASN B 1 326 ? -19.078 -15.883 5.238 1 95.81 326 ASN B N 1
ATOM 5514 C CA . ASN B 1 326 ? -18 -16.578 4.547 1 95.81 326 ASN B CA 1
ATOM 5515 C C . ASN B 1 326 ? -17.766 -17.969 5.125 1 95.81 326 ASN B C 1
ATOM 5517 O O . ASN B 1 326 ? -16.625 -18.406 5.27 1 95.81 326 ASN B O 1
ATOM 5521 N N . TRP B 1 327 ? -18.812 -18.641 5.512 1 97.19 327 TRP B N 1
ATOM 5522 C CA . TRP B 1 327 ? -18.734 -19.953 6.145 1 97.19 327 TRP B CA 1
ATOM 5523 C C . TRP B 1 327 ? -18.203 -21 5.172 1 97.19 327 TRP B C 1
ATOM 5525 O O . TRP B 1 327 ? -18.578 -21.016 4 1 97.19 327 TRP B O 1
ATOM 5535 N N . GLN B 1 328 ? -17.391 -21.828 5.613 1 96.25 328 GLN B N 1
ATOM 5536 C CA . GLN B 1 328 ? -17.031 -23.047 4.895 1 96.25 328 GLN B CA 1
ATOM 5537 C C . GLN B 1 328 ? -18.203 -24.031 4.848 1 96.25 328 GLN B C 1
ATOM 5539 O O . GLN B 1 328 ? -19 -24.094 5.789 1 96.25 328 GLN B O 1
ATOM 5544 N N . ALA B 1 329 ? -18.234 -24.797 3.678 1 93.38 329 ALA B N 1
ATOM 5545 C CA . ALA B 1 329 ? -19.266 -25.812 3.59 1 93.38 329 ALA B CA 1
ATOM 5546 C C . ALA B 1 329 ? -19.234 -26.734 4.812 1 93.38 329 ALA B C 1
ATOM 5548 O O . ALA B 1 329 ? -18.172 -27.203 5.215 1 93.38 329 ALA B O 1
ATOM 5549 N N . GLY B 1 330 ? -20.312 -26.891 5.414 1 95.44 330 GLY B N 1
ATOM 5550 C CA . GLY B 1 330 ? -20.422 -27.734 6.586 1 95.44 330 GLY B CA 1
ATOM 5551 C C . GLY B 1 330 ? -20.359 -26.969 7.891 1 95.44 330 GLY B C 1
ATOM 5552 O O . GLY B 1 330 ? -20.562 -27.531 8.969 1 95.44 330 GLY B O 1
ATOM 5553 N N . TYR B 1 331 ? -20.016 -25.766 7.801 1 96.19 331 TYR B N 1
ATOM 5554 C CA . TYR B 1 331 ? -19.953 -24.922 8.984 1 96.19 331 TYR B CA 1
ATOM 5555 C C . TYR B 1 331 ? -21.078 -23.891 8.977 1 96.19 331 TYR B C 1
ATOM 5557 O O . TYR B 1 331 ? -21.594 -23.531 7.914 1 96.19 331 TYR B O 1
ATOM 5565 N N . PRO B 1 332 ? -21.516 -23.359 10.062 1 96.44 332 PRO B N 1
ATOM 5566 C CA . PRO B 1 332 ? -21 -23.656 11.406 1 96.44 332 PRO B CA 1
ATOM 5567 C C . PRO B 1 332 ? -21.453 -25.016 11.93 1 96.44 332 PRO B C 1
ATOM 5569 O O . PRO B 1 332 ? -22.5 -25.516 11.516 1 96.44 332 PRO B O 1
ATOM 5572 N N . ASN B 1 333 ? -20.641 -25.594 12.727 1 94.44 333 ASN B N 1
ATOM 5573 C CA . ASN B 1 333 ? -20.922 -26.875 13.359 1 94.44 333 ASN B CA 1
ATOM 5574 C C . ASN B 1 333 ? -20.922 -26.766 14.883 1 94.44 333 ASN B C 1
ATOM 5576 O O . ASN B 1 333 ? -19.953 -26.266 15.469 1 94.44 333 ASN B O 1
ATOM 5580 N N . SER B 1 334 ? -22.016 -27.25 15.555 1 94 334 SER B N 1
ATOM 5581 C CA . SER B 1 334 ? -22.156 -27.266 17 1 94 334 SER B CA 1
ATOM 5582 C C . SER B 1 334 ? -21.812 -25.891 17.594 1 94 334 SER B C 1
ATOM 5584 O O . SER B 1 334 ? -20.922 -25.781 18.438 1 94 334 SER B O 1
ATOM 5586 N N . PRO B 1 335 ? -22.562 -24.906 17.328 1 94.75 335 PRO B N 1
ATOM 5587 C CA . PRO B 1 335 ? -22.219 -23.531 17.672 1 94.75 335 PRO B CA 1
ATOM 5588 C C . PRO B 1 335 ? -22.062 -23.312 19.172 1 94.75 335 PRO B C 1
ATOM 5590 O O . PRO B 1 335 ? -21.266 -22.484 19.609 1 94.75 335 PRO B O 1
ATOM 5593 N N . VAL B 1 336 ? -22.734 -24.062 20 1 91.88 336 VAL B N 1
ATOM 5594 C CA . VAL B 1 336 ? -22.688 -23.859 21.438 1 91.88 336 VAL B CA 1
ATOM 5595 C C . VAL B 1 336 ? -21.328 -24.297 21.984 1 91.88 336 VAL B C 1
ATOM 5597 O O . VAL B 1 336 ? -20.75 -23.594 22.812 1 91.88 336 VAL B O 1
ATOM 5600 N N . SER B 1 337 ? -20.812 -25.375 21.453 1 90.94 337 SER B N 1
ATOM 5601 C CA . SER B 1 337 ? -19.531 -25.875 21.922 1 90.94 337 SER B CA 1
ATOM 5602 C C . SER B 1 337 ? -18.375 -25.219 21.188 1 90.94 337 SER B C 1
ATOM 5604 O O . SER B 1 337 ? -17.25 -25.156 21.703 1 90.94 337 SER B O 1
ATOM 5606 N N . GLN B 1 338 ? -18.641 -24.797 19.984 1 94.5 338 GLN B N 1
ATOM 5607 C CA . GLN B 1 338 ? -17.672 -24.094 19.156 1 94.5 338 GLN B CA 1
ATOM 5608 C C . GLN B 1 338 ? -18.172 -22.703 18.781 1 94.5 338 GLN B C 1
ATOM 5610 O O . GLN B 1 338 ? -18.703 -22.5 17.688 1 94.5 338 GLN B O 1
ATOM 5615 N N . SER B 1 339 ? -17.859 -21.812 19.703 1 95.94 339 SER B N 1
ATOM 5616 C CA . SER B 1 339 ? -18.594 -20.562 19.594 1 95.94 339 SER B CA 1
ATOM 5617 C C . SER B 1 339 ? -17.734 -19.469 18.969 1 95.94 339 SER B C 1
ATOM 5619 O O . SER B 1 339 ? -18.266 -18.406 18.594 1 95.94 339 SER B O 1
ATOM 5621 N N . GLY B 1 340 ? -16.438 -19.656 18.844 1 98.12 340 GLY B N 1
ATOM 5622 C CA . GLY B 1 340 ? -15.594 -18.688 18.188 1 98.12 340 GLY B CA 1
ATOM 5623 C C . GLY B 1 340 ? -15.43 -18.938 16.703 1 98.12 340 GLY B C 1
ATOM 5624 O O . GLY B 1 340 ? -15.703 -20.047 16.219 1 98.12 340 GLY B O 1
ATOM 5625 N N . VAL B 1 341 ? -15.062 -17.922 15.961 1 98.75 341 VAL B N 1
ATOM 5626 C CA . VAL B 1 341 ? -14.906 -18.109 14.516 1 98.75 341 VAL B CA 1
ATOM 5627 C C . VAL B 1 341 ? -13.484 -17.719 14.102 1 98.75 341 VAL B C 1
ATOM 5629 O O . VAL B 1 341 ? -12.953 -16.703 14.562 1 98.75 341 VAL B O 1
ATOM 5632 N N . SER B 1 342 ? -12.93 -18.531 13.25 1 98.25 342 SER B N 1
ATOM 5633 C CA . SER B 1 342 ? -11.625 -18.281 12.664 1 98.25 342 SER B CA 1
ATOM 5634 C C . SER B 1 342 ? -11.672 -18.391 11.141 1 98.25 342 SER B C 1
ATOM 5636 O O . SER B 1 342 ? -12.445 -19.188 10.594 1 98.25 342 SER B O 1
ATOM 5638 N N . ASN B 1 343 ? -10.961 -17.516 10.469 1 97.75 343 ASN B N 1
ATOM 5639 C CA . ASN B 1 343 ? -10.609 -17.781 9.078 1 97.75 343 ASN B CA 1
ATOM 5640 C C . ASN B 1 343 ? -9.57 -18.875 8.945 1 97.75 343 ASN B C 1
ATOM 5642 O O . ASN B 1 343 ? -8.508 -18.812 9.57 1 97.75 343 ASN B O 1
ATOM 5646 N N . ILE B 1 344 ? -9.859 -19.891 8.195 1 95.75 344 ILE B N 1
ATOM 5647 C CA . ILE B 1 344 ? -8.93 -21 7.973 1 95.75 344 ILE B CA 1
ATOM 5648 C C . ILE B 1 344 ? -8.633 -21.125 6.48 1 95.75 344 ILE B C 1
ATOM 5650 O O . ILE B 1 344 ? -9.539 -21.016 5.648 1 95.75 344 ILE B O 1
ATOM 5654 N N . GLN B 1 345 ? -7.438 -21.422 6.191 1 90.12 345 GLN B N 1
ATOM 5655 C CA . GLN B 1 345 ? -6.988 -21.562 4.809 1 90.12 345 GLN B CA 1
ATOM 5656 C C . GLN B 1 345 ? -7.879 -22.516 4.027 1 90.12 345 GLN B C 1
ATOM 5658 O O . GLN B 1 345 ? -8.172 -23.625 4.496 1 90.12 345 GLN B O 1
ATOM 5663 N N . ASN B 1 346 ? -8.391 -22.156 2.9 1 88.12 346 ASN B N 1
ATOM 5664 C CA . ASN B 1 346 ? -9.188 -22.906 1.937 1 88.12 346 ASN B CA 1
ATOM 5665 C C . ASN B 1 346 ? -8.781 -22.578 0.501 1 88.12 346 ASN B C 1
ATOM 5667 O O . ASN B 1 346 ? -9.32 -21.656 -0.105 1 88.12 346 ASN B O 1
ATOM 5671 N N . GLY B 1 347 ? -7.84 -23.406 -0.017 1 82.25 347 GLY B N 1
ATOM 5672 C CA . GLY B 1 347 ? -7.309 -23.062 -1.326 1 82.25 347 GLY B CA 1
ATOM 5673 C C . GLY B 1 347 ? -6.574 -21.734 -1.342 1 82.25 347 GLY B C 1
ATOM 5674 O O . GLY B 1 347 ? -5.676 -21.516 -0.532 1 82.25 347 GLY B O 1
ATOM 5675 N N . VAL B 1 348 ? -7 -20.859 -2.305 1 81.75 348 VAL B N 1
ATOM 5676 C CA . VAL B 1 348 ? -6.297 -19.594 -2.479 1 81.75 348 VAL B CA 1
ATOM 5677 C C . VAL B 1 348 ? -6.875 -18.547 -1.531 1 81.75 348 VAL B C 1
ATOM 5679 O O . VAL B 1 348 ? -6.395 -17.406 -1.481 1 81.75 348 VAL B O 1
ATOM 5682 N N . THR B 1 349 ? -7.855 -18.922 -0.743 1 88.25 349 THR B N 1
ATOM 5683 C CA . THR B 1 349 ? -8.5 -17.984 0.167 1 88.25 349 THR B CA 1
ATOM 5684 C C . THR B 1 349 ? -8.641 -18.594 1.561 1 88.25 349 THR B C 1
ATOM 5686 O O . THR B 1 349 ? -7.914 -19.531 1.913 1 88.25 349 THR B O 1
ATOM 5689 N N . THR B 1 350 ? -9.398 -17.953 2.391 1 92.94 350 THR B N 1
ATOM 5690 C CA . THR B 1 350 ? -9.781 -18.484 3.695 1 92.94 350 THR B CA 1
ATOM 5691 C C . THR B 1 350 ? -11.297 -18.516 3.84 1 92.94 350 THR B C 1
ATOM 5693 O O . THR B 1 350 ? -12.008 -17.781 3.152 1 92.94 350 THR B O 1
ATOM 5696 N N . LYS B 1 351 ? -11.773 -19.406 4.633 1 95.75 351 LYS B N 1
ATOM 5697 C CA . LYS B 1 351 ? -13.188 -19.516 4.961 1 95.75 351 LYS B CA 1
ATOM 5698 C C . LYS B 1 351 ? -13.398 -19.578 6.473 1 95.75 351 LYS B C 1
ATOM 5700 O O . LYS B 1 351 ? -12.484 -19.922 7.223 1 95.75 351 LYS B O 1
ATOM 5705 N N . TRP B 1 352 ? -14.625 -19.219 6.879 1 98.25 352 TRP B N 1
ATOM 5706 C CA . TRP B 1 352 ? -14.977 -19.219 8.297 1 98.25 352 TRP B CA 1
ATOM 5707 C C . TRP B 1 352 ? -15.195 -20.625 8.805 1 98.25 352 TRP B C 1
ATOM 5709 O O . TRP B 1 352 ? -15.93 -21.406 8.195 1 98.25 352 TRP B O 1
ATOM 5719 N N . ASN B 1 353 ? -14.539 -20.969 9.844 1 98.12 353 ASN B N 1
ATOM 5720 C CA . ASN B 1 353 ? -14.812 -22.141 10.672 1 98.12 353 ASN B CA 1
ATOM 5721 C C . ASN B 1 353 ? -15.062 -21.75 12.125 1 98.12 353 ASN B C 1
ATOM 5723 O O . ASN B 1 353 ? -14.336 -20.938 12.695 1 98.12 353 ASN B O 1
ATOM 5727 N N . ASN B 1 354 ? -16.172 -22.312 12.664 1 98.25 354 ASN B N 1
ATOM 5728 C CA . ASN B 1 354 ? -16.297 -22.078 14.102 1 98.25 354 ASN B CA 1
ATOM 5729 C C . ASN B 1 354 ? -15.414 -23.031 14.898 1 98.25 354 ASN B C 1
ATOM 5731 O O . ASN B 1 354 ? -15.25 -24.203 14.523 1 98.25 354 ASN B O 1
ATOM 5735 N N . VAL B 1 355 ? -14.867 -22.531 15.961 1 97.75 355 VAL B N 1
ATOM 5736 C CA . VAL B 1 355 ? -13.867 -23.234 16.734 1 97.75 355 VAL B CA 1
ATOM 5737 C C . VAL B 1 355 ? -14.188 -23.109 18.234 1 97.75 355 VAL B C 1
ATOM 5739 O O . VAL B 1 355 ? -15.055 -22.328 18.625 1 97.75 355 VAL B O 1
ATOM 5742 N N . THR B 1 356 ? -13.422 -23.938 18.984 1 96.19 356 THR B N 1
ATOM 5743 C CA . THR B 1 356 ? -13.555 -23.828 20.438 1 96.19 356 THR B CA 1
ATOM 5744 C C . THR B 1 356 ? -12.906 -22.547 20.938 1 96.19 356 THR B C 1
ATOM 5746 O O . THR B 1 356 ? -11.805 -22.188 20.516 1 96.19 356 THR B O 1
ATOM 5749 N N . VAL B 1 357 ? -13.531 -21.922 21.844 1 96.44 357 VAL B N 1
ATOM 5750 C CA . VAL B 1 357 ? -13.156 -20.578 22.281 1 96.44 357 VAL B CA 1
ATOM 5751 C C . VAL B 1 357 ? -11.922 -20.656 23.188 1 96.44 357 VAL B C 1
ATOM 5753 O O . VAL B 1 357 ? -11.086 -19.75 23.188 1 96.44 357 VAL B O 1
ATOM 5756 N N . TYR B 1 358 ? -11.711 -21.734 23.875 1 94.44 358 TYR B N 1
ATOM 5757 C CA . TYR B 1 358 ? -10.688 -21.734 24.906 1 94.44 358 TYR B CA 1
ATOM 5758 C C . TYR B 1 358 ? -9.531 -22.656 24.531 1 94.44 358 TYR B C 1
ATOM 5760 O O . TYR B 1 358 ? -8.516 -22.703 25.219 1 94.44 358 TYR B O 1
ATOM 5768 N N . THR B 1 359 ? -9.633 -23.359 23.375 1 93.62 359 THR B N 1
ATOM 5769 C CA . THR B 1 359 ? -8.586 -24.344 23.125 1 93.62 359 THR B CA 1
ATOM 5770 C C . THR B 1 359 ? -8.008 -24.172 21.719 1 93.62 359 THR B C 1
ATOM 5772 O O . THR B 1 359 ? -6.836 -24.469 21.484 1 93.62 359 THR B O 1
ATOM 5775 N N . ALA B 1 360 ? -8.773 -23.797 20.797 1 95.81 360 ALA B N 1
ATOM 5776 C CA . ALA B 1 360 ? -8.281 -23.625 19.422 1 95.81 360 ALA B CA 1
ATOM 5777 C C . ALA B 1 360 ? -7.352 -22.422 19.328 1 95.81 360 ALA B C 1
ATOM 5779 O O . ALA B 1 360 ? -7.773 -21.281 19.516 1 95.81 360 ALA B O 1
ATOM 5780 N N . ALA B 1 361 ? -6.148 -22.688 19.016 1 95.56 361 ALA B N 1
ATOM 5781 C CA . ALA B 1 361 ? -5.16 -21.625 18.953 1 95.56 361 ALA B CA 1
ATOM 5782 C C . ALA B 1 361 ? -4.922 -21.188 17.5 1 95.56 361 ALA B C 1
ATOM 5784 O O . ALA B 1 361 ? -4.816 -22.031 16.609 1 95.56 361 ALA B O 1
ATOM 5785 N N . ALA B 1 362 ? -4.875 -19.953 17.219 1 96.44 362 ALA B N 1
ATOM 5786 C CA . ALA B 1 362 ? -4.582 -19.344 15.922 1 96.44 362 ALA B CA 1
ATOM 5787 C C . ALA B 1 362 ? -4.094 -17.906 16.078 1 96.44 362 ALA B C 1
ATOM 5789 O O . ALA B 1 362 ? -4.125 -17.359 17.188 1 96.44 362 ALA B O 1
ATOM 5790 N N . ASP B 1 363 ? -3.557 -17.375 15.008 1 96.31 363 ASP B N 1
ATOM 5791 C CA . ASP B 1 363 ? -3.33 -15.938 14.992 1 96.31 363 ASP B CA 1
ATOM 5792 C C . ASP B 1 363 ? -4.645 -15.172 15.141 1 96.31 363 ASP B C 1
ATOM 5794 O O . ASP B 1 363 ? -5.707 -15.773 15.289 1 96.31 363 ASP B O 1
ATOM 5798 N N . TYR B 1 364 ? -4.602 -13.859 15.227 1 97.44 364 TYR B N 1
ATOM 5799 C CA . TYR B 1 364 ? -5.84 -13.102 15.336 1 97.44 364 TYR B CA 1
ATOM 5800 C C . TYR B 1 364 ? -5.668 -11.688 14.805 1 97.44 364 TYR B C 1
ATOM 5802 O O . TYR B 1 364 ? -4.539 -11.211 14.633 1 97.44 364 TYR B O 1
ATOM 5810 N N . VAL B 1 365 ? -6.754 -11.039 14.422 1 98.19 365 VAL B N 1
ATOM 5811 C CA . VAL B 1 365 ? -6.742 -9.68 13.891 1 98.19 365 VAL B CA 1
ATOM 5812 C C . V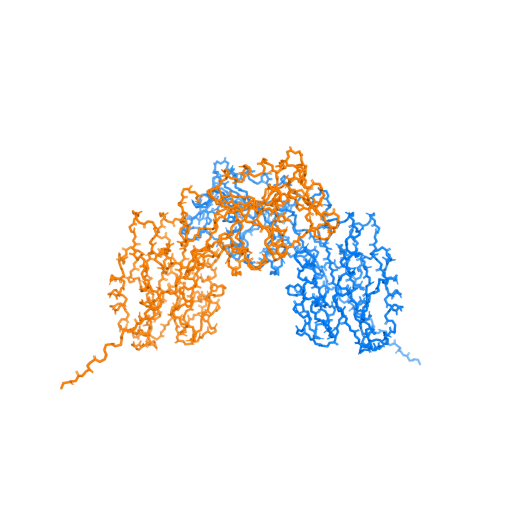AL B 1 365 ? -7.559 -8.766 14.789 1 98.19 365 VAL B C 1
ATOM 5814 O O . VAL B 1 365 ? -8.727 -9.039 15.078 1 98.19 365 VAL B O 1
ATOM 5817 N N . CYS B 1 366 ? -6.91 -7.719 15.258 1 98.06 366 CYS B N 1
ATOM 5818 C CA . CYS B 1 366 ? -7.59 -6.703 16.062 1 98.06 366 CYS B CA 1
ATOM 5819 C C . CYS B 1 366 ? -8.023 -5.527 15.188 1 98.06 366 CYS B C 1
ATOM 5821 O O . CYS B 1 366 ? -7.426 -5.258 14.148 1 98.06 366 CYS B O 1
ATOM 5823 N N . GLU B 1 367 ? -9.062 -4.949 15.68 1 97.5 367 GLU B N 1
ATOM 5824 C CA . GLU B 1 367 ? -9.641 -3.771 15.031 1 97.5 367 GLU B CA 1
ATOM 5825 C C . GLU B 1 367 ? -9.898 -2.658 16.047 1 97.5 367 GLU B C 1
ATOM 5827 O O . GLU B 1 367 ? -10.273 -2.928 17.188 1 97.5 367 GLU B O 1
ATOM 5832 N N . THR B 1 368 ? -9.633 -1.404 15.648 1 95.94 368 THR B N 1
ATOM 5833 C CA . THR B 1 368 ? -9.914 -0.258 16.5 1 95.94 368 THR B CA 1
ATOM 5834 C C . THR B 1 368 ? -10.367 0.939 15.672 1 95.94 368 THR B C 1
ATOM 5836 O O . THR B 1 368 ? -10.391 0.873 14.438 1 95.94 368 THR B O 1
ATOM 5839 N N . TYR B 1 369 ? -10.812 1.991 16.359 1 94.19 369 TYR B N 1
ATOM 5840 C CA . TYR B 1 369 ? -11.219 3.217 15.68 1 94.19 369 TYR B CA 1
ATOM 5841 C C . TYR B 1 369 ? -10.008 4.027 15.25 1 94.19 369 TYR B C 1
ATOM 5843 O O . TYR B 1 369 ? -9.023 4.129 15.984 1 94.19 369 TYR B O 1
ATOM 5851 N N . SER B 1 370 ? -10.094 4.594 14.031 1 95.38 370 SER B N 1
ATOM 5852 C CA . SER B 1 370 ? -9.07 5.547 13.609 1 95.38 370 SER B CA 1
ATOM 5853 C C . SER B 1 370 ? -9.164 6.848 14.398 1 95.38 370 SER B C 1
ATOM 5855 O O . SER B 1 370 ? -10.188 7.121 15.031 1 95.38 370 SER B O 1
ATOM 5857 N N . CYS B 1 371 ? -8.055 7.531 14.398 1 94.12 371 CYS B N 1
ATOM 5858 C CA . CYS B 1 371 ? -8.109 8.922 14.836 1 94.12 371 CYS B CA 1
ATOM 5859 C C . CYS B 1 371 ? -8.844 9.789 13.82 1 94.12 371 CYS B C 1
ATOM 5861 O O . CYS B 1 371 ? -8.508 9.781 12.633 1 94.12 371 CYS B O 1
ATOM 5863 N N . ASP B 1 372 ? -9.836 10.398 14.211 1 95.19 372 ASP B N 1
ATOM 5864 C CA . ASP B 1 372 ? -10.602 11.289 13.352 1 95.19 372 ASP B CA 1
ATOM 5865 C C . ASP B 1 372 ? -11.445 12.266 14.172 1 95.19 372 ASP B C 1
ATOM 5867 O O . ASP B 1 372 ? -11.258 12.383 15.383 1 95.19 372 ASP B O 1
ATOM 5871 N N . THR B 1 373 ? -12.352 12.961 13.5 1 95 373 THR B N 1
ATOM 5872 C CA . THR B 1 373 ? -13.055 14.047 14.172 1 95 373 THR B CA 1
ATOM 5873 C C . THR B 1 373 ? -14.047 13.5 15.203 1 95 373 THR B C 1
ATOM 5875 O O . THR B 1 373 ? -14.477 14.227 16.094 1 95 373 THR B O 1
ATOM 5878 N N . ASP B 1 374 ? -14.375 12.234 15.125 1 93 374 ASP B N 1
ATOM 5879 C CA . ASP B 1 374 ? -15.289 11.609 16.078 1 93 374 ASP B CA 1
ATOM 5880 C C . ASP B 1 374 ? -14.523 10.859 17.156 1 93 374 ASP B C 1
ATOM 5882 O O . ASP B 1 374 ? -15.109 10.43 18.156 1 93 374 ASP B O 1
ATOM 5886 N N . ASN B 1 375 ? -13.281 10.641 16.938 1 92.44 375 ASN B N 1
ATOM 5887 C CA . ASN B 1 375 ? -12.406 9.93 17.875 1 92.44 375 ASN B CA 1
ATOM 5888 C C . ASN B 1 375 ? -11.047 10.602 17.984 1 92.44 375 ASN B C 1
ATOM 5890 O O . ASN B 1 375 ? -10.109 10.25 17.266 1 92.44 375 ASN B O 1
ATOM 5894 N N . TYR B 1 376 ? -10.859 11.461 18.984 1 90.81 376 TYR B N 1
ATOM 5895 C CA . TYR B 1 376 ? -9.602 12.172 19.172 1 90.81 376 TYR B CA 1
ATOM 5896 C C . TYR B 1 376 ? -8.547 11.258 19.781 1 90.81 376 TYR B C 1
ATOM 5898 O O . TYR B 1 376 ? -8.805 10.57 20.781 1 90.81 376 TYR B O 1
ATOM 5906 N N . CYS B 1 377 ? -7.418 11.211 19.078 1 84.31 377 CYS B N 1
ATOM 5907 C CA . CYS B 1 377 ? -6.293 10.438 19.594 1 84.31 377 CYS B CA 1
ATOM 5908 C C . CYS B 1 377 ? -5.23 11.352 20.203 1 84.31 377 CYS B C 1
ATOM 5910 O O . CYS B 1 377 ? -4.762 12.281 19.531 1 84.31 377 CYS B O 1
ATOM 5912 N N . ASP B 1 378 ? -4.891 11.039 21.422 1 76.31 378 ASP B N 1
ATOM 5913 C CA . ASP B 1 378 ? -3.857 11.836 22.094 1 76.31 378 ASP B CA 1
ATOM 5914 C C . ASP B 1 378 ? -2.463 11.32 21.734 1 76.31 378 ASP B C 1
ATOM 5916 O O . ASP B 1 378 ? -2.297 10.141 21.406 1 76.31 378 ASP B O 1
ATOM 5920 N N . ALA B 1 379 ? -1.471 12.227 21.766 1 64.5 379 ALA B N 1
ATOM 5921 C CA . ALA B 1 379 ? -0.084 11.922 21.422 1 64.5 379 ALA B CA 1
ATOM 5922 C C . ALA B 1 379 ? 0.43 10.727 22.203 1 64.5 379 ALA B C 1
ATOM 5924 O O . ALA B 1 379 ? 1.219 9.93 21.688 1 64.5 379 ALA B O 1
ATOM 5925 N N . GLU B 1 380 ? 0.018 10.68 23.375 1 56.56 380 GLU B N 1
ATOM 5926 C CA . GLU B 1 380 ? 0.578 9.648 24.25 1 56.56 380 GLU B CA 1
ATOM 5927 C C . GLU B 1 380 ? 0.136 8.258 23.812 1 56.56 380 GLU B C 1
ATOM 5929 O O . GLU B 1 380 ? 0.754 7.258 24.172 1 56.56 380 GLU B O 1
ATOM 5934 N N . LYS B 1 381 ? -0.819 8.273 23.141 1 55.97 381 LYS B N 1
ATOM 5935 C CA . LYS B 1 381 ? -1.356 6.953 22.812 1 55.97 381 LYS B CA 1
ATOM 5936 C C . LYS B 1 381 ? -1.018 6.57 21.375 1 55.97 381 LYS B C 1
ATOM 5938 O O . LYS B 1 381 ? -1.326 5.461 20.938 1 55.97 381 LYS B O 1
ATOM 5943 N N . TYR B 1 382 ? -0.35 7.574 20.797 1 54.81 382 TYR B N 1
ATOM 5944 C CA . TYR B 1 382 ? -0.147 7.305 19.375 1 54.81 382 TYR B CA 1
ATOM 5945 C C . TYR B 1 382 ? 1.265 7.68 18.953 1 54.81 382 TYR B C 1
ATOM 5947 O O . TYR B 1 382 ? 1.827 8.664 19.438 1 54.81 382 TYR B O 1
#

Secondary structure (DSSP, 8-state):
--------------------GGGSSPPPPP--GGG--EEEEEEEE-SGGGHHHHHHHHHHHHHHHHTTT--B---TT--S-BEEEEEEESSSEEEEE-TTT--SHHHHHHHHHHHTSS--S-----HHHHHHHHHHHHHT-GGGTTSEEEEEEEES-----GGG-HHHHHHHHHHTT-EEEEEESS-HHHHHTTSPTT-B--TT--HHHHHHHHHHHT-BPPTTPEEEES-TTBTTSPEEEEEEEEEEEEEEHHHHHHHHHTTSTT-EEPP--SHHHHHHHHHHHHHH-SS-SSPEEEEEEEEETTEEEE--STTSPPEE--S---BPTT-S--TTT--EEEEEEETTEEEEEEE-TTT-EEEEEEEEEPBBTTBPPPGGG-/--------------------GGGSSPPPPP--GGG--EEEEEEEE-SGGGHHHHHHHHHHHHHHHHTTT--B---TT--S-BEEEEEEESSSEEEEE-TTT--SHHHHHHHHHHHTSS--S-----HHHHHHHHHHHHHT--TTTTSEEEEEEEES-----GGG-HHHHHHHHHHTT-EEEEEESS-HHHHHTTSPTT-B--TT--HHHHHHHHHHHT-BPPTTPEEEES-TTBTTSPEEEEEEEEEEEEEEHHHHHHHHHTTSTT-EEPP--SHHHHHHHHHHHHHH-SS-SSPEEEEEEEEETTEEEE--STTSPPEE--S---BPTT-S--TTT--EEEEEEETTEEEEEEE-TTT-EEEEEEEEEPBBTTBPPPGGG-

Nearest PDB structures (foldseek):
  4cn8-assembly1_A  TM=7.921E-01  e=3.268E-10  Mytilus galloprovincialis
  4cn9-assembly2_B  TM=7.909E-01  e=6.760E-10  Mytilus galloprovincialis
  4cnb-assembly2_B  TM=7.814E-01  e=1.485E-09  Mytilus galloprovincialis
  4cnb-assembly1_A  TM=7.643E-01  e=1.097E-09  Mytilus galloprovincialis
  3gxb-assembly2_B  TM=7.635E-01  e=2.265E-07  Homo sapiens

Solvent-accessible surface area (backbone atoms only — not comparable to full-atom values): 39326 Å² total; per-residue (Å²): 135,83,81,78,79,77,79,75,76,76,75,73,72,77,72,71,73,70,80,49,81,73,64,69,53,82,49,62,49,32,82,50,52,45,37,37,40,35,42,34,32,38,30,35,52,34,15,35,83,46,34,51,66,51,33,48,52,48,43,51,41,55,50,56,47,50,58,60,59,33,36,35,17,67,54,79,90,48,70,51,23,23,18,44,20,36,32,37,20,16,77,54,52,43,84,75,32,51,47,71,63,25,60,30,58,68,45,40,50,56,46,46,54,62,70,43,53,65,44,40,94,38,79,49,30,27,51,26,44,26,52,52,52,45,50,51,58,64,33,70,54,76,85,52,72,79,44,44,41,37,35,40,36,37,36,35,70,69,44,58,59,80,87,33,28,38,57,61,58,33,50,51,41,44,40,45,63,36,39,31,34,25,45,35,70,59,50,37,72,71,46,36,74,48,22,36,79,97,31,42,42,47,77,83,54,54,47,65,58,56,41,49,49,53,39,53,60,42,41,46,45,49,59,54,41,42,63,42,46,80,34,78,52,33,71,63,42,61,65,39,23,31,19,36,40,67,41,82,52,72,33,22,44,55,56,43,39,51,51,23,48,68,70,44,82,55,15,15,26,25,76,58,69,40,69,66,50,44,31,41,49,50,45,52,38,55,49,57,20,77,78,51,82,77,49,46,29,32,41,16,42,30,52,53,96,92,37,55,28,27,50,45,31,87,93,50,74,65,30,66,68,64,89,59,77,56,60,30,93,81,41,77,47,64,48,85,74,16,24,23,30,24,37,33,56,49,62,66,43,64,24,34,38,46,32,37,32,81,69,45,64,27,20,31,31,28,26,28,64,21,26,20,42,77,34,84,70,56,63,89,79,76,137,84,81,78,78,78,78,76,74,76,75,75,74,76,74,71,74,71,80,49,80,74,63,71,53,80,48,61,48,33,82,48,50,46,34,37,39,33,41,34,32,38,32,35,53,33,15,35,84,46,34,51,66,50,34,48,51,48,43,51,41,54,50,57,46,50,59,60,60,34,36,35,16,67,56,78,93,47,70,52,24,23,18,45,21,36,31,39,19,14,76,54,53,44,84,76,34,51,46,70,62,24,60,30,59,65,46,40,50,54,47,46,54,62,71,42,53,64,45,40,92,39,79,48,30,28,52,25,44,27,51,52,51,46,50,52,59,62,33,72,56,77,86,51,76,80,44,43,42,36,35,41,36,38,37,35,70,68,44,58,60,79,88,34,28,36,58,62,58,35,50,51,40,44,40,44,63,36,40,29,34,26,43,35,70,58,50,38,72,71,45,35,73,49,23,36,79,95,31,42,41,46,78,83,55,54,47,64,57,56,39,50,50,50,39,52,58,42,41,46,46,50,57,54,40,41,61,41,46,81,35,77,50,33,70,65,44,61,66,40,22,31,19,35,39,67,40,82,52,74,32,22,43,55,54,42,40,52,52,24,49,68,69,42,83,55,14,15,26,24,75,58,70,39,70,69,50,45,34,41,50,50,44,49,37,56,49,57,20,77,77,51,82,78,48,46,30,33,40,16,41,29,53,53,95,92,36,53,28,26,49,43,31,84,92,50,76,66,30,67,68,66,91,58,77,55,59,31,93,82,40,76,50,64,48,86,74,16,23,22,30,25,38,33,56,49,62,65,43,63,26,34,37,47,32,37,32,82,70,45,63,25,20,32,31,29,26,28,64,22,28,20,42,78,34,83,69,54,63,91,80,78

Organism: Caenorhabditis remanei (NCBI:txid31234)

Radius of gyration: 28.84 Å; Cα contacts (8 Å, |Δi|>4): 1745; chains: 2; bounding box: 85×82×85 Å

Foldseek 3Di:
DPPPPPPPPPPPPPPPDQDDPQPLDFFFFDQQQLQAAAEEEEEEEQAPVCFQVNLVVVLVLVCVLCVSNAQEADDVVRRSHYFYWYWYWFPAIDGQGARHQQHGSVSVSVSSCVVSRHGDHHHATQVLRSLVVLVVSVPPDPPPVVHAAEYEYEEADHDDDDSSPNQVSLVVCVVVRYFYAYDHPHDQVRRQSSGDPPRRDYPPDGSVSVSVVSQQSQWAAPPQWAFDAQDLVDSSHRTGQKTKHWFQDKAFQQVQQVVQLPQDAWKGFADDSDPSVQVNVQVNCQVPHPVHPPAKAFGQWWDDPHFTWGDTGPPRDTHGRDDDFFADVPDDDPCVQQTTWMFTHDPPHTGIYGGGRHPGIHIGMMMGGTRGSVHHDDPVSD/DDPPPPPPPPPPPPPPDDDDPQPLDFFFFDQQQLQAAAEEEEEEEQAPVCFQVNLVVVLVLVLVLCVSNAQEADDPVRRSHYFYWYWYWFPAIDGQGARHQQHGSVSVSVSSCVVSRHGDHHHATQVLRSLVVLVVSVPPDPPPVVHAYEYEYEEADHDDDDSSPNQVSLVVCVVVRYFYAYDHPHDQVRRQSSGDPPRRDYPPDGSVSVSVVSQQSQWAAPPQWAFDAQDLVDSSHRTGQKTKHWFQDKAFQQVQQVVQLPQDAWKGFADDSDPSVQVNVQVNCQVPHPVHPPAKAFGQWWDDPHFTWGDTGPPRDTHGRDDDFFADVPDDDPCVQQTTWMFTHDPPHTGIYGGGRHPGIHIGMMMGGTRGSVHHDDPVSD